Protein AF-A0A9R1SUS5-F1 (afdb_monomer)

Mean predicted aligned error: 23.85 Å

InterPro domains:
  IPR043596 CFAP53/TCHP [PTHR31183] (119-555)

pLDDT: mean 74.51, std 21.85, range [27.86, 98.12]

Secondary structure (DSSP, 8-state):
--PPP-----PPPPP---------------------------------------------------------------------------------------------SHHHHHHHHHHHHHHHHHHHHHHHHHHHHHHHHHHHHHHHHHHHHHHHHHHHHHHHHHHHHHHHHHHHHHHHHHHHHHHHHHHHHHHHHHHHHHHHHHHHHHHHHHHHHHHHH-HHHHHHHHHHHHHHHHHHHHHHHHHHHHHHHHHHHHHHHHHHHHHHHHHHHHHHHHHHHHHHHHHHHHHHHHHHHHHHHHHHHHHHHHHHHHHHHHHHHHHHHHHHHHHHHHHHHGGGTHHHHHHHHHHHHHHHHHHHHHHHHHHHHHHHHHHHHHHHHHHHHHHHHHHHHHHHHHHHHHHHHHHHHHHHHHHHHHHHHHHHHHHHHHHHHHHHHHHHHHHHHHHHHHHHHHHHHHHHHHHHHHHHHHHHHHHHHHHHHHHHHHHHHHHHHHHHHHHHHHHHHHHHHHHHHHHHHHHHHHHHHHHHHHHHHHHHHHHHHHHHHHHHHHHHTSPP------TTTHHHHHHTTGGG---------------------

Radius of gyration: 90.92 Å; Cα contacts (8 Å, |Δi|>4): 5; chains: 1; bounding box: 176×145×270 Å

Sequence (597 aa):
MSVLPISSPISRPANNRIGAQDVVGTANAAIGYRLHERTRHKLHRSNKCRGEYVQVQQQPGKIEERLIQHQYSEGDDSGRALETGRSFLPRINNSSIIPMNDKRAGDEVLRIEERELQNFINMREFEERTDKIIALNRVREFIEQGMMAHEEDINIRREKLRHMLEKEDSELMREVVNQVHSCENARREEIRIRAEGKKREEEENRRMLITSKRRQQYLENCPETRERISRDIARGVKYSNLIQMLEKETLRQEERELDELWYQIMLRESENLKRHDEEVMRKRIMVGKTTGLILEQQIAVRSSSSGQVQRLREQEKLELEGLWDEVRAEEVRNLAHERGKRERLKGELEEQLMVARRRMAEQSRQQAEVERLLKVANEEELRKEKEEIAKNTEYLRKEMMAYMRSLEDLRAVEMRREAEVNAIIEESARDAGARRDLASKRYKEGRKRILENFMVERDEQMRLKREYAEGERRRLEEERHLCKREAEVGAAYGHAEAMRRREMALHYGQELQAQRQYDEEKKRREVDRDRVVYRDALRENEEYMKLTEEMVNAPEIIAPSAFKIMLKEYMARRDAQQKILCGHRPVSLSSAPPLQH

Structure (mmCIF, N/CA/C/O backbone):
data_AF-A0A9R1SUS5-F1
#
_entry.id   AF-A0A9R1SUS5-F1
#
loop_
_atom_site.group_PDB
_atom_site.id
_atom_site.type_symbol
_atom_site.label_atom_id
_atom_site.label_alt_id
_atom_site.label_comp_id
_atom_site.label_asym_id
_atom_site.label_entity_id
_atom_site.label_seq_id
_atom_site.pdbx_PDB_ins_code
_atom_site.Cartn_x
_atom_site.Cartn_y
_atom_site.Cartn_z
_atom_site.occupancy
_atom_site.B_iso_or_equiv
_atom_site.auth_seq_id
_atom_site.auth_comp_id
_atom_site.auth_asym_id
_atom_site.auth_atom_id
_atom_site.pdbx_PDB_model_num
ATOM 1 N N . MET A 1 1 ? 11.035 -10.082 11.065 1.00 44.25 1 MET A N 1
ATOM 2 C CA . MET A 1 1 ? 10.615 -11.041 10.018 1.00 44.25 1 MET A CA 1
ATOM 3 C C . MET A 1 1 ? 9.106 -11.185 10.077 1.00 44.25 1 MET A C 1
ATOM 5 O O . MET A 1 1 ? 8.596 -11.631 11.096 1.00 44.25 1 MET A O 1
ATOM 9 N N . SER A 1 2 ? 8.402 -10.767 9.031 1.00 36.31 2 SER A N 1
ATOM 10 C CA . SER A 1 2 ? 6.940 -10.803 8.924 1.00 36.31 2 SER A CA 1
ATOM 11 C C . SER A 1 2 ? 6.540 -11.796 7.833 1.00 36.31 2 SER A C 1
ATOM 13 O O . SER A 1 2 ? 6.937 -11.650 6.681 1.00 36.31 2 SER A O 1
ATOM 15 N N . VAL A 1 3 ? 5.774 -12.826 8.198 1.00 51.59 3 VAL A N 1
ATOM 16 C CA . VAL A 1 3 ? 5.249 -13.816 7.246 1.00 51.59 3 VAL A CA 1
ATOM 17 C C . VAL A 1 3 ? 3.850 -13.381 6.822 1.00 51.59 3 VAL A C 1
ATOM 19 O O . VAL A 1 3 ? 2.955 -13.288 7.660 1.00 51.59 3 VAL A O 1
ATOM 22 N N . LEU A 1 4 ? 3.664 -13.116 5.529 1.00 47.03 4 LEU A N 1
ATOM 23 C CA . LEU A 1 4 ? 2.345 -12.920 4.928 1.00 47.03 4 LEU A CA 1
ATOM 24 C C . LEU A 1 4 ? 1.827 -14.262 4.380 1.00 47.03 4 LEU A C 1
ATOM 26 O O . LEU A 1 4 ? 2.587 -14.960 3.706 1.00 47.03 4 LEU A O 1
ATOM 30 N N . PRO A 1 5 ? 0.558 -14.636 4.626 1.00 64.06 5 PRO A N 1
ATOM 31 C CA . PRO A 1 5 ? -0.047 -15.803 3.996 1.00 64.06 5 PRO A CA 1
ATOM 32 C C . PRO A 1 5 ? -0.440 -15.494 2.543 1.00 64.06 5 PRO A C 1
ATOM 34 O O . PRO A 1 5 ? -1.038 -14.457 2.258 1.00 64.06 5 PRO A O 1
ATOM 37 N N . ILE A 1 6 ? -0.147 -16.418 1.626 1.00 45.81 6 ILE A N 1
ATOM 38 C CA . ILE A 1 6 ? -0.605 -16.355 0.232 1.00 45.81 6 ILE A CA 1
ATOM 39 C C . ILE A 1 6 ? -1.979 -17.030 0.141 1.00 45.81 6 ILE A C 1
ATOM 41 O O . ILE A 1 6 ? -2.093 -18.238 0.345 1.00 45.81 6 ILE A O 1
ATOM 45 N N . SER A 1 7 ? -3.023 -16.269 -0.192 1.00 42.78 7 SER A N 1
ATOM 46 C CA . SER A 1 7 ? -4.379 -16.790 -0.404 1.00 42.78 7 SER A CA 1
ATOM 47 C C . SER A 1 7 ? -4.625 -17.152 -1.872 1.00 42.78 7 SER A C 1
ATOM 49 O O . SER A 1 7 ? -4.985 -16.295 -2.677 1.00 42.78 7 SER A O 1
ATOM 51 N N . SER A 1 8 ? -4.469 -18.435 -2.211 1.00 43.47 8 SER A N 1
ATOM 52 C CA . SER A 1 8 ? -4.919 -18.979 -3.504 1.00 43.47 8 SER A CA 1
ATOM 53 C C . SER A 1 8 ? -6.442 -19.206 -3.499 1.00 43.47 8 SER A C 1
ATOM 55 O O . SER A 1 8 ? -6.972 -19.665 -2.483 1.00 43.47 8 SER A O 1
ATOM 57 N N . PRO A 1 9 ? -7.172 -18.903 -4.589 1.00 52.41 9 PRO A N 1
ATOM 58 C CA . PRO A 1 9 ? -8.625 -19.048 -4.626 1.00 52.41 9 PRO A CA 1
ATOM 59 C C . PRO A 1 9 ? -9.051 -20.516 -4.769 1.00 52.41 9 PRO A C 1
ATOM 61 O O . PRO A 1 9 ? -8.658 -21.198 -5.712 1.00 52.41 9 PRO A O 1
ATOM 64 N N . ILE A 1 10 ? -9.913 -20.992 -3.865 1.00 41.97 10 ILE A N 1
ATOM 65 C CA . ILE A 1 10 ? -10.567 -22.300 -4.000 1.00 41.97 10 ILE A CA 1
ATOM 66 C C . ILE A 1 10 ? -11.728 -22.169 -4.993 1.00 41.97 10 ILE A C 1
ATOM 68 O O . ILE A 1 10 ? -12.750 -21.545 -4.695 1.00 41.97 10 ILE A O 1
ATOM 72 N N . SER A 1 11 ? -11.581 -22.774 -6.170 1.00 44.88 11 SER A N 1
ATOM 73 C CA . SER A 1 11 ? -12.647 -22.880 -7.167 1.00 44.88 11 SER A CA 1
ATOM 74 C C . SER A 1 11 ? -13.782 -23.772 -6.657 1.00 44.88 11 SER A C 1
ATOM 76 O O . SER A 1 11 ? -13.560 -24.928 -6.301 1.00 44.88 11 SER A O 1
ATOM 78 N N . ARG A 1 12 ? -15.017 -23.257 -6.647 1.00 43.56 12 ARG A N 1
ATOM 79 C CA . ARG A 1 12 ? -16.213 -24.071 -6.382 1.00 43.56 12 ARG A CA 1
ATOM 80 C C . ARG A 1 12 ? -16.602 -24.857 -7.644 1.00 43.56 12 ARG A C 1
ATOM 82 O O . ARG A 1 12 ? -16.699 -24.230 -8.699 1.00 43.56 12 ARG A O 1
ATOM 89 N N . PRO A 1 13 ? -16.897 -26.168 -7.562 1.00 51.50 13 PRO A N 1
ATOM 90 C CA . PRO A 1 13 ? -17.588 -26.867 -8.640 1.00 51.50 13 PRO A CA 1
ATOM 91 C C . PRO A 1 13 ? -19.035 -26.361 -8.761 1.00 51.50 13 PRO A C 1
ATOM 93 O O . PRO A 1 13 ? -19.641 -25.924 -7.779 1.00 51.50 13 PRO A O 1
ATOM 96 N N . ALA A 1 14 ? -19.593 -26.411 -9.972 1.00 41.88 14 ALA A N 1
ATOM 97 C CA . ALA A 1 14 ? -20.974 -26.013 -10.226 1.00 41.88 14 ALA A CA 1
ATOM 98 C C . ALA A 1 14 ? -21.952 -27.113 -9.784 1.00 41.88 14 ALA A C 1
ATOM 100 O O . ALA A 1 14 ? -21.778 -28.280 -10.128 1.00 41.88 14 ALA A O 1
ATOM 101 N N . ASN A 1 15 ? -23.005 -26.730 -9.060 1.00 40.34 15 ASN A N 1
ATOM 102 C CA . ASN A 1 15 ? -24.072 -27.645 -8.661 1.00 40.34 15 ASN A CA 1
ATOM 103 C C . ASN A 1 15 ? -25.085 -27.771 -9.807 1.00 40.34 15 ASN A C 1
ATOM 105 O O . ASN A 1 15 ? -25.639 -26.757 -10.235 1.00 40.34 15 ASN A O 1
ATOM 109 N N . ASN A 1 16 ? -25.348 -28.990 -10.286 1.00 41.41 16 ASN A N 1
ATOM 110 C CA . ASN A 1 16 ? -26.350 -29.244 -11.322 1.00 41.41 16 ASN A CA 1
ATOM 111 C C . ASN A 1 16 ? -27.337 -30.345 -10.899 1.00 41.41 16 ASN A C 1
ATOM 113 O O . ASN A 1 16 ? -26.979 -31.322 -10.253 1.00 41.41 16 ASN A O 1
ATOM 117 N N . ARG A 1 17 ? -28.596 -30.100 -11.258 1.00 43.97 17 ARG A N 1
ATOM 118 C CA . ARG A 1 17 ? -29.858 -30.766 -10.885 1.00 43.97 17 ARG A CA 1
ATOM 119 C C . ARG A 1 17 ? -29.894 -32.298 -11.087 1.00 43.97 17 ARG A C 1
ATOM 121 O O . ARG A 1 17 ? -29.341 -32.768 -12.074 1.00 43.97 17 ARG A O 1
ATOM 128 N N . ILE A 1 18 ? -30.733 -33.003 -10.306 1.00 40.03 18 ILE A N 1
ATOM 129 C CA . ILE A 1 18 ? -31.976 -33.736 -10.716 1.00 40.03 18 ILE A CA 1
ATOM 130 C C . ILE A 1 18 ? -32.456 -34.672 -9.570 1.00 40.03 18 ILE A C 1
ATOM 132 O O . ILE A 1 18 ? -31.631 -35.159 -8.806 1.00 40.03 18 ILE A O 1
ATOM 136 N N . GLY A 1 19 ? -33.774 -34.931 -9.467 1.00 36.53 19 GLY A N 1
ATOM 137 C CA . GLY A 1 19 ? -34.402 -35.847 -8.484 1.00 36.53 19 GLY A CA 1
ATOM 138 C C . GLY A 1 19 ? -34.883 -35.117 -7.219 1.00 36.53 19 GLY A C 1
ATOM 139 O O . GLY A 1 19 ? -34.050 -34.712 -6.420 1.00 36.53 19 GLY A O 1
ATOM 140 N N . ALA A 1 20 ? -36.158 -34.789 -6.974 1.00 45.31 20 ALA A N 1
ATOM 141 C CA . ALA A 1 20 ? -37.466 -35.334 -7.382 1.00 45.31 20 ALA A CA 1
ATOM 142 C C . ALA A 1 20 ? -37.911 -36.600 -6.619 1.00 45.31 20 ALA A C 1
ATOM 144 O O . ALA A 1 20 ? -37.590 -37.715 -7.019 1.00 45.31 20 ALA A O 1
ATOM 145 N N . GLN A 1 21 ? -38.702 -36.394 -5.558 1.00 44.50 21 GLN A N 1
ATOM 146 C CA . GLN A 1 21 ? -39.716 -37.330 -5.057 1.00 44.50 21 GLN A CA 1
ATOM 147 C C . GLN A 1 21 ? -40.742 -36.574 -4.196 1.00 44.50 21 GLN A C 1
ATOM 149 O O . GLN A 1 21 ? -40.371 -35.688 -3.425 1.00 44.50 21 GLN A O 1
ATOM 154 N N . ASP A 1 22 ? -42.023 -36.904 -4.353 1.00 45.38 22 ASP A N 1
ATOM 155 C CA . ASP A 1 22 ? -43.139 -36.262 -3.656 1.00 45.38 22 ASP A CA 1
ATOM 156 C C . ASP A 1 22 ? -43.397 -36.874 -2.273 1.00 45.38 22 ASP A C 1
ATOM 158 O O . ASP A 1 22 ? -43.391 -38.095 -2.119 1.00 45.38 22 ASP A O 1
ATOM 162 N N . VAL A 1 23 ? -43.759 -36.039 -1.293 1.00 45.00 23 VAL A N 1
ATOM 163 C CA . VAL A 1 23 ? -44.577 -36.461 -0.143 1.00 45.00 23 VAL A CA 1
ATOM 164 C C . VAL A 1 23 ? -45.626 -35.385 0.134 1.00 45.00 23 VAL A C 1
ATOM 166 O O . VAL A 1 23 ? -45.303 -34.214 0.330 1.00 45.00 23 VAL A O 1
ATOM 169 N N . VAL A 1 24 ? -46.897 -35.788 0.148 1.00 45.03 24 VAL A N 1
ATOM 170 C CA . VAL A 1 24 ? -48.042 -34.920 0.459 1.00 45.03 24 VAL A CA 1
ATOM 171 C C . VAL A 1 24 ? -48.101 -34.654 1.968 1.00 45.03 24 VAL A C 1
ATOM 173 O O . VAL A 1 24 ? -48.021 -35.588 2.762 1.00 45.03 24 VAL A O 1
ATOM 176 N N . GLY A 1 25 ? -48.281 -33.392 2.372 1.00 40.84 25 GLY A N 1
ATOM 177 C CA . GLY A 1 25 ? -48.297 -32.990 3.785 1.00 40.84 25 GLY A CA 1
ATOM 178 C C . GLY A 1 25 ? -49.086 -31.707 4.045 1.00 40.84 25 GLY A C 1
ATOM 179 O O . GLY A 1 25 ? -48.509 -30.651 4.285 1.00 40.84 25 GLY A O 1
ATOM 180 N N . THR A 1 26 ? -50.416 -31.782 3.987 1.00 48.81 26 THR A N 1
ATOM 181 C CA . THR A 1 26 ? -51.315 -30.655 4.292 1.00 48.81 26 THR A CA 1
ATOM 182 C C . THR A 1 26 ? -51.447 -30.411 5.798 1.00 48.81 26 THR A C 1
ATOM 184 O O . THR A 1 26 ? -51.933 -31.289 6.509 1.00 48.81 26 THR A O 1
ATOM 187 N N . ALA A 1 27 ? -51.145 -29.199 6.275 1.00 39.16 27 ALA A N 1
ATOM 188 C CA . ALA A 1 27 ? -51.616 -28.714 7.576 1.00 39.16 27 ALA A CA 1
ATOM 189 C C . ALA A 1 27 ? -51.752 -27.181 7.598 1.00 39.16 27 ALA A C 1
ATOM 191 O O . ALA A 1 27 ? -50.864 -26.455 7.157 1.00 39.16 27 ALA A O 1
ATOM 192 N N . ASN A 1 28 ? -52.873 -26.694 8.135 1.00 42.53 28 ASN A N 1
ATOM 193 C CA . ASN A 1 28 ? -53.148 -25.269 8.318 1.00 42.53 28 ASN A CA 1
ATOM 194 C C . ASN A 1 28 ? -52.402 -24.704 9.535 1.00 42.53 28 ASN A C 1
ATOM 196 O O . ASN A 1 28 ? -52.423 -25.334 10.590 1.00 42.53 28 ASN A O 1
ATOM 200 N N . ALA A 1 29 ? -51.929 -23.458 9.449 1.00 41.44 29 ALA A N 1
ATOM 201 C CA . ALA A 1 29 ? -52.020 -22.495 10.554 1.00 41.44 29 ALA A CA 1
ATOM 202 C C . ALA A 1 29 ? -51.789 -21.062 10.046 1.00 41.44 29 ALA A C 1
ATOM 204 O O . ALA A 1 29 ? -50.720 -20.746 9.530 1.00 41.44 29 ALA A O 1
ATOM 205 N N . ALA A 1 30 ? -52.767 -20.177 10.247 1.00 49.06 30 ALA A N 1
ATOM 206 C CA . ALA A 1 30 ? -52.585 -18.734 10.113 1.00 49.06 30 ALA A CA 1
ATOM 207 C C . ALA A 1 30 ? -52.727 -18.094 11.499 1.00 49.06 30 ALA A C 1
ATOM 209 O O . ALA A 1 30 ? -53.821 -18.057 12.055 1.00 49.06 30 ALA A O 1
ATOM 210 N N . ILE A 1 31 ? -51.621 -17.599 12.059 1.00 42.44 31 ILE A N 1
ATOM 211 C CA . ILE A 1 31 ? -51.606 -16.781 13.278 1.00 42.44 31 ILE A CA 1
ATOM 212 C C . ILE A 1 31 ? -50.644 -15.621 13.031 1.00 42.44 31 ILE A C 1
ATOM 214 O O . ILE A 1 31 ? -49.478 -15.841 12.713 1.00 42.44 31 ILE A O 1
ATOM 218 N N . GLY A 1 32 ? -51.128 -14.388 13.175 1.00 42.41 32 GLY A N 1
ATOM 219 C CA . GLY A 1 32 ? -50.314 -13.184 13.043 1.00 42.41 32 GLY A CA 1
ATOM 220 C C . GLY A 1 32 ? -50.444 -12.278 14.262 1.00 42.41 32 GLY A C 1
ATOM 221 O O . GLY A 1 32 ? -51.555 -11.937 14.652 1.00 42.41 32 GLY A O 1
ATOM 222 N N . TYR A 1 33 ? -49.307 -11.844 14.806 1.00 34.41 33 TYR A N 1
ATOM 223 C CA . TYR A 1 33 ? -49.150 -10.701 15.716 1.00 34.41 33 TYR A CA 1
ATOM 224 C C . TYR A 1 33 ? -47.753 -10.101 15.450 1.00 34.41 33 TYR A C 1
ATOM 226 O O . TYR A 1 33 ? -46.784 -10.838 15.321 1.00 34.41 33 TYR A O 1
ATOM 234 N N . ARG A 1 34 ? -47.668 -8.832 15.025 1.00 42.12 34 ARG A N 1
ATOM 235 C CA . ARG A 1 34 ? -47.441 -7.611 15.836 1.00 42.12 34 ARG A CA 1
ATOM 236 C C . ARG A 1 34 ? -46.065 -7.524 16.523 1.00 42.12 34 ARG A C 1
ATOM 238 O O . ARG A 1 34 ? -45.782 -8.320 17.405 1.00 42.12 34 ARG A O 1
ATOM 245 N N . LEU A 1 35 ? -45.375 -6.404 16.242 1.00 39.59 35 LEU A N 1
ATOM 246 C CA . LEU A 1 35 ? -44.248 -5.803 16.990 1.00 39.59 35 LEU A CA 1
ATOM 247 C C . LEU A 1 35 ? -42.937 -6.633 16.974 1.00 39.59 35 LEU A C 1
ATOM 249 O O . LEU A 1 35 ? -42.958 -7.851 16.930 1.00 39.59 35 LEU A O 1
ATOM 253 N N . HIS A 1 36 ? -41.735 -6.051 16.940 1.00 36.47 36 HIS A N 1
ATOM 254 C CA . HIS A 1 36 ? -41.303 -4.698 17.311 1.00 36.47 36 HIS A CA 1
ATOM 255 C C . HIS A 1 36 ? -40.322 -4.073 16.302 1.00 36.47 36 HIS A C 1
ATOM 257 O O . HIS A 1 36 ? -39.550 -4.769 15.644 1.00 36.47 36 HIS A O 1
ATOM 263 N N . GLU A 1 37 ? -40.251 -2.742 16.304 1.00 48.84 37 GLU A N 1
ATOM 264 C CA . GLU A 1 37 ? -39.070 -2.009 15.842 1.00 48.84 37 GLU A CA 1
ATOM 265 C C . GLU A 1 37 ? -37.864 -2.316 16.749 1.00 48.84 37 GLU A C 1
ATOM 267 O O . GLU A 1 37 ? -37.995 -2.373 17.973 1.00 48.84 37 GLU A O 1
ATOM 272 N N . ARG A 1 38 ? -36.666 -2.482 16.173 1.00 42.88 38 ARG A N 1
ATOM 273 C CA . ARG A 1 38 ? -35.412 -2.531 16.943 1.00 42.88 38 ARG A CA 1
ATOM 274 C C . ARG A 1 38 ? -34.362 -1.605 16.345 1.00 42.88 38 ARG A C 1
ATOM 276 O O . ARG A 1 38 ? -34.007 -1.705 15.170 1.00 42.88 38 ARG A O 1
ATOM 283 N N . THR A 1 39 ? -33.853 -0.723 17.196 1.00 42.09 39 THR A N 1
ATOM 284 C CA . THR A 1 39 ? -32.772 0.221 16.918 1.00 42.09 39 THR A CA 1
ATOM 285 C C . THR A 1 39 ? -31.496 -0.504 16.481 1.00 42.09 39 THR A C 1
ATOM 287 O O . THR A 1 39 ? -31.041 -1.459 17.113 1.00 42.09 39 THR A O 1
ATOM 290 N N . ARG A 1 40 ? -30.874 -0.040 15.391 1.00 39.94 40 ARG A N 1
ATOM 291 C CA . ARG A 1 40 ? -29.570 -0.548 14.937 1.00 39.94 40 ARG A CA 1
ATOM 292 C C . ARG A 1 40 ? -28.437 0.205 15.632 1.00 39.94 40 ARG A C 1
ATOM 294 O O . ARG A 1 40 ? -28.038 1.276 15.180 1.00 39.94 40 ARG A O 1
ATOM 301 N N . HIS A 1 41 ? -27.899 -0.366 16.708 1.00 37.28 41 HIS A N 1
ATOM 302 C CA . HIS A 1 41 ? -26.670 0.143 17.320 1.00 37.28 41 HIS A CA 1
ATOM 303 C C . HIS A 1 41 ? -25.417 -0.150 16.472 1.00 37.28 41 HIS A C 1
ATOM 305 O O . HIS A 1 41 ? -25.394 -1.018 15.598 1.00 37.28 41 HIS A O 1
ATOM 311 N N . LYS A 1 42 ? -24.382 0.658 16.719 1.00 38.66 42 LYS A N 1
ATOM 312 C CA . LYS A 1 42 ? -23.161 0.807 15.916 1.00 38.66 42 LYS A CA 1
ATOM 313 C C . LYS A 1 42 ? -22.305 -0.471 15.907 1.00 38.66 42 LYS A C 1
ATOM 315 O O . LYS A 1 42 ? -21.969 -0.992 16.964 1.00 38.66 42 LYS A O 1
ATOM 320 N N . LEU A 1 43 ? -21.833 -0.889 14.728 1.00 39.81 43 LEU A N 1
ATOM 321 C CA . LEU A 1 43 ? -20.703 -1.819 14.600 1.00 39.81 43 LEU A CA 1
ATOM 322 C C . LEU A 1 43 ? -19.382 -1.035 14.580 1.00 39.81 43 LEU A C 1
ATOM 324 O O . LEU A 1 43 ? -19.037 -0.423 13.568 1.00 39.81 43 LEU A O 1
ATOM 328 N N . HIS A 1 44 ? -18.608 -1.087 15.666 1.00 38.22 44 HIS A N 1
ATOM 329 C CA . HIS A 1 44 ? -17.219 -0.624 15.646 1.00 38.22 44 HIS A CA 1
ATOM 330 C C . HIS A 1 44 ? -16.325 -1.644 14.923 1.00 38.22 44 HIS A C 1
ATOM 332 O O . HIS A 1 44 ? -16.063 -2.730 15.434 1.00 38.22 44 HIS A O 1
ATOM 338 N N . ARG A 1 45 ? -15.800 -1.280 13.745 1.00 38.97 45 ARG A N 1
ATOM 339 C CA . ARG A 1 45 ? -14.657 -1.978 13.133 1.00 38.97 45 ARG A CA 1
ATOM 340 C C . ARG A 1 45 ? -13.350 -1.441 13.716 1.00 38.97 45 ARG A C 1
ATOM 342 O O . ARG A 1 45 ? -12.992 -0.292 13.475 1.00 38.97 45 ARG A O 1
ATOM 349 N N . SER A 1 46 ? -12.614 -2.286 14.430 1.00 38.16 46 SER A N 1
ATOM 350 C CA . SER A 1 46 ? -11.266 -1.984 14.919 1.00 38.16 46 SER A CA 1
ATOM 351 C C . SER A 1 46 ? -10.219 -2.156 13.807 1.00 38.16 46 SER A C 1
ATOM 353 O O . SER A 1 46 ? -9.772 -3.273 13.534 1.00 38.16 46 SER A O 1
ATOM 355 N N . ASN A 1 47 ? -9.798 -1.060 13.171 1.00 39.09 47 ASN A N 1
ATOM 356 C CA . ASN A 1 47 ? -8.704 -1.077 12.192 1.00 39.09 47 ASN A CA 1
ATOM 357 C C . ASN A 1 47 ? -7.339 -1.092 12.903 1.00 39.09 47 ASN A C 1
ATOM 359 O O . ASN A 1 47 ? -6.850 -0.065 13.368 1.00 39.09 47 ASN A O 1
ATOM 363 N N . LYS A 1 48 ? -6.714 -2.272 12.979 1.00 41.16 48 LYS A N 1
ATOM 364 C CA . LYS A 1 48 ? -5.443 -2.504 13.684 1.00 41.16 48 LYS A CA 1
ATOM 365 C C . LYS A 1 48 ? -4.230 -2.251 12.775 1.00 41.16 48 LYS A C 1
ATOM 367 O O . LYS A 1 48 ? -3.544 -3.185 12.365 1.00 41.16 48 LYS A O 1
ATOM 372 N N . CYS A 1 49 ? -3.974 -0.988 12.441 1.00 37.44 49 CYS A N 1
ATOM 373 C CA . CYS A 1 49 ? -2.830 -0.598 11.611 1.00 37.44 49 CYS A CA 1
ATOM 374 C C . CYS A 1 49 ? -1.513 -0.635 12.409 1.00 37.44 49 CYS A C 1
ATOM 376 O O . CYS A 1 49 ? -1.325 0.162 13.325 1.00 37.44 49 CYS A O 1
ATOM 378 N N . ARG A 1 50 ? -0.576 -1.517 12.033 1.00 40.09 50 ARG A N 1
ATOM 379 C CA . ARG A 1 50 ? 0.844 -1.368 12.402 1.00 40.09 50 ARG A CA 1
ATOM 380 C C . ARG A 1 50 ? 1.505 -0.361 11.461 1.00 40.09 50 ARG A C 1
ATOM 382 O O . ARG A 1 50 ? 1.325 -0.468 10.251 1.00 40.09 50 ARG A O 1
ATOM 389 N N . GLY A 1 51 ? 2.291 0.563 12.007 1.00 37.53 51 GLY A N 1
ATOM 390 C CA . GLY A 1 51 ? 3.175 1.440 11.239 1.00 37.53 51 GLY A CA 1
ATOM 391 C C . GLY A 1 51 ? 4.635 1.150 11.572 1.00 37.53 51 GLY A C 1
ATOM 392 O O . GLY A 1 51 ? 5.066 1.423 12.685 1.00 37.53 51 GLY A O 1
ATOM 393 N N . GLU A 1 52 ? 5.385 0.618 10.607 1.00 44.53 52 GLU A N 1
ATOM 394 C CA . GLU A 1 52 ? 6.841 0.439 10.672 1.00 44.53 52 GLU A CA 1
ATOM 395 C C . GLU A 1 52 ? 7.458 1.006 9.381 1.00 44.53 52 GLU A C 1
ATOM 397 O O . GLU A 1 52 ? 7.456 0.345 8.348 1.00 44.53 52 GLU A O 1
ATOM 402 N N . TYR A 1 53 ? 7.975 2.236 9.444 1.00 39.09 53 TYR A N 1
ATOM 403 C CA . TYR A 1 53 ? 8.893 2.823 8.458 1.00 39.09 53 TYR A CA 1
ATOM 404 C C . TYR A 1 53 ? 9.923 3.639 9.256 1.00 39.09 53 TYR A C 1
ATOM 406 O O . TYR A 1 53 ? 9.567 4.617 9.904 1.00 39.09 53 TYR A O 1
ATOM 414 N N . VAL A 1 54 ? 11.134 3.119 9.476 1.00 39.50 54 VAL A N 1
ATOM 415 C CA . VAL A 1 54 ? 12.269 3.150 8.530 1.00 39.50 54 VAL A CA 1
ATOM 416 C C . VAL A 1 54 ? 12.703 4.593 8.257 1.00 39.50 54 VAL A C 1
ATOM 418 O O . VAL A 1 54 ? 12.160 5.272 7.389 1.00 39.50 54 VAL A O 1
ATOM 421 N N . GLN A 1 55 ? 13.709 5.045 9.008 1.00 39.88 55 GLN A N 1
ATOM 422 C CA . GLN A 1 55 ? 14.468 6.251 8.682 1.00 39.88 55 GLN A CA 1
ATOM 423 C C . GLN A 1 55 ? 15.344 5.974 7.457 1.00 39.88 55 GLN A C 1
ATOM 425 O O . GLN A 1 55 ? 16.060 4.975 7.421 1.00 39.88 55 GLN A O 1
ATOM 430 N N . VAL A 1 56 ? 15.325 6.882 6.482 1.00 36.78 56 VAL A N 1
ATOM 431 C CA . VAL A 1 56 ? 16.275 6.892 5.364 1.00 36.78 56 VAL A CA 1
ATOM 432 C C . VAL A 1 56 ? 17.135 8.140 5.505 1.00 36.78 56 VAL A C 1
ATOM 434 O O . VAL A 1 56 ? 16.630 9.255 5.398 1.00 36.78 56 VAL A O 1
ATOM 437 N N . GLN A 1 57 ? 18.430 7.958 5.762 1.00 42.09 57 GLN A N 1
ATOM 438 C CA . GLN A 1 57 ? 19.398 9.048 5.656 1.00 42.09 57 GLN A CA 1
ATOM 439 C C . GLN A 1 57 ? 19.619 9.374 4.174 1.00 42.09 57 GLN A C 1
ATOM 441 O O . GLN A 1 57 ? 19.812 8.471 3.362 1.00 42.09 57 GLN A O 1
ATOM 446 N N . GLN A 1 58 ? 19.639 10.661 3.829 1.00 39.94 58 GLN A N 1
ATOM 447 C CA . GLN A 1 58 ? 20.159 11.141 2.551 1.00 39.94 58 GLN A CA 1
ATOM 448 C C . GLN A 1 58 ? 21.127 12.293 2.814 1.00 39.94 58 GLN A C 1
ATOM 450 O O . GLN A 1 58 ? 20.767 13.285 3.445 1.00 39.94 58 GLN A O 1
ATOM 455 N N . GLN A 1 59 ? 22.360 12.144 2.334 1.00 48.94 59 GLN A N 1
ATOM 456 C CA . GLN A 1 59 ? 23.339 13.225 2.257 1.00 48.94 59 GLN A CA 1
ATOM 457 C C . GLN A 1 59 ? 23.185 13.939 0.902 1.00 48.94 59 GLN A C 1
ATOM 459 O O . GLN A 1 59 ? 23.064 13.255 -0.117 1.00 48.94 59 GLN A O 1
ATOM 464 N N . PRO A 1 60 ? 23.223 15.280 0.844 1.00 48.75 60 PRO A N 1
ATOM 465 C CA . PRO A 1 60 ? 23.382 16.006 -0.410 1.00 48.75 60 PRO A CA 1
ATOM 466 C C . PRO A 1 60 ? 24.873 16.114 -0.774 1.00 48.75 60 PRO A C 1
ATOM 468 O O . PRO A 1 60 ? 25.677 16.589 0.024 1.00 48.75 60 PRO A O 1
ATOM 471 N N . GLY A 1 61 ? 25.242 15.701 -1.990 1.00 44.69 61 GLY A N 1
ATOM 472 C CA . GLY A 1 61 ? 26.630 15.737 -2.465 1.00 44.69 61 GLY A CA 1
ATOM 473 C C . GLY A 1 61 ? 26.749 15.863 -3.984 1.00 44.69 61 GLY A C 1
ATOM 474 O O . GLY A 1 61 ? 26.858 14.857 -4.678 1.00 44.69 61 GLY A O 1
ATOM 475 N N . LYS A 1 62 ? 26.724 17.107 -4.478 1.00 40.84 62 LYS A N 1
ATOM 476 C CA . LYS A 1 62 ? 27.168 17.581 -5.807 1.00 40.84 62 LYS A CA 1
ATOM 477 C C . LYS A 1 62 ? 27.623 19.035 -5.582 1.00 40.84 62 LYS A C 1
ATOM 479 O O . LYS A 1 62 ? 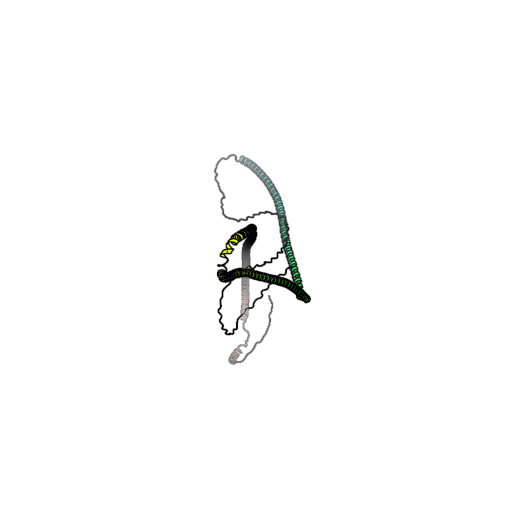26.868 19.771 -4.956 1.00 40.84 62 LYS A O 1
ATOM 484 N N . ILE A 1 63 ? 28.857 19.475 -5.839 1.00 39.34 63 ILE A N 1
ATOM 485 C CA . ILE A 1 63 ? 29.732 19.337 -7.022 1.00 39.34 63 ILE A CA 1
ATOM 486 C C . ILE A 1 63 ? 29.118 20.027 -8.244 1.00 39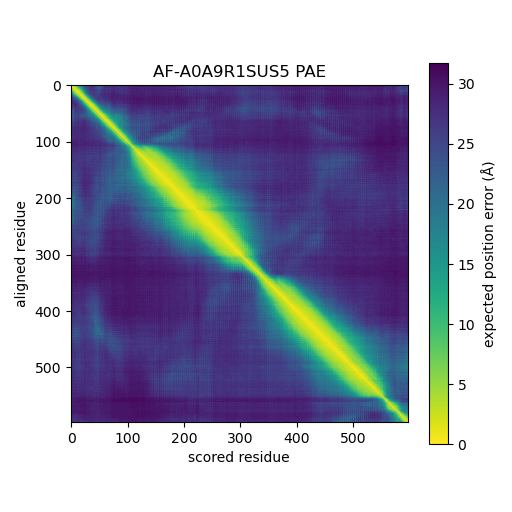.34 63 ILE A C 1
ATOM 488 O O . ILE A 1 63 ? 28.036 19.669 -8.704 1.00 39.34 63 ILE A O 1
ATOM 492 N N . GLU A 1 64 ? 29.825 21.058 -8.701 1.00 50.50 64 GLU A N 1
ATOM 493 C CA . GLU A 1 64 ? 29.504 21.913 -9.842 1.00 50.50 64 GLU A CA 1
ATOM 494 C C . GLU A 1 64 ? 29.831 21.213 -11.165 1.00 50.50 64 GLU A C 1
ATOM 496 O O . GLU A 1 64 ? 30.754 20.405 -11.222 1.00 50.50 64 GLU A O 1
ATOM 501 N N . GLU A 1 65 ? 29.189 21.629 -12.257 1.00 42.09 65 GLU A N 1
ATOM 502 C CA . GLU A 1 65 ? 29.824 21.558 -13.575 1.00 42.09 65 GLU A CA 1
ATOM 503 C C . GLU A 1 65 ? 29.358 22.732 -14.449 1.00 42.09 65 GLU A C 1
ATOM 505 O O . GLU A 1 65 ? 28.283 23.298 -14.233 1.00 42.09 65 GLU A O 1
ATOM 510 N N . ARG A 1 66 ? 30.224 23.194 -15.358 1.00 37.66 66 ARG A N 1
ATOM 511 C CA . ARG A 1 66 ? 30.125 24.535 -15.958 1.00 37.66 66 ARG A CA 1
ATOM 512 C C . ARG A 1 66 ? 29.384 24.523 -17.292 1.00 37.66 66 ARG A C 1
ATOM 514 O O . ARG A 1 66 ? 29.665 23.702 -18.159 1.00 37.66 66 ARG A O 1
ATOM 521 N N . LEU A 1 67 ? 28.501 25.501 -17.485 1.00 36.47 67 LEU A N 1
ATOM 522 C CA . LEU A 1 67 ? 27.830 25.724 -18.762 1.00 36.47 67 LEU A CA 1
ATOM 523 C C . LEU A 1 67 ? 28.785 26.434 -19.738 1.00 36.47 67 LEU A C 1
ATOM 525 O O . LEU A 1 67 ? 29.130 27.595 -19.526 1.00 36.47 67 LEU A O 1
ATOM 529 N N . ILE A 1 68 ? 29.195 25.751 -20.808 1.00 39.81 68 ILE A N 1
ATOM 530 C CA . ILE A 1 68 ? 29.929 26.359 -21.926 1.00 39.81 68 ILE A CA 1
ATOM 531 C C . ILE A 1 68 ? 28.923 26.693 -23.029 1.00 39.81 68 ILE A C 1
ATOM 533 O O . ILE A 1 68 ? 28.258 25.804 -23.558 1.00 39.81 68 ILE A O 1
ATOM 537 N N . GLN A 1 69 ? 28.817 27.973 -23.386 1.00 36.97 69 GLN A N 1
ATOM 538 C CA . GLN A 1 69 ? 28.075 28.411 -24.567 1.00 36.97 69 GLN A CA 1
ATOM 539 C C . GLN A 1 69 ? 29.025 28.507 -25.764 1.00 36.97 69 GLN A C 1
ATOM 541 O O . GLN A 1 69 ? 29.832 29.427 -25.838 1.00 36.97 69 GLN A O 1
ATOM 546 N N . HIS A 1 70 ? 28.872 27.600 -26.728 1.00 37.00 70 HIS A N 1
ATOM 547 C CA . HIS A 1 70 ? 29.283 27.843 -28.109 1.00 37.00 70 HIS A CA 1
ATOM 548 C C . HIS A 1 70 ? 28.034 27.895 -28.985 1.00 37.00 70 HIS A C 1
ATOM 550 O O . HIS A 1 70 ? 27.278 26.929 -29.060 1.00 37.00 70 HIS A O 1
ATOM 556 N N . GLN A 1 71 ? 27.828 29.032 -29.644 1.00 35.81 71 GLN A N 1
ATOM 557 C CA . GLN A 1 71 ? 26.903 29.159 -30.761 1.00 35.81 71 GLN A CA 1
ATOM 558 C C . GLN A 1 71 ? 27.734 29.278 -32.036 1.00 35.81 71 GLN A C 1
ATOM 560 O O . GLN A 1 71 ? 28.398 30.289 -32.246 1.00 35.81 71 GLN A O 1
ATOM 565 N N . TYR A 1 72 ? 27.671 28.253 -32.880 1.00 36.44 72 TYR A N 1
ATOM 566 C CA . TYR A 1 72 ? 27.958 28.383 -34.302 1.00 36.44 72 TYR A CA 1
ATOM 567 C C . TYR A 1 72 ? 26.636 28.216 -35.045 1.00 36.44 72 TYR A C 1
ATOM 569 O O . TYR A 1 72 ? 25.858 27.312 -34.743 1.00 36.44 72 TYR A O 1
ATOM 577 N N . SER A 1 73 ? 26.368 29.133 -35.969 1.00 37.06 73 SER A N 1
ATOM 578 C CA . SER A 1 73 ? 25.179 29.139 -36.816 1.00 37.06 73 SER A CA 1
ATOM 579 C C . SER A 1 73 ? 25.646 29.126 -38.262 1.00 37.06 73 SER A C 1
ATOM 581 O O . SER A 1 73 ? 25.733 30.175 -38.898 1.00 37.06 73 SER A O 1
ATOM 583 N N . GLU A 1 74 ? 25.983 27.942 -38.764 1.00 39.31 74 GLU A N 1
ATOM 584 C CA . GLU A 1 74 ? 26.188 27.747 -40.196 1.00 39.31 74 GLU A CA 1
ATOM 585 C C . GLU A 1 74 ? 24.835 27.884 -40.900 1.00 39.31 74 GLU A C 1
ATOM 587 O O . GLU A 1 74 ? 23.863 27.209 -40.559 1.00 39.31 74 GLU A O 1
ATOM 592 N N . GLY A 1 75 ? 24.770 28.825 -41.838 1.00 37.66 75 GLY A N 1
ATOM 593 C CA . GLY A 1 75 ? 23.598 29.098 -42.656 1.00 37.66 75 GLY A CA 1
ATOM 594 C C . GLY A 1 75 ? 23.963 28.968 -44.124 1.00 37.66 75 GLY A C 1
ATOM 595 O O . GLY A 1 75 ? 24.237 29.975 -44.773 1.00 37.66 75 GLY A O 1
ATOM 596 N N . ASP A 1 76 ? 23.966 27.736 -44.631 1.00 36.84 76 ASP A N 1
ATOM 597 C CA . ASP A 1 76 ? 23.849 27.503 -46.069 1.00 36.84 76 ASP A CA 1
ATOM 598 C C . ASP A 1 76 ? 22.481 28.016 -46.534 1.00 36.84 76 ASP A C 1
ATOM 600 O O . ASP A 1 76 ? 21.447 27.578 -46.025 1.00 36.84 76 ASP A O 1
ATOM 604 N N . ASP A 1 77 ? 22.460 28.902 -47.530 1.00 39.78 77 ASP A N 1
ATOM 605 C CA . ASP A 1 77 ? 21.245 29.184 -48.293 1.00 39.78 77 ASP A CA 1
ATOM 606 C C . ASP A 1 77 ? 21.568 29.355 -49.783 1.00 39.78 77 ASP A C 1
ATOM 608 O O . ASP A 1 77 ? 22.620 29.867 -50.179 1.00 39.78 77 ASP A O 1
ATOM 612 N N . SER A 1 78 ? 20.695 28.823 -50.634 1.00 38.88 78 SER A N 1
ATOM 613 C CA . SER A 1 78 ? 21.085 28.360 -51.963 1.00 38.88 78 SER A CA 1
ATOM 614 C C . SER A 1 78 ? 20.690 29.311 -53.093 1.00 38.88 78 SER A C 1
ATOM 616 O O . SER A 1 78 ? 19.507 29.516 -53.346 1.00 38.88 78 SER A O 1
ATOM 618 N N . GLY A 1 79 ? 21.700 29.767 -53.841 1.00 36.75 79 GLY A N 1
ATOM 619 C CA . GLY A 1 79 ? 21.728 29.863 -55.308 1.00 36.75 79 GLY A CA 1
ATOM 620 C C . GLY A 1 79 ? 20.622 30.612 -56.076 1.00 36.75 79 GLY A C 1
ATOM 621 O O . GLY A 1 79 ? 19.442 30.280 -56.029 1.00 36.75 79 GLY A O 1
ATOM 622 N N . ARG A 1 80 ? 21.044 31.488 -56.999 1.00 35.50 80 ARG A N 1
ATOM 623 C CA . ARG A 1 80 ? 20.304 31.766 -58.245 1.00 35.50 80 ARG A CA 1
ATOM 624 C C . ARG A 1 80 ? 21.247 32.129 -59.389 1.00 35.50 80 ARG A C 1
ATOM 626 O O . ARG A 1 80 ? 22.179 32.903 -59.205 1.00 35.50 80 ARG A O 1
ATOM 633 N N . ALA A 1 81 ? 20.957 31.595 -60.572 1.00 40.19 81 ALA A N 1
ATOM 634 C CA . ALA A 1 81 ? 21.556 31.998 -61.841 1.00 40.19 81 ALA A CA 1
ATOM 635 C C . ALA A 1 81 ? 20.507 32.716 -62.708 1.00 40.19 81 ALA A C 1
ATOM 637 O O . ALA A 1 81 ? 19.325 32.411 -62.576 1.00 40.19 81 ALA A O 1
ATOM 638 N N . LEU A 1 82 ? 20.963 33.648 -63.555 1.00 39.38 82 LEU A N 1
ATOM 639 C CA . LEU A 1 82 ? 20.324 34.295 -64.723 1.00 39.38 82 LEU A CA 1
ATOM 640 C C . LEU A 1 82 ? 21.429 35.224 -65.294 1.00 39.38 82 LEU A C 1
ATOM 642 O O . LEU A 1 82 ? 21.919 36.080 -64.568 1.00 39.38 82 LEU A O 1
ATOM 646 N N . GLU A 1 83 ? 22.099 34.934 -66.411 1.00 40.38 83 GLU A N 1
ATOM 647 C CA . GLU A 1 83 ? 21.683 34.983 -67.831 1.00 40.38 83 GLU A CA 1
ATOM 648 C C . GLU A 1 83 ? 21.990 36.312 -68.570 1.00 40.38 83 GLU A C 1
ATOM 650 O O . GLU A 1 83 ? 21.609 37.402 -68.161 1.00 40.38 83 GLU A O 1
ATOM 655 N N . THR A 1 84 ? 22.595 36.167 -69.759 1.00 38.03 84 THR A N 1
ATOM 656 C CA . THR A 1 84 ? 22.584 37.088 -70.925 1.00 38.03 84 THR A CA 1
ATOM 657 C C . THR A 1 84 ? 23.217 38.501 -70.862 1.00 38.03 84 THR A C 1
ATOM 659 O O . THR A 1 84 ? 22.552 39.491 -70.589 1.00 38.03 84 THR A O 1
ATOM 662 N N . GLY A 1 85 ? 24.417 38.626 -71.452 1.00 34.41 85 GLY A N 1
ATOM 663 C CA . GLY A 1 85 ? 24.525 39.120 -72.843 1.00 34.41 85 GLY A CA 1
ATOM 664 C C . GLY A 1 85 ? 24.964 40.575 -73.140 1.00 34.41 85 GLY A C 1
ATOM 665 O O . GLY A 1 85 ? 24.846 41.473 -72.317 1.00 34.41 85 GLY A O 1
ATOM 666 N N . ARG A 1 86 ? 25.357 40.776 -74.419 1.00 35.56 86 ARG A N 1
ATOM 667 C CA . ARG A 1 86 ? 25.799 42.012 -75.133 1.00 35.56 86 ARG A CA 1
ATOM 668 C C . ARG A 1 86 ? 27.270 42.458 -74.955 1.00 35.56 86 ARG A C 1
ATOM 670 O O . ARG A 1 86 ? 27.822 42.286 -73.882 1.00 35.56 86 ARG A O 1
ATOM 677 N N . SER A 1 87 ? 27.920 43.177 -75.893 1.00 35.16 87 SER A N 1
ATOM 678 C CA . SER A 1 87 ? 28.104 43.052 -77.374 1.00 35.16 87 SER A CA 1
ATOM 679 C C . SER A 1 87 ? 28.611 44.384 -77.977 1.00 35.16 87 SER A C 1
ATOM 681 O O . SER A 1 87 ? 28.106 45.424 -77.563 1.00 35.16 87 SER A O 1
ATOM 683 N N . PHE A 1 88 ? 29.433 44.343 -79.046 1.00 32.31 88 PHE A N 1
ATOM 684 C CA . PHE A 1 88 ? 29.990 45.502 -79.799 1.00 32.31 88 PHE A CA 1
ATOM 685 C C . PHE A 1 88 ? 30.982 46.385 -78.991 1.00 32.31 88 PHE A C 1
ATOM 687 O O . PHE A 1 88 ? 30.954 46.372 -77.768 1.00 32.31 88 PHE A O 1
ATOM 694 N N . LEU A 1 89 ? 31.938 47.132 -79.572 1.00 34.81 89 LEU A N 1
ATOM 695 C CA . LEU A 1 89 ? 32.194 47.566 -80.963 1.00 34.81 89 LEU A CA 1
ATOM 696 C C . LEU A 1 89 ? 33.681 47.383 -81.370 1.00 34.81 89 LEU A C 1
ATOM 698 O O . LEU A 1 89 ? 34.555 47.627 -80.540 1.00 34.81 89 LEU A O 1
ATOM 702 N N . PRO A 1 90 ? 34.000 47.132 -82.655 1.00 48.88 90 PRO A N 1
ATOM 703 C CA . PRO A 1 90 ? 35.252 47.570 -83.278 1.00 48.88 90 PRO A CA 1
ATOM 704 C C . PRO A 1 90 ? 35.109 48.992 -83.868 1.00 48.88 90 PRO A C 1
ATOM 706 O O . PRO A 1 90 ? 34.001 49.425 -84.193 1.00 48.88 90 PRO A O 1
ATOM 709 N N . ARG A 1 91 ? 36.221 49.712 -84.087 1.00 34.78 91 ARG A N 1
ATOM 710 C CA . ARG A 1 91 ? 36.224 50.986 -84.835 1.00 34.78 91 ARG A CA 1
ATOM 711 C C . ARG A 1 91 ? 37.360 51.010 -85.861 1.00 34.78 91 ARG A C 1
ATOM 713 O O . ARG A 1 91 ? 38.495 50.687 -85.536 1.00 34.78 91 ARG A O 1
ATOM 720 N N . ILE A 1 92 ? 37.020 51.376 -87.092 1.00 35.56 92 ILE A N 1
ATOM 721 C CA . ILE A 1 92 ? 37.889 51.415 -88.281 1.00 35.56 92 ILE A CA 1
ATOM 722 C C . ILE A 1 92 ? 37.837 52.848 -88.855 1.00 35.56 92 ILE A C 1
ATOM 724 O O . ILE A 1 92 ? 36.956 53.613 -88.456 1.00 35.56 92 ILE A O 1
ATOM 728 N N . ASN A 1 93 ? 38.672 53.144 -89.863 1.00 35.84 93 ASN A N 1
ATOM 729 C CA . ASN A 1 93 ? 38.524 54.243 -90.839 1.00 35.84 93 ASN A CA 1
ATOM 730 C C . ASN A 1 93 ? 38.881 55.673 -90.318 1.00 35.84 93 ASN A C 1
ATOM 732 O O . ASN A 1 93 ? 38.668 55.979 -89.151 1.00 35.84 93 ASN A O 1
ATOM 736 N N . ASN A 1 94 ? 39.414 56.612 -91.127 1.00 32.94 94 ASN A N 1
ATOM 737 C CA . ASN A 1 94 ? 39.779 56.533 -92.556 1.00 32.94 94 ASN A CA 1
ATOM 738 C C . ASN A 1 94 ? 40.684 57.684 -93.071 1.00 32.94 94 ASN A C 1
ATOM 740 O O . ASN A 1 94 ? 40.441 58.832 -92.713 1.00 32.94 94 ASN A O 1
ATOM 744 N N . SER A 1 95 ? 41.483 57.394 -94.118 1.00 31.33 95 SER A N 1
ATOM 745 C CA . SER A 1 95 ? 41.687 58.260 -95.318 1.00 31.33 95 SER A CA 1
ATOM 746 C C . SER A 1 95 ? 42.432 59.624 -95.151 1.00 31.33 95 SER A C 1
ATOM 748 O O . SER A 1 95 ? 42.790 59.967 -94.034 1.00 31.33 95 SER A O 1
ATOM 750 N N . SER A 1 96 ? 42.764 60.448 -96.171 1.00 31.58 96 SER A N 1
ATOM 751 C CA . SER A 1 96 ? 42.600 60.420 -97.653 1.00 31.58 96 SER A CA 1
ATOM 752 C C . SER A 1 96 ? 43.536 61.442 -98.369 1.00 31.58 96 SER A C 1
ATOM 754 O O . SER A 1 96 ? 43.780 62.465 -97.746 1.00 31.58 96 SER A O 1
ATOM 756 N N . ILE A 1 97 ? 43.852 61.262 -99.679 1.00 34.00 97 ILE A N 1
ATOM 757 C CA . ILE A 1 97 ? 43.846 62.301 -100.780 1.00 34.00 97 ILE A CA 1
ATOM 758 C C . ILE A 1 97 ? 44.793 63.544 -100.646 1.00 34.00 97 ILE A C 1
ATOM 760 O O . ILE A 1 97 ? 44.902 64.115 -99.576 1.00 34.00 97 ILE A O 1
ATOM 764 N N . ILE A 1 98 ? 45.473 64.127 -101.658 1.00 35.41 98 ILE A N 1
ATOM 765 C CA . ILE A 1 98 ? 45.770 63.874 -103.098 1.00 35.41 98 ILE A CA 1
ATOM 766 C C . ILE A 1 98 ? 47.059 64.677 -103.476 1.00 35.41 98 ILE A C 1
ATOM 768 O O . ILE A 1 98 ? 47.381 65.629 -102.764 1.00 35.41 98 ILE A O 1
ATOM 772 N N . PRO A 1 99 ? 47.797 64.365 -104.568 1.00 55.56 99 PRO A N 1
ATOM 773 C CA . PRO A 1 99 ? 48.975 65.133 -105.021 1.00 55.56 99 PRO A CA 1
ATOM 774 C C . PRO A 1 99 ? 48.654 66.228 -106.067 1.00 55.56 99 PRO A C 1
ATOM 776 O O . PRO A 1 99 ? 47.634 66.125 -106.738 1.00 55.56 99 PRO A O 1
ATOM 779 N N . MET A 1 100 ? 49.559 67.203 -106.279 1.00 30.91 100 MET A N 1
ATOM 780 C CA . MET A 1 100 ? 49.810 67.924 -107.559 1.00 30.91 100 MET A CA 1
ATOM 781 C C . MET A 1 100 ? 51.002 68.91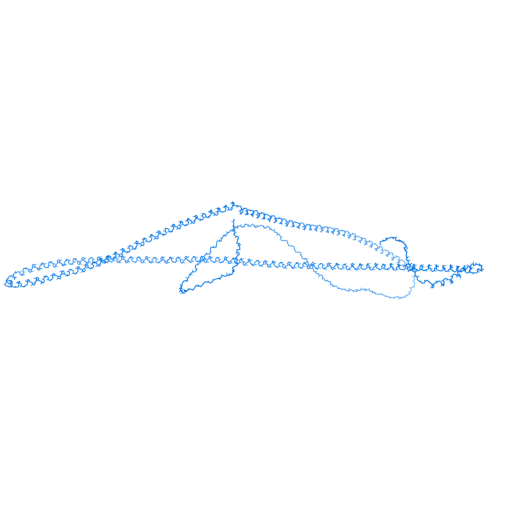4 -107.443 1.00 30.91 100 MET A C 1
ATOM 783 O O . MET A 1 100 ? 51.122 69.582 -106.425 1.00 30.91 100 MET A O 1
ATOM 787 N N . ASN A 1 101 ? 51.832 68.981 -108.499 1.00 31.28 101 ASN A N 1
ATOM 788 C CA . ASN A 1 101 ? 52.610 70.089 -109.126 1.00 31.28 101 ASN A CA 1
ATOM 789 C C . ASN A 1 101 ? 52.928 71.400 -108.322 1.00 31.28 101 ASN A C 1
ATOM 791 O O . ASN A 1 101 ? 52.096 71.895 -107.577 1.00 31.28 101 ASN A O 1
ATOM 795 N N . ASP A 1 102 ? 54.041 72.139 -108.514 1.00 31.27 102 ASP A N 1
ATOM 796 C CA . ASP A 1 102 ? 54.868 72.309 -109.728 1.00 31.27 102 ASP A CA 1
ATOM 797 C C . ASP A 1 102 ? 56.176 73.142 -109.519 1.00 31.27 102 ASP A C 1
ATOM 799 O O . ASP A 1 102 ? 56.218 74.002 -108.643 1.00 31.27 102 ASP A O 1
ATOM 803 N N . LYS A 1 103 ? 57.127 73.031 -110.473 1.00 37.66 103 LYS A N 1
ATOM 804 C CA . LYS A 1 103 ? 58.174 74.017 -110.897 1.00 37.66 103 LYS A CA 1
ATOM 805 C C . LYS A 1 103 ? 59.368 74.431 -109.988 1.00 37.66 103 LYS A C 1
ATOM 807 O O . LYS A 1 103 ? 59.229 74.730 -108.811 1.00 37.66 103 LYS A O 1
ATOM 812 N N . ARG A 1 104 ? 60.506 74.679 -110.683 1.00 39.84 104 ARG A N 1
ATOM 813 C CA . ARG A 1 104 ? 61.817 75.265 -110.258 1.00 39.84 104 ARG A CA 1
ATOM 814 C C . ARG A 1 104 ? 62.700 74.287 -109.459 1.00 39.84 104 ARG A C 1
ATOM 816 O O . ARG A 1 104 ? 62.489 74.115 -108.269 1.00 39.84 104 ARG A O 1
ATOM 823 N N . ALA A 1 105 ? 63.636 73.537 -110.052 1.00 39.84 105 ALA A N 1
ATOM 824 C CA . ALA A 1 105 ? 64.681 73.869 -111.041 1.00 39.84 105 ALA A CA 1
ATOM 825 C C . ALA A 1 105 ? 65.703 74.898 -110.511 1.00 39.84 105 ALA A C 1
ATOM 827 O O . ALA A 1 105 ? 65.360 76.064 -110.323 1.00 39.84 105 ALA A O 1
ATOM 828 N N . GLY A 1 106 ? 66.936 74.430 -110.279 1.00 46.94 106 GLY A N 1
ATOM 829 C CA . GLY A 1 106 ? 68.033 75.153 -109.622 1.00 46.94 106 GLY A CA 1
ATOM 830 C C . GLY A 1 106 ? 68.647 74.339 -108.470 1.00 46.94 106 GLY A C 1
ATOM 831 O O . GLY A 1 106 ? 67.917 73.832 -107.617 1.00 46.94 106 GLY A O 1
ATOM 832 N N . ASP A 1 107 ? 69.979 74.240 -108.468 1.00 47.91 107 ASP A N 1
ATOM 833 C CA . ASP A 1 107 ? 70.847 73.725 -107.395 1.00 47.91 107 ASP A CA 1
ATOM 834 C C . ASP A 1 107 ? 70.546 72.298 -106.896 1.00 47.91 107 ASP A C 1
ATOM 836 O O . ASP A 1 107 ? 70.104 72.063 -105.770 1.00 47.91 107 ASP A O 1
ATOM 840 N N . GLU A 1 108 ? 70.829 71.320 -107.761 1.00 49.66 108 GLU A N 1
ATOM 841 C CA . GLU A 1 108 ? 70.551 69.891 -107.541 1.00 49.66 108 GLU A CA 1
ATOM 842 C C . GLU A 1 108 ? 71.770 69.073 -107.055 1.00 49.66 108 GLU A C 1
ATOM 844 O O . GLU A 1 108 ? 71.654 67.871 -106.854 1.00 49.66 108 GLU A O 1
ATOM 849 N N . VAL A 1 109 ? 72.927 69.712 -106.818 1.00 52.97 109 VAL A N 1
ATOM 850 C CA . VAL A 1 109 ? 74.156 69.046 -106.321 1.00 52.97 109 VAL A CA 1
ATOM 851 C C . VAL A 1 109 ? 74.332 69.229 -104.807 1.00 52.97 109 VAL A C 1
ATOM 853 O O . VAL A 1 109 ? 74.328 68.247 -104.073 1.00 52.97 109 VAL A O 1
ATOM 856 N N . LEU A 1 110 ? 74.376 70.472 -104.308 1.00 52.62 110 LEU A N 1
ATOM 857 C CA . LEU A 1 110 ? 74.536 70.760 -102.867 1.00 52.62 110 LEU A CA 1
ATOM 858 C C . LEU A 1 110 ? 73.394 70.175 -102.011 1.00 52.62 110 LEU A C 1
ATOM 860 O O . LEU A 1 110 ? 73.602 69.749 -100.879 1.00 52.62 110 LEU A O 1
ATOM 864 N N . ARG A 1 111 ? 72.186 70.072 -102.580 1.00 53.88 111 ARG A N 1
ATOM 865 C CA . ARG A 1 111 ? 71.024 69.443 -101.930 1.00 53.88 111 ARG A CA 1
ATOM 866 C C . ARG A 1 111 ? 71.118 67.922 -101.798 1.00 53.88 111 ARG A C 1
ATOM 868 O O . ARG A 1 111 ? 70.284 67.347 -101.102 1.00 53.88 111 ARG A O 1
ATOM 875 N N . ILE A 1 112 ? 72.059 67.263 -102.472 1.00 58.12 112 ILE A N 1
ATOM 876 C CA . ILE A 1 112 ? 72.337 65.839 -102.255 1.00 58.12 112 ILE A CA 1
ATOM 877 C C . ILE A 1 112 ? 73.216 65.708 -101.010 1.00 58.12 112 ILE A C 1
ATOM 879 O O . ILE A 1 112 ? 72.811 65.031 -100.071 1.00 58.12 112 ILE A O 1
ATOM 883 N N . GLU A 1 113 ? 74.314 66.463 -100.931 1.00 57.09 113 GLU A N 1
ATOM 884 C CA . GLU A 1 113 ? 75.222 66.469 -99.774 1.00 57.09 113 GLU A CA 1
ATOM 885 C C . GLU A 1 113 ? 74.514 66.886 -98.469 1.00 57.09 113 GLU A C 1
ATOM 887 O O . GLU A 1 113 ? 74.668 66.215 -97.450 1.00 57.09 113 GLU A O 1
ATOM 892 N N . GLU A 1 114 ? 73.659 67.919 -98.485 1.00 60.28 114 GLU A N 1
ATOM 893 C CA . GLU A 1 114 ? 72.853 68.295 -97.306 1.00 60.28 114 GLU A CA 1
ATOM 894 C C . GLU A 1 114 ? 71.873 67.189 -96.878 1.00 60.28 114 GLU A C 1
ATOM 896 O O . GLU A 1 114 ? 71.678 66.959 -95.682 1.00 60.28 114 GLU A O 1
ATOM 901 N N . ARG A 1 115 ? 71.259 66.476 -97.833 1.00 62.00 115 ARG A N 1
ATOM 902 C CA . ARG A 1 115 ? 70.352 65.354 -97.534 1.00 62.00 115 ARG A CA 1
ATOM 903 C C . ARG A 1 115 ? 71.108 64.142 -97.017 1.00 62.00 115 ARG A C 1
ATOM 905 O O . ARG A 1 115 ? 70.614 63.482 -96.112 1.00 62.00 115 ARG A O 1
ATOM 912 N N . GLU A 1 116 ? 72.282 63.848 -97.559 1.00 62.09 116 GLU A N 1
ATOM 913 C CA . GLU A 1 116 ? 73.136 62.756 -97.094 1.00 62.09 116 GLU A CA 1
ATOM 914 C C . GLU A 1 116 ? 73.670 63.046 -95.690 1.00 62.09 116 GLU A C 1
ATOM 916 O O . GLU A 1 116 ? 73.546 62.191 -94.815 1.00 62.09 116 GLU A O 1
ATOM 921 N N . LEU A 1 117 ? 74.132 64.270 -95.416 1.00 70.62 117 LEU A N 1
ATOM 922 C CA . LEU A 1 117 ? 74.555 64.684 -94.077 1.00 70.62 117 LEU A CA 1
ATOM 923 C C . LEU A 1 117 ? 73.392 64.641 -93.071 1.00 70.62 117 LEU A C 1
ATOM 925 O O . LEU A 1 117 ? 73.546 64.090 -91.981 1.00 70.62 117 LEU A O 1
ATOM 929 N N . GLN A 1 118 ? 72.209 65.146 -93.439 1.00 70.88 118 GLN A N 1
ATOM 930 C CA . GLN A 1 118 ? 71.021 65.061 -92.586 1.00 70.88 118 GLN A CA 1
ATOM 931 C C . GLN A 1 118 ? 70.555 63.610 -92.395 1.00 70.88 118 GLN A C 1
ATOM 933 O O . GLN A 1 118 ? 70.120 63.257 -91.303 1.00 70.88 118 GLN A O 1
ATOM 938 N N . ASN A 1 119 ? 70.686 62.744 -93.403 1.00 72.88 119 ASN A N 1
ATOM 939 C CA . ASN A 1 119 ? 70.415 61.313 -93.270 1.00 72.88 119 ASN A CA 1
ATOM 940 C C . ASN A 1 119 ? 71.423 60.630 -92.335 1.00 72.88 119 ASN A C 1
ATOM 942 O O . ASN A 1 119 ? 71.000 59.831 -91.508 1.00 72.88 119 ASN A O 1
ATOM 946 N N . PHE A 1 120 ? 72.714 60.976 -92.383 1.00 71.62 120 PHE A N 1
ATOM 947 C CA . PHE A 1 120 ? 73.712 60.494 -91.419 1.00 71.62 120 PHE A CA 1
ATOM 948 C C . PHE A 1 120 ? 73.419 60.966 -89.988 1.00 71.62 120 PHE A C 1
ATOM 950 O O . PHE A 1 120 ? 73.517 60.169 -89.057 1.00 71.62 120 PHE A O 1
ATOM 957 N N . ILE A 1 121 ? 73.002 62.223 -89.798 1.00 76.69 121 ILE A N 1
ATOM 958 C CA . ILE A 1 121 ? 72.580 62.743 -88.486 1.00 76.69 121 ILE A CA 1
ATOM 959 C C . ILE A 1 121 ? 71.326 62.004 -87.996 1.00 76.69 121 ILE A C 1
ATOM 961 O O . ILE A 1 121 ? 71.320 61.491 -86.881 1.00 76.69 121 ILE A O 1
ATOM 965 N N . ASN A 1 122 ? 70.300 61.867 -88.842 1.00 77.75 122 ASN A N 1
ATOM 966 C CA . ASN A 1 122 ? 69.065 61.148 -88.519 1.00 77.75 122 ASN A CA 1
ATOM 967 C C . ASN A 1 122 ? 69.320 59.661 -88.213 1.00 77.75 122 ASN A C 1
ATOM 969 O O . ASN A 1 122 ? 68.685 59.107 -87.320 1.00 77.75 122 ASN A O 1
ATOM 973 N N . MET A 1 123 ? 70.240 59.018 -88.939 1.00 77.50 123 MET A N 1
ATOM 974 C CA . MET A 1 123 ? 70.641 57.624 -88.738 1.00 77.50 123 MET A CA 1
ATOM 975 C C . MET A 1 123 ? 71.375 57.454 -87.408 1.00 77.50 123 MET A C 1
ATOM 977 O O . MET A 1 123 ? 71.012 56.577 -86.634 1.00 77.50 123 MET A O 1
ATOM 981 N N . ARG A 1 124 ? 72.307 58.354 -87.076 1.00 78.88 124 ARG A N 1
ATOM 982 C CA . ARG A 1 124 ? 73.010 58.355 -85.786 1.00 78.88 124 ARG A CA 1
ATOM 983 C C . ARG A 1 124 ? 72.082 58.663 -84.607 1.00 78.88 124 ARG A C 1
ATOM 985 O O . ARG A 1 124 ? 72.187 58.046 -83.552 1.00 78.88 124 ARG A O 1
ATOM 992 N N . GLU A 1 125 ? 71.134 59.585 -84.779 1.00 79.19 125 GLU A N 1
ATOM 993 C CA . GLU A 1 125 ? 70.080 59.821 -83.789 1.00 79.19 125 GLU A CA 1
ATOM 994 C C . GLU A 1 125 ? 69.145 58.616 -83.644 1.00 79.19 125 GLU A C 1
ATOM 996 O O . GLU A 1 125 ? 68.684 58.336 -82.538 1.00 79.19 125 GLU A O 1
ATOM 1001 N N . PHE A 1 126 ? 68.853 57.899 -84.731 1.00 81.31 126 PHE A N 1
ATOM 1002 C CA . PHE A 1 126 ? 68.078 56.663 -84.685 1.00 81.31 126 PHE A CA 1
ATOM 1003 C C . PHE A 1 126 ? 68.842 55.563 -83.941 1.00 81.31 126 PHE A C 1
ATOM 1005 O O . PHE A 1 126 ? 68.271 54.990 -83.019 1.00 81.31 126 PHE A O 1
ATOM 1012 N N . GLU A 1 127 ? 70.124 55.349 -84.256 1.00 79.62 127 GLU A N 1
ATOM 1013 C CA . GLU A 1 127 ? 71.037 54.438 -83.548 1.00 79.62 127 GLU A CA 1
ATOM 1014 C C . GLU A 1 127 ? 71.062 54.745 -82.044 1.00 79.62 127 GLU A C 1
ATOM 1016 O O . GLU A 1 127 ? 70.723 53.882 -81.234 1.00 79.62 127 GLU A O 1
ATOM 1021 N N . GLU A 1 128 ? 71.325 56.000 -81.659 1.00 82.00 128 GLU A N 1
ATOM 1022 C CA . GLU A 1 128 ? 71.304 56.433 -80.257 1.00 82.00 128 GLU A CA 1
ATOM 1023 C C . GLU A 1 128 ? 69.946 56.208 -79.574 1.00 82.00 128 GLU A C 1
ATOM 1025 O O . GLU A 1 128 ? 69.897 55.896 -78.381 1.00 82.00 128 GLU A O 1
ATOM 1030 N N . ARG A 1 129 ? 68.827 56.394 -80.287 1.00 79.31 129 ARG A N 1
ATOM 1031 C CA . ARG A 1 129 ? 67.482 56.126 -79.752 1.00 79.31 129 ARG A CA 1
ATOM 1032 C C . ARG A 1 129 ? 67.249 54.624 -79.602 1.00 79.31 129 ARG A C 1
ATOM 1034 O O . ARG A 1 129 ? 66.724 54.218 -78.567 1.00 79.31 129 ARG A O 1
ATOM 1041 N N . THR A 1 130 ? 67.661 53.797 -80.565 1.00 79.12 130 THR A N 1
ATOM 1042 C CA . THR A 1 130 ? 67.571 52.336 -80.453 1.00 79.12 130 THR A CA 1
ATOM 1043 C C . THR A 1 130 ? 68.458 51.794 -79.341 1.00 79.12 130 THR A C 1
ATOM 1045 O O . THR A 1 130 ? 67.974 50.978 -78.568 1.00 79.12 130 THR A O 1
ATOM 1048 N N . ASP A 1 131 ? 69.676 52.304 -79.155 1.00 83.81 131 ASP A N 1
ATOM 1049 C CA . ASP A 1 131 ? 70.558 51.901 -78.054 1.00 83.81 131 ASP A CA 1
ATOM 1050 C C . ASP A 1 131 ? 69.985 52.296 -76.689 1.00 83.81 131 ASP A C 1
ATOM 1052 O O . ASP A 1 131 ? 69.996 51.492 -75.755 1.00 83.81 131 ASP A O 1
ATOM 1056 N N . LYS A 1 132 ? 69.396 53.495 -76.569 1.00 86.06 132 LYS A N 1
ATOM 1057 C CA . LYS A 1 132 ? 68.678 53.919 -75.352 1.00 86.06 132 LYS A CA 1
ATOM 1058 C C . LYS A 1 132 ? 67.450 53.039 -75.085 1.00 86.06 132 LYS A C 1
ATOM 1060 O O . LYS A 1 132 ? 67.205 52.688 -73.933 1.00 86.06 132 LYS A O 1
ATOM 1065 N N . ILE A 1 133 ? 66.715 52.624 -76.120 1.00 84.44 133 ILE A N 1
ATOM 1066 C CA . ILE A 1 133 ? 65.585 51.684 -76.000 1.00 84.44 133 ILE A CA 1
ATOM 1067 C C . ILE A 1 133 ? 66.070 50.276 -75.620 1.00 84.44 133 ILE A C 1
ATOM 1069 O O . ILE A 1 133 ? 65.489 49.663 -74.732 1.00 84.44 133 ILE A O 1
ATOM 1073 N N . ILE A 1 134 ? 67.156 49.776 -76.214 1.00 84.19 134 ILE A N 1
ATOM 1074 C CA . ILE A 1 134 ? 67.764 48.477 -75.883 1.00 84.19 134 ILE A CA 1
ATOM 1075 C C . ILE A 1 134 ? 68.277 48.478 -74.437 1.00 84.19 134 ILE A C 1
ATOM 1077 O O . ILE A 1 134 ? 68.060 47.510 -73.711 1.00 84.19 134 ILE A O 1
ATOM 1081 N N . ALA A 1 135 ? 68.903 49.565 -73.981 1.00 86.00 135 ALA A N 1
ATOM 1082 C CA . ALA A 1 135 ? 69.333 49.721 -72.595 1.00 86.00 135 ALA A CA 1
ATOM 1083 C C . ALA A 1 135 ? 68.141 49.756 -71.621 1.00 86.00 135 ALA A C 1
ATOM 1085 O O . ALA A 1 135 ? 68.158 49.050 -70.614 1.00 86.00 135 ALA A O 1
ATOM 1086 N N . LEU A 1 136 ? 67.084 50.516 -71.933 1.00 88.56 136 LEU A N 1
ATOM 1087 C CA . LEU A 1 136 ? 65.860 50.560 -71.123 1.00 88.56 136 LEU A CA 1
ATOM 1088 C C . LEU A 1 136 ? 65.123 49.214 -71.097 1.00 88.56 136 LEU A C 1
ATOM 1090 O O . LEU A 1 136 ? 64.631 48.822 -70.041 1.00 88.56 136 LEU A O 1
ATOM 1094 N N . ASN A 1 137 ? 65.094 48.482 -72.213 1.00 87.19 137 ASN A N 1
ATOM 1095 C CA . ASN A 1 137 ? 64.520 47.140 -72.280 1.00 87.19 137 ASN A CA 1
ATOM 1096 C C . ASN A 1 137 ? 65.331 46.151 -71.436 1.00 87.19 137 ASN A C 1
ATOM 1098 O O . ASN A 1 137 ? 64.736 45.464 -70.620 1.00 87.19 137 ASN A O 1
ATOM 1102 N N . ARG A 1 138 ? 66.670 46.155 -71.507 1.00 88.44 138 ARG A N 1
ATOM 1103 C CA . ARG A 1 138 ? 67.525 45.334 -70.622 1.00 88.44 138 ARG A CA 1
ATOM 1104 C C . ARG A 1 138 ? 67.325 45.657 -69.138 1.00 88.44 138 ARG A C 1
ATOM 1106 O O . ARG A 1 138 ? 67.322 44.755 -68.307 1.00 88.44 138 ARG A O 1
ATOM 1113 N N . VAL A 1 139 ? 67.141 46.934 -68.788 1.00 88.88 139 VAL A N 1
ATOM 1114 C CA . VAL A 1 139 ? 66.822 47.346 -67.408 1.00 88.88 139 VAL A CA 1
ATOM 1115 C C . VAL A 1 139 ? 65.427 46.864 -66.995 1.00 88.88 139 VAL A C 1
ATOM 1117 O O . VAL A 1 139 ? 65.268 46.381 -65.877 1.00 88.88 139 VAL A O 1
ATOM 1120 N N . ARG A 1 140 ? 64.430 46.930 -67.888 1.00 89.31 140 ARG A N 1
ATOM 1121 C CA . ARG A 1 140 ? 63.097 46.353 -67.655 1.00 89.31 140 ARG A CA 1
ATOM 1122 C C . ARG A 1 140 ? 63.166 44.836 -67.477 1.00 89.31 140 ARG A C 1
ATOM 1124 O O . ARG A 1 140 ? 62.657 44.354 -66.477 1.00 89.31 140 ARG A O 1
ATOM 1131 N N . GLU A 1 141 ? 63.825 44.113 -68.378 1.00 88.94 141 GLU A N 1
ATOM 1132 C CA . GLU A 1 141 ? 64.025 42.659 -68.312 1.00 88.94 141 GLU A CA 1
ATOM 1133 C C . GLU A 1 141 ? 64.686 42.250 -66.988 1.00 88.94 141 GLU A C 1
ATOM 1135 O O . GLU A 1 141 ? 64.247 41.298 -66.351 1.00 88.94 141 GLU A O 1
ATOM 1140 N N . PHE A 1 142 ? 65.693 42.999 -66.524 1.00 91.12 142 PHE A N 1
ATOM 1141 C CA . PHE A 1 142 ? 66.349 42.750 -65.238 1.00 91.12 142 PHE A CA 1
ATOM 1142 C C . PHE A 1 142 ? 65.430 43.026 -64.033 1.00 91.12 142 PHE A C 1
ATOM 1144 O O . PHE A 1 142 ? 65.444 42.274 -63.059 1.00 91.12 142 PHE A O 1
ATOM 1151 N N . ILE A 1 143 ? 64.594 44.069 -64.094 1.00 91.44 143 ILE A N 1
ATOM 1152 C CA . ILE A 1 143 ? 63.577 44.351 -63.065 1.00 91.44 143 ILE A CA 1
ATOM 1153 C C . ILE A 1 143 ? 62.491 43.266 -63.066 1.00 91.44 143 ILE A C 1
ATOM 1155 O O . ILE A 1 143 ? 62.105 42.799 -62.000 1.00 91.44 143 ILE A O 1
ATOM 1159 N N . GLU A 1 144 ? 62.024 42.827 -64.234 1.00 91.62 144 GLU A N 1
ATOM 1160 C CA . GLU A 1 144 ? 61.020 41.768 -64.385 1.00 91.62 144 GLU A CA 1
ATOM 1161 C C . GLU A 1 144 ? 61.559 40.417 -63.890 1.00 91.62 144 GLU A C 1
ATOM 1163 O O . GLU A 1 144 ? 60.880 39.746 -63.116 1.00 91.62 144 GLU A O 1
ATOM 1168 N N . GLN A 1 145 ? 62.809 40.063 -64.209 1.00 91.19 145 GLN A N 1
ATOM 1169 C CA . GLN A 1 145 ? 63.503 38.902 -63.630 1.00 91.19 145 GLN A CA 1
ATOM 1170 C C . GLN A 1 145 ? 63.638 39.015 -62.103 1.00 91.19 145 GLN A C 1
ATOM 1172 O O . GLN A 1 145 ? 63.375 38.046 -61.393 1.00 91.19 145 GLN A O 1
ATOM 1177 N N . GLY A 1 146 ? 63.990 40.196 -61.582 1.00 91.88 146 GLY A N 1
ATOM 1178 C CA . GLY A 1 146 ? 64.063 40.450 -60.141 1.00 91.88 146 GLY A CA 1
ATOM 1179 C C . GLY A 1 146 ? 62.708 40.340 -59.431 1.00 91.88 146 GLY A C 1
ATOM 1180 O O . GLY A 1 146 ? 62.639 39.818 -58.319 1.00 91.88 146 GLY A O 1
ATOM 1181 N N . MET A 1 147 ? 61.621 40.777 -60.077 1.00 92.06 147 MET A N 1
ATOM 1182 C CA . MET A 1 147 ? 60.261 40.594 -59.564 1.00 92.06 147 MET A CA 1
ATOM 1183 C C . MET A 1 147 ? 59.837 39.125 -59.606 1.00 92.06 147 MET A C 1
ATOM 1185 O O . MET A 1 147 ? 59.353 38.637 -58.590 1.00 92.06 147 MET A O 1
ATOM 1189 N N . MET A 1 148 ? 60.074 38.400 -60.707 1.00 92.00 148 MET A N 1
ATOM 1190 C CA . MET A 1 148 ? 59.749 36.968 -60.787 1.00 92.00 148 MET A CA 1
ATOM 1191 C C . MET A 1 148 ? 60.515 36.152 -59.742 1.00 92.00 148 MET A C 1
ATOM 1193 O O . MET A 1 148 ? 59.893 35.381 -59.021 1.00 92.00 148 MET A O 1
ATOM 1197 N N . ALA A 1 149 ? 61.820 36.383 -59.561 1.00 91.88 149 ALA A N 1
ATOM 1198 C CA . ALA A 1 149 ? 62.601 35.711 -58.519 1.00 91.88 149 ALA A CA 1
ATOM 1199 C C . ALA A 1 149 ? 62.060 36.000 -57.103 1.00 91.88 149 ALA A C 1
ATOM 1201 O O . ALA A 1 149 ? 61.998 35.109 -56.258 1.00 91.88 149 ALA A O 1
ATOM 1202 N N . HIS A 1 150 ? 61.608 37.231 -56.836 1.00 94.44 150 HIS A N 1
ATOM 1203 C CA . HIS A 1 150 ? 60.973 37.584 -55.564 1.00 94.44 150 HIS A CA 1
ATOM 1204 C C . HIS A 1 150 ? 59.568 36.967 -55.402 1.00 94.44 150 HIS A C 1
ATOM 1206 O O . HIS A 1 150 ? 59.184 36.591 -54.290 1.00 94.44 150 HIS A O 1
ATOM 1212 N N . GLU A 1 151 ? 58.800 36.827 -56.486 1.00 93.19 151 GLU A N 1
ATOM 1213 C CA . GLU A 1 151 ? 57.512 36.125 -56.495 1.00 93.19 151 GLU A CA 1
ATOM 1214 C C . GLU A 1 151 ? 57.679 34.613 -56.298 1.00 93.19 151 GLU A C 1
ATOM 1216 O O . GLU A 1 151 ? 56.920 34.025 -55.527 1.00 93.19 151 GLU A O 1
ATOM 1221 N N . GLU A 1 152 ? 58.699 33.995 -56.894 1.00 93.69 152 GLU A N 1
ATOM 1222 C CA . GLU A 1 152 ? 59.117 32.613 -56.628 1.00 93.69 152 GLU A CA 1
ATOM 1223 C C . GLU A 1 152 ? 59.474 32.432 -55.146 1.00 93.69 152 GLU A C 1
ATOM 1225 O O . GLU A 1 152 ? 58.912 31.560 -54.483 1.00 93.69 152 GLU A O 1
ATOM 1230 N N . ASP A 1 153 ? 60.290 33.319 -54.571 1.00 95.75 153 ASP A N 1
ATOM 1231 C CA . ASP A 1 153 ? 60.629 33.308 -53.142 1.00 95.75 153 ASP A CA 1
ATOM 1232 C C . ASP A 1 153 ? 59.397 33.498 -52.233 1.00 95.75 153 ASP A C 1
ATOM 1234 O O . ASP A 1 153 ? 59.325 32.954 -51.125 1.00 95.75 153 ASP A O 1
ATOM 1238 N N . ILE A 1 154 ? 58.404 34.286 -52.660 1.00 95.94 154 ILE A N 1
ATOM 1239 C CA . ILE A 1 154 ? 57.107 34.410 -51.976 1.00 95.94 154 ILE A CA 1
ATOM 1240 C C . ILE A 1 154 ? 56.291 33.117 -52.110 1.00 95.94 154 ILE A C 1
ATOM 1242 O O . ILE A 1 154 ? 55.684 32.680 -51.131 1.00 95.94 154 ILE A O 1
ATOM 1246 N N . ASN A 1 155 ? 56.270 32.488 -53.283 1.00 94.94 155 ASN A N 1
ATOM 1247 C CA . ASN A 1 155 ? 55.503 31.272 -53.539 1.00 94.94 155 ASN A CA 1
ATOM 1248 C C . ASN A 1 155 ? 56.095 30.067 -52.796 1.00 94.94 155 ASN A C 1
ATOM 1250 O O . ASN A 1 155 ? 55.351 29.384 -52.101 1.00 94.94 155 ASN A O 1
ATOM 1254 N N . ILE A 1 156 ? 57.421 29.915 -52.759 1.00 95.56 156 ILE A N 1
ATOM 1255 C CA . ILE A 1 156 ? 58.126 28.934 -51.916 1.00 95.56 156 ILE A CA 1
ATOM 1256 C C . ILE A 1 156 ? 57.778 29.129 -50.428 1.00 95.56 156 ILE A C 1
ATOM 1258 O O . ILE A 1 156 ? 57.592 28.157 -49.692 1.00 95.56 156 ILE A O 1
ATOM 1262 N N . ARG A 1 157 ? 57.659 30.379 -49.952 1.00 96.06 157 ARG A N 1
ATOM 1263 C CA . ARG A 1 157 ? 57.208 30.673 -48.575 1.00 96.06 157 ARG A CA 1
ATOM 1264 C C . ARG A 1 157 ? 55.728 30.329 -48.357 1.00 96.06 157 ARG A C 1
ATOM 1266 O O . ARG A 1 157 ? 55.392 29.785 -47.307 1.00 96.06 157 ARG A O 1
ATOM 1273 N N . ARG A 1 158 ? 54.855 30.587 -49.338 1.00 96.31 158 ARG A N 1
ATOM 1274 C CA . ARG A 1 158 ? 53.429 30.206 -49.307 1.00 96.31 158 ARG A CA 1
ATOM 1275 C C . ARG A 1 158 ? 53.238 28.689 -49.309 1.00 96.31 158 ARG A C 1
ATOM 1277 O O . ARG A 1 158 ? 52.402 28.200 -48.562 1.00 96.31 158 ARG A O 1
ATOM 1284 N N . GLU A 1 159 ? 54.003 27.949 -50.104 1.00 94.62 159 GLU A N 1
ATOM 1285 C CA . GLU A 1 159 ? 53.961 26.482 -50.169 1.00 94.62 159 GLU A CA 1
ATOM 1286 C C . GLU A 1 159 ? 54.448 25.847 -48.867 1.00 94.62 159 GLU A C 1
ATOM 1288 O O . GLU A 1 159 ? 53.767 24.985 -48.319 1.00 94.62 159 GLU A O 1
ATOM 1293 N N . LYS A 1 160 ? 55.556 26.343 -48.297 1.00 96.56 160 LYS A N 1
ATOM 1294 C CA . LYS A 1 160 ? 56.013 25.933 -46.958 1.00 96.56 160 LYS A CA 1
ATOM 1295 C C . LYS A 1 160 ? 54.950 26.190 -45.887 1.00 96.56 160 LYS A C 1
ATOM 1297 O O . LYS A 1 160 ? 54.744 25.334 -45.034 1.00 96.56 160 LYS A O 1
ATOM 1302 N N . LEU A 1 161 ? 54.250 27.328 -45.942 1.00 96.56 161 LEU A N 1
ATOM 1303 C CA . LEU A 1 161 ? 53.151 27.625 -45.018 1.00 96.56 161 LEU A CA 1
ATOM 1304 C C . LEU A 1 161 ? 51.958 26.675 -45.207 1.00 96.56 161 LEU A C 1
ATOM 1306 O O . LEU A 1 161 ? 51.464 26.148 -44.216 1.00 96.56 161 LEU A O 1
ATOM 1310 N N . ARG A 1 162 ? 51.532 26.406 -46.451 1.00 96.56 162 ARG A N 1
ATOM 1311 C CA . ARG A 1 162 ? 50.479 25.412 -46.739 1.00 96.56 162 ARG A CA 1
ATOM 1312 C C . ARG A 1 162 ? 50.850 24.040 -46.193 1.00 96.56 162 ARG A C 1
ATOM 1314 O O . ARG A 1 162 ? 50.055 23.459 -45.475 1.00 96.56 162 ARG A O 1
ATOM 1321 N N . HIS A 1 163 ? 52.070 23.573 -46.446 1.00 95.44 163 HIS A N 1
ATOM 1322 C CA . HIS A 1 163 ? 52.510 22.259 -45.990 1.00 95.44 163 HIS A CA 1
ATOM 1323 C C . HIS A 1 163 ? 52.583 22.141 -44.455 1.00 95.44 163 HIS A C 1
ATOM 1325 O O . HIS A 1 163 ? 52.291 21.080 -43.906 1.00 95.44 163 HIS A O 1
ATOM 1331 N N . MET A 1 164 ? 52.932 23.222 -43.743 1.00 95.81 164 MET A N 1
ATOM 1332 C CA . MET A 1 164 ? 52.852 23.246 -42.275 1.00 95.81 164 MET A CA 1
ATOM 1333 C C . MET A 1 164 ? 51.399 23.180 -41.786 1.00 95.81 164 MET A C 1
ATOM 1335 O O . MET A 1 164 ? 51.107 22.356 -40.926 1.00 95.81 164 MET A O 1
ATOM 1339 N N . LEU A 1 165 ? 50.488 23.959 -42.379 1.00 96.12 165 LEU A N 1
ATOM 1340 C CA . LEU A 1 165 ? 49.060 23.936 -42.033 1.00 96.12 165 LEU A CA 1
ATOM 1341 C C . LEU A 1 165 ? 48.419 22.571 -42.339 1.00 96.12 165 LEU A C 1
ATOM 1343 O O . LEU A 1 165 ? 47.799 21.980 -41.466 1.00 96.12 165 LEU A O 1
ATOM 1347 N N . GLU A 1 166 ? 48.661 22.006 -43.526 1.00 95.81 166 GLU A N 1
ATOM 1348 C CA . GLU A 1 166 ? 48.234 20.650 -43.908 1.00 95.81 166 GLU A CA 1
ATOM 1349 C C . GLU A 1 166 ? 48.740 19.586 -42.919 1.00 95.81 166 GLU A C 1
ATOM 1351 O O . GLU A 1 166 ? 48.023 18.635 -42.594 1.00 95.81 166 GLU A O 1
ATOM 1356 N N . LYS A 1 167 ? 49.975 19.736 -42.415 1.00 96.81 167 LYS A N 1
ATOM 1357 C CA . LYS A 1 167 ? 50.533 18.845 -41.394 1.00 96.81 167 LYS A CA 1
ATOM 1358 C C . LYS A 1 167 ? 49.814 19.013 -40.057 1.00 96.81 167 LYS A C 1
ATOM 1360 O O . LYS A 1 167 ? 49.414 17.995 -39.491 1.00 96.81 167 LYS A O 1
ATOM 1365 N N . GLU A 1 168 ? 49.643 20.243 -39.577 1.00 96.88 168 GLU A N 1
ATOM 1366 C CA . GLU A 1 168 ? 48.955 20.564 -38.319 1.00 96.88 168 GLU A CA 1
ATOM 1367 C C . GLU A 1 168 ? 47.497 20.075 -38.344 1.00 96.88 168 GLU A C 1
ATOM 1369 O O . GLU A 1 168 ? 47.093 19.332 -37.450 1.00 96.88 168 GLU A O 1
ATOM 1374 N N . ASP A 1 169 ? 46.754 20.343 -39.421 1.00 94.12 169 ASP A N 1
ATOM 1375 C CA . ASP A 1 169 ? 45.406 19.812 -39.654 1.00 94.12 169 ASP A CA 1
ATOM 1376 C C . ASP A 1 169 ? 45.395 18.274 -39.646 1.00 94.12 169 ASP A C 1
ATOM 1378 O O . ASP A 1 169 ? 44.529 17.652 -39.026 1.00 94.12 169 ASP A O 1
ATOM 1382 N N . SER A 1 170 ? 46.384 17.621 -40.275 1.00 93.88 170 SER A N 1
ATOM 1383 C CA . SER A 1 170 ? 46.498 16.153 -40.251 1.00 93.88 170 SER A CA 1
ATOM 1384 C C . SER A 1 170 ? 46.786 15.586 -38.857 1.00 93.88 170 SER A C 1
ATOM 1386 O O . SER A 1 170 ? 46.447 14.431 -38.587 1.00 93.88 170 SER A O 1
ATOM 1388 N N . GLU A 1 171 ? 47.452 16.351 -37.988 1.00 95.44 171 GLU A N 1
ATOM 1389 C CA . GLU A 1 171 ? 47.794 15.962 -36.617 1.00 95.44 171 GLU A CA 1
ATOM 1390 C C . GLU A 1 171 ? 46.583 16.158 -35.705 1.00 95.44 171 GLU A C 1
ATOM 1392 O O . GLU A 1 171 ? 46.164 15.200 -35.056 1.00 95.44 171 GLU A O 1
ATOM 1397 N N . LEU A 1 172 ? 45.919 17.313 -35.785 1.00 95.56 172 LEU A N 1
ATOM 1398 C CA . LEU A 1 172 ? 44.666 17.597 -35.085 1.00 95.56 172 LEU A CA 1
ATOM 1399 C C . LEU A 1 172 ? 43.547 16.620 -35.475 1.00 95.56 172 LEU A C 1
ATOM 1401 O O . LEU A 1 172 ? 42.877 16.079 -34.595 1.00 95.56 172 LEU A O 1
ATOM 1405 N N . MET A 1 173 ? 43.376 16.304 -36.765 1.00 93.81 173 MET A N 1
ATOM 1406 C CA . MET A 1 173 ? 42.407 15.288 -37.201 1.00 93.81 173 MET A CA 1
ATOM 1407 C C . MET A 1 173 ? 42.718 13.908 -36.609 1.00 93.81 173 MET A C 1
ATOM 1409 O O . MET A 1 173 ? 41.805 13.220 -36.149 1.00 93.81 173 MET A O 1
ATOM 1413 N N . ARG A 1 174 ? 43.995 13.499 -36.562 1.00 95.25 174 ARG A N 1
ATOM 1414 C CA . ARG A 1 174 ? 44.401 12.237 -35.920 1.00 95.25 174 ARG A CA 1
ATOM 1415 C C . ARG A 1 174 ? 44.145 12.255 -34.415 1.00 95.25 174 ARG A C 1
ATOM 1417 O O . ARG A 1 174 ? 43.670 11.255 -33.884 1.00 95.25 174 ARG A O 1
ATOM 1424 N N . GLU A 1 175 ? 44.414 13.361 -33.728 1.00 95.56 175 GLU A N 1
ATOM 1425 C CA . GLU A 1 175 ? 44.130 13.497 -32.297 1.00 95.56 175 GLU A CA 1
ATOM 1426 C C . GLU A 1 175 ? 42.632 13.435 -31.997 1.00 95.56 175 GLU A C 1
ATOM 1428 O O . GLU A 1 175 ? 42.231 12.647 -31.142 1.00 95.56 175 GLU A O 1
ATOM 1433 N N . VAL A 1 176 ? 41.792 14.170 -32.733 1.00 94.50 176 VAL A N 1
ATOM 1434 C CA . VAL A 1 176 ? 40.327 14.129 -32.581 1.00 94.50 176 VAL A CA 1
ATOM 1435 C C . VAL A 1 176 ? 39.790 12.719 -32.841 1.00 94.50 176 VAL A C 1
ATOM 1437 O O . VAL A 1 176 ? 39.029 12.190 -32.029 1.00 94.50 176 VAL A O 1
ATOM 1440 N N . VAL A 1 177 ? 40.229 12.058 -33.918 1.00 95.19 177 VAL A N 1
ATOM 1441 C CA . VAL A 1 177 ? 39.838 10.672 -34.226 1.00 95.19 177 VAL A CA 1
ATOM 1442 C C . VAL A 1 177 ? 40.273 9.710 -33.114 1.00 95.19 177 VAL A C 1
ATOM 1444 O O . VAL A 1 177 ? 39.470 8.875 -32.689 1.00 95.19 177 VAL A O 1
ATOM 1447 N N . ASN A 1 178 ? 41.496 9.838 -32.593 1.00 94.38 178 ASN A N 1
ATOM 1448 C CA . ASN A 1 178 ? 41.996 9.006 -31.494 1.00 94.38 178 ASN A CA 1
ATOM 1449 C C . ASN A 1 178 ? 41.242 9.259 -30.178 1.00 94.38 178 ASN A C 1
ATOM 1451 O O . ASN A 1 178 ? 40.925 8.304 -29.466 1.00 94.38 178 ASN A O 1
ATOM 1455 N N . GLN A 1 179 ? 40.909 10.514 -29.861 1.00 93.38 179 GLN A N 1
ATOM 1456 C CA . GLN A 1 179 ? 40.102 10.870 -28.691 1.00 93.38 179 GLN A CA 1
ATOM 1457 C C . GLN A 1 179 ? 38.694 10.272 -28.793 1.00 93.38 179 GLN A C 1
ATOM 1459 O O . GLN A 1 179 ? 38.246 9.629 -27.846 1.00 93.38 179 GLN A O 1
ATOM 1464 N N . VAL A 1 180 ? 38.030 10.384 -29.951 1.00 92.88 180 VAL A N 1
ATOM 1465 C CA . VAL A 1 180 ? 36.712 9.769 -30.187 1.00 92.88 180 VAL A CA 1
ATOM 1466 C C . VAL A 1 180 ? 36.775 8.250 -30.003 1.00 92.88 180 VAL A C 1
ATOM 1468 O O . VAL A 1 180 ? 36.009 7.713 -29.204 1.00 92.88 180 VAL A O 1
ATOM 1471 N N . HIS A 1 181 ? 37.724 7.557 -30.643 1.00 92.50 181 HIS A N 1
ATOM 1472 C CA . HIS A 1 181 ? 37.883 6.103 -30.487 1.00 92.50 181 HIS A CA 1
ATOM 1473 C C . HIS A 1 181 ? 38.194 5.695 -29.037 1.00 92.50 181 HIS A C 1
ATOM 1475 O O . HIS A 1 181 ? 37.653 4.703 -28.546 1.00 92.50 181 HIS A O 1
ATOM 1481 N N . SER A 1 182 ? 39.022 6.467 -28.327 1.00 94.25 182 SER A N 1
ATOM 1482 C CA . SER A 1 182 ? 39.332 6.243 -26.910 1.00 94.25 182 SER A CA 1
ATOM 1483 C C . SER A 1 182 ? 38.085 6.392 -26.030 1.00 94.25 182 SER A C 1
ATOM 1485 O O . SER A 1 182 ? 37.753 5.487 -25.262 1.00 94.25 182 SER A O 1
ATOM 1487 N N . CYS A 1 183 ? 37.320 7.475 -26.203 1.00 92.69 183 CYS A N 1
ATOM 1488 C CA . CYS A 1 183 ? 36.070 7.712 -25.483 1.00 92.69 183 CYS A CA 1
ATOM 1489 C C . CYS A 1 183 ? 34.991 6.667 -25.803 1.00 92.69 183 CYS A C 1
ATOM 1491 O O . CYS A 1 183 ? 34.261 6.251 -24.901 1.00 92.69 183 CYS A O 1
ATOM 1493 N N . GLU A 1 184 ? 34.878 6.206 -27.051 1.00 92.81 184 GLU A N 1
ATOM 1494 C CA . GLU A 1 184 ? 33.982 5.101 -27.391 1.00 92.81 184 GLU A CA 1
ATOM 1495 C C . GLU A 1 184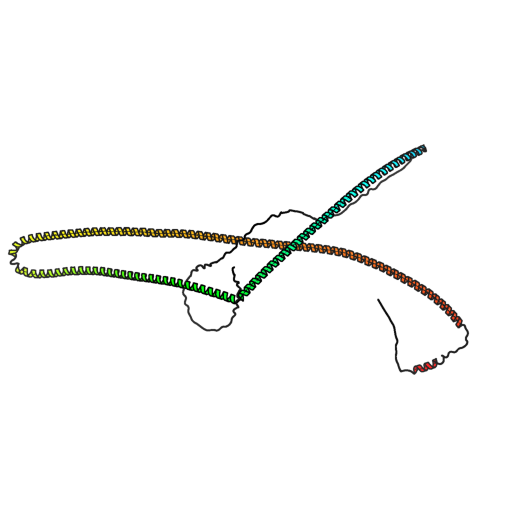 ? 34.402 3.792 -26.718 1.00 92.81 184 GLU A C 1
ATOM 1497 O O . GLU A 1 184 ? 33.553 3.086 -26.177 1.00 92.81 184 GLU A O 1
ATOM 1502 N N . ASN A 1 185 ? 35.695 3.463 -26.721 1.00 93.06 185 ASN A N 1
ATOM 1503 C CA . ASN A 1 185 ? 36.197 2.231 -26.117 1.00 93.06 185 ASN A CA 1
ATOM 1504 C C . ASN A 1 185 ? 36.061 2.247 -24.588 1.00 93.06 185 ASN A C 1
ATOM 1506 O O . ASN A 1 185 ? 35.628 1.247 -24.014 1.00 93.06 185 ASN A O 1
ATOM 1510 N N . ALA A 1 186 ? 36.298 3.392 -23.940 1.00 93.88 186 ALA A N 1
ATOM 1511 C CA . ALA A 1 186 ? 35.995 3.591 -22.524 1.00 93.88 186 ALA A CA 1
ATOM 1512 C C . ALA A 1 186 ? 34.496 3.380 -22.234 1.00 93.88 186 ALA A C 1
ATOM 1514 O O . ALA A 1 186 ? 34.144 2.585 -21.365 1.00 93.88 186 ALA A O 1
ATOM 1515 N N . ARG A 1 187 ? 33.598 3.991 -23.025 1.00 93.69 187 ARG A N 1
ATOM 1516 C CA . ARG A 1 187 ? 32.140 3.798 -22.894 1.00 93.69 187 ARG A CA 1
ATOM 1517 C C . ARG A 1 187 ? 31.715 2.340 -23.113 1.00 93.69 187 ARG A C 1
ATOM 1519 O O . ARG A 1 187 ? 30.853 1.848 -22.385 1.00 93.69 187 ARG A O 1
ATOM 1526 N N . ARG A 1 188 ? 32.307 1.636 -24.087 1.00 92.75 188 ARG A N 1
ATOM 1527 C CA . ARG A 1 188 ? 32.062 0.204 -24.354 1.00 92.75 188 ARG A CA 1
ATOM 1528 C C . ARG A 1 188 ? 32.461 -0.659 -23.154 1.00 92.75 188 ARG A C 1
ATOM 1530 O O . ARG A 1 188 ? 31.661 -1.486 -22.717 1.00 92.75 188 ARG A O 1
ATOM 1537 N N . GLU A 1 189 ? 33.649 -0.439 -22.593 1.00 94.44 189 GLU A N 1
ATOM 1538 C CA . GLU A 1 189 ? 34.136 -1.204 -21.441 1.00 94.44 189 GLU A CA 1
ATOM 1539 C C . GLU A 1 189 ? 33.375 -0.844 -20.150 1.00 94.44 189 GLU A C 1
ATOM 1541 O O . GLU A 1 189 ? 33.023 -1.737 -19.386 1.00 94.44 189 GLU A O 1
ATOM 1546 N N . GLU A 1 190 ? 32.973 0.414 -19.940 1.00 94.25 190 GLU A N 1
ATOM 1547 C CA . GLU A 1 190 ? 32.051 0.783 -18.855 1.00 94.25 190 GLU A CA 1
ATOM 1548 C C . GLU A 1 190 ? 30.705 0.049 -18.956 1.00 94.25 190 GLU A C 1
ATOM 1550 O O . GLU A 1 190 ? 30.210 -0.490 -17.963 1.00 94.25 190 GLU A O 1
ATOM 1555 N N . ILE A 1 191 ? 30.096 0.007 -20.147 1.00 93.44 191 ILE A N 1
ATOM 1556 C CA . ILE A 1 191 ? 28.837 -0.717 -20.383 1.00 93.44 191 ILE A CA 1
ATOM 1557 C C . ILE A 1 191 ? 29.020 -2.211 -20.092 1.00 93.44 191 ILE A C 1
ATOM 1559 O O . ILE A 1 191 ? 28.165 -2.818 -19.440 1.00 93.44 191 ILE A O 1
ATOM 1563 N N . ARG A 1 192 ? 30.149 -2.794 -20.509 1.00 96.44 192 ARG A N 1
ATOM 1564 C CA . ARG A 1 192 ? 30.508 -4.184 -20.217 1.00 96.44 192 ARG A CA 1
ATOM 1565 C C . ARG A 1 192 ? 30.677 -4.431 -18.718 1.00 96.44 192 ARG A C 1
ATOM 1567 O O . ARG A 1 192 ? 30.033 -5.340 -18.203 1.00 96.44 192 ARG A O 1
ATOM 1574 N N . ILE A 1 193 ? 31.462 -3.623 -18.003 1.00 96.62 193 ILE A N 1
ATOM 1575 C CA . ILE A 1 193 ? 31.684 -3.755 -16.553 1.00 96.62 193 ILE A CA 1
ATOM 1576 C C . ILE A 1 193 ? 30.351 -3.679 -15.796 1.00 96.62 193 ILE A C 1
ATOM 1578 O O . ILE A 1 193 ? 30.087 -4.512 -14.927 1.00 96.62 193 ILE A O 1
ATOM 1582 N N . ARG A 1 194 ? 29.461 -2.746 -16.168 1.00 94.69 194 ARG A N 1
ATOM 1583 C CA . ARG A 1 194 ? 28.103 -2.639 -15.599 1.00 94.69 194 ARG A CA 1
ATOM 1584 C C . ARG A 1 194 ? 27.247 -3.878 -15.905 1.00 94.69 194 ARG A C 1
ATOM 1586 O O . ARG A 1 194 ? 26.498 -4.328 -15.039 1.00 94.69 194 ARG A O 1
ATOM 1593 N N . ALA A 1 195 ? 27.346 -4.443 -17.110 1.00 94.56 195 ALA A N 1
ATOM 1594 C CA . ALA A 1 195 ? 26.622 -5.657 -17.496 1.00 94.56 195 ALA A CA 1
ATOM 1595 C C . ALA A 1 195 ? 27.158 -6.919 -16.792 1.00 94.56 195 ALA A C 1
ATOM 1597 O O . ALA A 1 195 ? 26.376 -7.778 -16.388 1.00 94.56 195 ALA A O 1
ATOM 1598 N N . GLU A 1 196 ? 28.474 -7.028 -16.600 1.00 96.06 196 GLU A N 1
ATOM 1599 C CA . GLU A 1 196 ? 29.092 -8.090 -15.802 1.00 96.06 196 GLU A CA 1
ATOM 1600 C C . GLU A 1 196 ? 28.741 -7.959 -14.311 1.00 96.06 196 GLU A C 1
ATOM 1602 O O . GLU A 1 196 ? 28.455 -8.967 -13.669 1.00 96.06 196 GLU A O 1
ATOM 1607 N N . GLY A 1 197 ? 28.693 -6.735 -13.771 1.00 94.94 197 GLY A N 1
ATOM 1608 C CA . GLY A 1 197 ? 28.217 -6.454 -12.412 1.00 94.94 197 GLY A CA 1
ATOM 1609 C C . GLY A 1 197 ? 26.796 -6.970 -12.182 1.00 94.94 197 GLY A C 1
ATOM 1610 O O . GLY A 1 197 ? 26.585 -7.802 -11.303 1.00 94.94 197 GLY A O 1
ATOM 1611 N N . LYS A 1 198 ? 25.848 -6.591 -13.049 1.00 93.69 198 LYS A N 1
ATOM 1612 C CA . LYS A 1 198 ? 24.461 -7.088 -12.984 1.00 93.69 198 LYS A CA 1
ATOM 1613 C C . LYS A 1 198 ? 24.362 -8.611 -13.074 1.00 93.69 198 LYS A C 1
ATOM 1615 O O . LYS A 1 198 ? 23.614 -9.212 -12.313 1.00 93.69 198 LYS A O 1
ATOM 1620 N N . LYS A 1 199 ? 25.151 -9.261 -13.938 1.00 96.50 199 LYS A N 1
ATOM 1621 C CA . LYS A 1 199 ? 25.194 -10.735 -14.009 1.00 96.50 199 LYS A CA 1
ATOM 1622 C C . LYS A 1 199 ? 25.680 -11.371 -12.702 1.00 96.50 199 LYS A C 1
ATOM 1624 O O . LYS A 1 199 ? 25.122 -12.384 -12.289 1.00 96.50 199 LYS A O 1
ATOM 1629 N N . ARG A 1 200 ? 26.678 -10.779 -12.031 1.00 97.19 200 ARG A N 1
ATOM 1630 C CA . ARG A 1 200 ? 27.148 -11.234 -10.707 1.00 97.19 200 ARG A CA 1
ATOM 1631 C C . ARG A 1 200 ? 26.043 -11.084 -9.655 1.00 97.19 200 ARG A C 1
ATOM 1633 O O . ARG A 1 200 ? 25.749 -12.052 -8.961 1.00 97.19 200 ARG A O 1
ATOM 1640 N N . GLU A 1 201 ? 25.367 -9.935 -9.609 1.00 95.75 201 GLU A N 1
ATOM 1641 C CA . GLU A 1 201 ? 24.219 -9.693 -8.717 1.00 95.75 201 GLU A CA 1
ATOM 1642 C C . GLU A 1 201 ? 23.064 -10.683 -8.968 1.00 95.75 201 GLU A C 1
ATOM 1644 O O . GLU A 1 201 ? 22.508 -11.251 -8.026 1.00 95.75 201 GLU A O 1
ATOM 1649 N N . GLU A 1 202 ? 22.699 -10.932 -10.228 1.00 96.00 202 GLU A N 1
ATOM 1650 C CA . GLU A 1 202 ? 21.666 -11.904 -10.613 1.00 96.00 202 GLU A CA 1
ATOM 1651 C C . GLU A 1 202 ? 22.050 -13.338 -10.213 1.00 96.00 202 GLU A C 1
ATOM 1653 O O . GLU A 1 202 ? 21.218 -14.085 -9.687 1.00 96.00 202 GLU A O 1
ATOM 1658 N N . GLU A 1 203 ? 23.316 -13.726 -10.394 1.00 96.19 203 GLU A N 1
ATOM 1659 C CA . GLU A 1 203 ? 23.828 -15.019 -9.942 1.00 96.19 203 GLU A CA 1
ATOM 1660 C C . GLU A 1 203 ? 23.848 -15.157 -8.417 1.00 96.19 203 GLU A C 1
ATOM 1662 O O . GLU A 1 203 ? 23.463 -16.207 -7.904 1.00 96.19 203 GLU A O 1
ATOM 1667 N N . GLU A 1 204 ? 24.255 -14.131 -7.672 1.00 97.06 204 GLU A N 1
ATOM 1668 C CA . GLU A 1 204 ? 24.249 -14.145 -6.206 1.00 97.06 204 GLU A CA 1
ATOM 1669 C C . GLU A 1 204 ? 22.827 -14.233 -5.649 1.00 97.06 204 GLU A C 1
ATOM 1671 O O . GLU A 1 204 ? 22.544 -15.094 -4.811 1.00 97.06 204 GLU A O 1
ATOM 1676 N N . ASN A 1 205 ? 21.893 -13.447 -6.191 1.00 95.50 205 ASN A N 1
ATOM 1677 C CA . ASN A 1 205 ? 20.473 -13.546 -5.856 1.00 95.50 205 ASN A CA 1
ATOM 1678 C C . ASN A 1 205 ? 19.90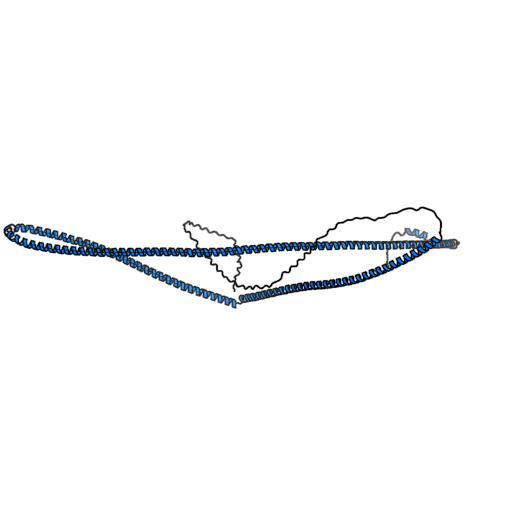2 -14.938 -6.180 1.00 95.50 205 ASN A C 1
ATOM 1680 O O . ASN A 1 205 ? 19.196 -15.529 -5.357 1.00 95.50 205 ASN A O 1
ATOM 1684 N N . ARG A 1 206 ? 20.264 -15.525 -7.330 1.00 97.12 206 ARG A N 1
ATOM 1685 C CA . ARG A 1 206 ? 19.898 -16.904 -7.692 1.00 97.12 206 ARG A CA 1
ATOM 1686 C C . ARG A 1 206 ? 20.488 -17.932 -6.720 1.00 97.12 206 ARG A C 1
ATOM 1688 O O . ARG A 1 206 ? 19.780 -18.858 -6.319 1.00 97.12 206 ARG A O 1
ATOM 1695 N N . ARG A 1 207 ? 21.751 -17.781 -6.309 1.00 97.06 207 ARG A N 1
ATOM 1696 C CA . ARG A 1 207 ? 22.421 -18.657 -5.329 1.00 97.06 207 ARG A CA 1
ATOM 1697 C C . ARG A 1 207 ? 21.734 -18.566 -3.959 1.00 97.06 207 ARG A C 1
ATOM 1699 O O . ARG A 1 207 ? 21.414 -19.609 -3.390 1.00 97.06 207 ARG A O 1
ATOM 1706 N N . MET A 1 208 ? 21.418 -17.360 -3.476 1.00 97.31 208 MET A N 1
ATOM 1707 C CA . MET A 1 208 ? 20.666 -17.135 -2.229 1.00 97.31 208 MET A CA 1
ATOM 1708 C C . MET A 1 208 ? 19.248 -17.723 -2.275 1.00 97.31 208 MET A C 1
ATOM 1710 O O . MET A 1 208 ? 18.799 -18.350 -1.314 1.00 97.31 208 MET A O 1
ATOM 1714 N N . LEU A 1 209 ? 18.542 -17.578 -3.400 1.00 97.62 209 LEU A N 1
ATOM 1715 C CA . LEU A 1 209 ? 17.218 -18.175 -3.582 1.00 97.62 209 LEU A CA 1
ATOM 1716 C C . LEU A 1 209 ? 17.284 -19.711 -3.543 1.00 97.62 209 LEU A C 1
ATOM 1718 O O . LEU A 1 209 ? 16.448 -20.344 -2.896 1.00 97.62 209 LEU A O 1
ATOM 1722 N N . ILE A 1 210 ? 18.298 -20.315 -4.174 1.00 98.06 210 ILE A N 1
ATOM 1723 C CA . ILE A 1 210 ? 18.513 -21.770 -4.177 1.00 98.06 210 ILE A CA 1
ATOM 1724 C C . ILE A 1 210 ? 18.876 -22.295 -2.781 1.00 98.06 210 ILE A C 1
ATOM 1726 O O . ILE A 1 210 ? 18.320 -23.312 -2.367 1.00 98.06 210 ILE A O 1
ATOM 1730 N N . THR A 1 211 ? 19.757 -21.631 -2.024 1.00 97.50 211 THR A N 1
ATOM 1731 C CA . THR A 1 211 ? 20.089 -22.068 -0.652 1.00 97.50 211 THR A CA 1
ATOM 1732 C C . THR A 1 211 ? 18.899 -21.909 0.295 1.00 97.50 211 THR A C 1
ATOM 1734 O O . THR A 1 211 ? 18.617 -22.823 1.072 1.00 97.50 211 THR A O 1
ATOM 1737 N N . SER A 1 212 ? 18.134 -20.820 0.173 1.00 95.69 212 SER A N 1
ATOM 1738 C CA . SER A 1 212 ? 16.877 -20.617 0.903 1.00 95.69 212 SER A CA 1
ATOM 1739 C C . SER A 1 212 ? 15.845 -21.707 0.583 1.00 95.69 212 SER A C 1
ATOM 1741 O O . SER A 1 212 ? 15.294 -22.327 1.495 1.00 95.69 212 SER A O 1
ATOM 1743 N N . LYS A 1 213 ? 15.642 -22.035 -0.702 1.00 97.50 213 LYS A N 1
ATOM 1744 C CA . LYS A 1 213 ? 14.715 -23.098 -1.127 1.00 97.50 213 LYS A CA 1
ATOM 1745 C C . LYS A 1 213 ? 15.157 -24.495 -0.692 1.00 97.50 213 LYS A C 1
ATOM 1747 O O . LYS A 1 213 ? 14.324 -25.246 -0.196 1.00 97.50 213 LYS A O 1
ATOM 1752 N N . ARG A 1 214 ? 16.452 -24.819 -0.774 1.00 96.50 214 ARG A N 1
ATOM 1753 C CA . ARG A 1 214 ? 17.003 -26.074 -0.228 1.00 96.50 214 ARG A CA 1
ATOM 1754 C C . ARG A 1 214 ? 16.808 -26.170 1.288 1.00 96.50 214 ARG A C 1
ATOM 1756 O O . ARG A 1 214 ? 16.476 -27.239 1.786 1.00 96.50 214 ARG A O 1
ATOM 1763 N N . ARG A 1 215 ? 16.948 -25.059 2.024 1.00 94.94 215 ARG A N 1
ATOM 1764 C CA . ARG A 1 215 ? 16.674 -25.010 3.470 1.00 94.94 215 ARG A CA 1
ATOM 1765 C C . ARG A 1 215 ? 15.189 -25.209 3.789 1.00 94.94 215 ARG A C 1
ATOM 1767 O O . ARG A 1 215 ? 14.889 -25.912 4.747 1.00 94.94 215 ARG A O 1
ATOM 1774 N N . GLN A 1 216 ? 14.277 -24.637 2.997 1.00 93.50 216 GLN A N 1
ATOM 1775 C CA . GLN A 1 216 ? 12.833 -24.892 3.121 1.00 93.50 216 GLN A CA 1
ATOM 1776 C C . GLN A 1 216 ? 12.524 -26.379 2.905 1.00 93.50 216 GLN A C 1
ATOM 1778 O O . GLN A 1 216 ? 12.017 -27.024 3.816 1.00 93.50 216 GLN A O 1
ATOM 1783 N N . GLN A 1 217 ? 12.973 -26.952 1.784 1.00 94.69 217 GLN A N 1
ATOM 1784 C CA . GLN A 1 217 ? 12.807 -28.377 1.473 1.00 94.69 217 GLN A CA 1
ATOM 1785 C C . GLN A 1 217 ? 13.403 -29.297 2.551 1.00 94.69 217 GLN A C 1
ATOM 1787 O O . GLN A 1 217 ? 12.811 -30.322 2.878 1.00 94.69 217 GLN A O 1
ATOM 1792 N N . TYR A 1 218 ? 14.553 -28.943 3.135 1.00 95.12 218 TYR A N 1
ATOM 1793 C CA . TYR A 1 218 ? 15.131 -29.699 4.248 1.00 95.12 218 TYR A CA 1
ATOM 1794 C C . TYR A 1 218 ? 14.219 -29.678 5.483 1.00 95.12 218 TYR A C 1
ATOM 1796 O O . TYR A 1 218 ? 13.931 -30.733 6.039 1.00 95.12 218 TYR A O 1
ATOM 1804 N N . LEU A 1 219 ? 13.730 -28.503 5.895 1.00 93.69 219 LEU A N 1
ATOM 1805 C CA . LEU A 1 219 ? 12.847 -28.351 7.061 1.00 93.69 219 LEU A CA 1
ATOM 1806 C C . LEU A 1 219 ? 11.469 -29.005 6.855 1.00 93.69 219 LEU A C 1
ATOM 1808 O O . LEU A 1 219 ? 10.893 -29.523 7.808 1.00 93.69 219 LEU A O 1
ATOM 1812 N N . GLU A 1 220 ? 10.955 -28.994 5.625 1.00 93.12 220 GLU A N 1
ATOM 1813 C CA . GLU A 1 220 ? 9.690 -29.628 5.235 1.00 93.12 220 GLU A CA 1
ATOM 1814 C C . GLU A 1 220 ? 9.806 -31.163 5.227 1.00 93.12 220 GLU A C 1
ATOM 1816 O O . GLU A 1 220 ? 8.945 -31.856 5.771 1.00 93.12 220 GLU A O 1
ATOM 1821 N N . ASN A 1 221 ? 10.892 -31.707 4.667 1.00 94.06 221 ASN A N 1
ATOM 1822 C CA . ASN A 1 221 ? 11.089 -33.154 4.555 1.00 94.06 221 ASN A CA 1
ATOM 1823 C C . ASN A 1 221 ? 11.564 -33.802 5.868 1.00 94.06 221 ASN A C 1
ATOM 1825 O O . ASN A 1 221 ? 11.117 -34.904 6.190 1.00 94.06 221 ASN A O 1
ATOM 1829 N N . CYS A 1 222 ? 12.415 -33.128 6.649 1.00 93.56 222 CYS A N 1
ATOM 1830 C CA . CYS A 1 222 ? 12.968 -33.607 7.924 1.00 93.56 222 CYS A CA 1
ATOM 1831 C C . CYS A 1 222 ? 11.852 -33.995 8.925 1.00 93.56 222 CYS A C 1
ATOM 1833 O O . CYS A 1 222 ? 11.121 -33.112 9.398 1.00 93.56 222 CYS A O 1
ATOM 1835 N N . PRO A 1 223 ? 11.674 -35.292 9.260 1.00 94.81 223 PRO A N 1
ATOM 1836 C CA . PRO A 1 223 ? 10.630 -35.722 10.189 1.00 94.81 223 PRO A CA 1
ATOM 1837 C C . PRO A 1 223 ? 10.851 -35.158 11.597 1.00 94.81 223 PRO A C 1
ATOM 1839 O O . PRO A 1 223 ? 9.896 -34.704 12.218 1.00 94.81 223 PRO A O 1
ATOM 1842 N N . GLU A 1 224 ? 12.097 -35.049 12.061 1.00 95.88 224 GLU A N 1
ATOM 1843 C CA . GLU A 1 224 ? 12.454 -34.515 13.381 1.00 95.88 224 GLU A CA 1
ATOM 1844 C C . GLU A 1 224 ? 12.055 -33.034 13.525 1.00 95.88 224 GLU A C 1
ATOM 1846 O O . GLU A 1 224 ? 11.642 -32.585 14.599 1.00 95.88 224 GLU A O 1
ATOM 1851 N N . THR A 1 225 ? 12.131 -32.270 12.426 1.00 93.94 225 THR A N 1
ATOM 1852 C CA . THR A 1 225 ? 11.654 -30.878 12.361 1.00 93.94 225 THR A CA 1
ATOM 1853 C C . THR A 1 225 ? 10.129 -30.828 12.427 1.00 93.94 225 THR A C 1
ATOM 1855 O O . THR A 1 225 ? 9.584 -30.047 13.210 1.00 93.94 225 THR A O 1
ATOM 1858 N N . ARG A 1 226 ? 9.427 -31.691 11.680 1.00 93.50 226 ARG A N 1
ATOM 1859 C CA . ARG A 1 226 ? 7.958 -31.793 11.729 1.00 93.50 226 ARG A CA 1
ATOM 1860 C C . ARG A 1 226 ? 7.458 -32.219 13.113 1.00 93.50 226 ARG A C 1
ATOM 1862 O O . ARG A 1 226 ? 6.545 -31.594 13.646 1.00 93.50 226 ARG A O 1
ATOM 1869 N N . GLU A 1 227 ? 8.104 -33.191 13.751 1.00 96.31 227 GLU A N 1
ATOM 1870 C CA . GLU A 1 227 ? 7.824 -33.599 15.133 1.00 96.31 227 GLU A CA 1
ATOM 1871 C C . GLU A 1 227 ? 8.115 -32.497 16.151 1.00 96.31 227 GLU A C 1
ATOM 1873 O O . GLU A 1 227 ? 7.388 -32.356 17.135 1.00 96.31 227 GLU A O 1
ATOM 1878 N N . ARG A 1 228 ? 9.186 -31.716 15.964 1.00 96.56 228 ARG A N 1
ATOM 1879 C CA . ARG A 1 228 ? 9.477 -30.562 16.823 1.00 96.56 228 ARG A CA 1
ATOM 1880 C C . ARG A 1 228 ? 8.381 -29.507 16.700 1.00 96.56 228 ARG A C 1
ATOM 1882 O O . ARG A 1 228 ? 7.843 -29.095 17.720 1.00 96.56 228 ARG A O 1
ATOM 1889 N N . ILE A 1 229 ? 7.995 -29.141 15.478 1.00 94.81 229 ILE A N 1
ATOM 1890 C CA . ILE A 1 229 ? 6.895 -28.199 15.221 1.00 94.81 229 ILE A CA 1
ATOM 1891 C C . ILE A 1 229 ? 5.584 -28.731 15.822 1.00 94.81 229 ILE A C 1
ATOM 1893 O O . ILE A 1 229 ? 4.885 -27.992 16.509 1.00 94.81 229 ILE A O 1
ATOM 1897 N N . SER A 1 230 ? 5.282 -30.023 15.660 1.00 96.38 230 SER A N 1
ATOM 1898 C CA . SER A 1 230 ? 4.098 -30.653 16.258 1.00 96.38 230 SER A CA 1
ATOM 1899 C C . SER A 1 230 ? 4.124 -30.628 17.792 1.00 96.38 230 SER A C 1
ATOM 1901 O O . SER A 1 230 ? 3.095 -30.373 18.416 1.00 96.38 230 SER A O 1
ATOM 1903 N N . ARG A 1 231 ? 5.287 -30.850 18.422 1.00 97.81 231 ARG A N 1
ATOM 1904 C CA . ARG A 1 231 ? 5.462 -30.714 19.879 1.00 97.81 231 ARG A CA 1
ATOM 1905 C C . ARG A 1 231 ? 5.328 -29.266 20.340 1.00 97.81 231 ARG A C 1
ATOM 1907 O O . ARG A 1 231 ? 4.743 -29.028 21.391 1.00 97.81 231 ARG A O 1
ATOM 1914 N N . ASP A 1 232 ? 5.828 -28.307 19.571 1.00 97.31 232 ASP A N 1
ATOM 1915 C CA . ASP A 1 232 ? 5.744 -26.881 19.894 1.00 97.31 232 ASP A CA 1
ATOM 1916 C C . ASP A 1 232 ? 4.295 -26.370 19.778 1.00 97.31 232 ASP A C 1
ATOM 1918 O O . ASP A 1 232 ? 3.817 -25.684 20.683 1.00 97.31 232 ASP A O 1
ATOM 1922 N N . ILE A 1 233 ? 3.543 -26.819 18.765 1.00 97.00 233 ILE A N 1
ATOM 1923 C CA . ILE A 1 233 ? 2.090 -26.604 18.647 1.00 97.00 233 ILE A CA 1
ATOM 1924 C C . ILE A 1 233 ? 1.345 -27.260 19.820 1.00 97.00 233 ILE A C 1
ATOM 1926 O O . ILE A 1 233 ? 0.534 -26.605 20.471 1.00 97.00 233 ILE A O 1
ATOM 1930 N N . ALA A 1 234 ? 1.642 -28.523 20.147 1.00 97.88 234 ALA A N 1
ATOM 1931 C CA . ALA A 1 234 ? 0.998 -29.227 21.259 1.00 97.88 234 ALA A CA 1
ATOM 1932 C C . ALA A 1 234 ? 1.295 -28.583 22.628 1.00 97.88 234 ALA A C 1
ATOM 1934 O O . ALA A 1 234 ? 0.422 -28.558 23.498 1.00 97.88 234 ALA A O 1
ATOM 1935 N N . ARG A 1 235 ? 2.496 -28.017 22.825 1.00 98.00 235 ARG A N 1
ATOM 1936 C CA . ARG A 1 235 ? 2.811 -27.181 23.995 1.00 98.00 235 ARG A CA 1
ATOM 1937 C C . ARG A 1 235 ? 1.990 -25.893 23.989 1.00 98.00 235 ARG A C 1
ATOM 1939 O O . ARG A 1 235 ? 1.383 -25.583 25.008 1.00 98.00 235 ARG A O 1
ATOM 1946 N N . GLY A 1 236 ? 1.906 -25.197 22.853 1.00 97.19 236 GLY A N 1
ATOM 1947 C CA . GLY A 1 236 ? 1.066 -24.005 22.687 1.00 97.19 236 GLY A CA 1
ATOM 1948 C C . GLY A 1 236 ? -0.395 -24.251 23.073 1.00 97.19 236 GLY A C 1
ATOM 1949 O O . GLY A 1 236 ? -0.926 -23.540 23.919 1.00 97.19 236 GLY A O 1
ATOM 1950 N N . VAL A 1 237 ? -1.007 -25.320 22.551 1.00 98.12 237 VAL A N 1
ATOM 1951 C CA . VAL A 1 237 ? -2.384 -25.724 22.896 1.00 98.12 237 VAL A CA 1
ATOM 1952 C C . VAL A 1 237 ? -2.530 -26.020 24.392 1.00 98.12 237 VAL A C 1
ATOM 1954 O O . VAL A 1 237 ? -3.498 -25.580 25.004 1.00 98.12 237 VAL A O 1
ATOM 1957 N N . LYS A 1 238 ? -1.561 -26.699 25.025 1.00 98.00 238 LYS A N 1
ATOM 1958 C CA . LYS A 1 238 ? -1.590 -26.928 26.482 1.00 98.00 238 LYS A CA 1
ATOM 1959 C C . LYS A 1 238 ? -1.531 -25.623 27.286 1.00 98.00 238 LYS A C 1
ATOM 1961 O O . LYS A 1 238 ? -2.266 -25.506 28.262 1.00 98.00 238 LYS A O 1
ATOM 1966 N N . TYR A 1 239 ? -0.726 -24.641 26.874 1.00 97.44 239 TYR A N 1
ATOM 1967 C CA . TYR A 1 239 ? -0.704 -23.320 27.515 1.00 97.44 239 TYR A CA 1
ATOM 1968 C C . TYR A 1 239 ? -2.018 -22.553 27.310 1.00 97.44 239 TYR A C 1
ATOM 1970 O O . TYR A 1 239 ? -2.544 -22.000 28.272 1.00 97.44 239 TYR A O 1
ATOM 1978 N N . SER A 1 240 ? -2.597 -22.566 26.104 1.00 95.12 240 SER A N 1
ATOM 1979 C CA . SER A 1 240 ? -3.914 -21.960 25.852 1.00 95.12 240 SER A CA 1
ATOM 1980 C C . SER A 1 240 ? -5.022 -22.607 26.688 1.00 95.12 240 SER A C 1
ATOM 1982 O O . SER A 1 240 ? -5.846 -21.896 27.253 1.00 95.12 240 SER A O 1
ATOM 1984 N N . ASN A 1 241 ? -5.014 -23.935 26.830 1.00 97.69 241 ASN A N 1
ATOM 1985 C CA . ASN A 1 241 ? -5.978 -24.646 27.669 1.00 97.69 241 ASN A CA 1
ATOM 1986 C C . ASN A 1 241 ? -5.792 -24.323 29.161 1.00 97.69 241 ASN A C 1
ATOM 1988 O O . ASN A 1 241 ? -6.782 -24.203 29.873 1.00 97.69 241 ASN A O 1
ATOM 1992 N N . LEU A 1 242 ? -4.551 -24.154 29.639 1.00 98.00 242 LEU A N 1
ATOM 1993 C CA . LEU A 1 242 ? -4.279 -23.731 31.018 1.00 98.00 242 LEU A CA 1
ATOM 1994 C C . LEU A 1 242 ? -4.830 -22.326 31.298 1.00 98.00 242 LEU A C 1
ATOM 1996 O O . LEU A 1 242 ? -5.489 -22.131 32.314 1.00 98.00 242 LEU A O 1
ATOM 2000 N N . ILE A 1 243 ? -4.630 -21.382 30.374 1.00 96.62 243 ILE A N 1
ATOM 2001 C CA . ILE A 1 243 ? -5.201 -20.030 30.466 1.00 96.62 243 ILE A CA 1
ATOM 2002 C C . ILE A 1 243 ? -6.737 -20.104 30.511 1.00 96.62 243 ILE A C 1
ATOM 2004 O O . ILE A 1 243 ? -7.335 -19.558 31.429 1.00 96.62 243 ILE A O 1
ATOM 2008 N N . GLN A 1 244 ? -7.369 -20.880 29.624 1.00 96.69 244 GLN A N 1
ATOM 2009 C CA . GLN A 1 244 ? -8.828 -21.074 29.623 1.00 96.69 244 GLN A CA 1
ATOM 2010 C C . GLN A 1 244 ? -9.381 -21.772 30.877 1.00 96.69 244 GLN A C 1
ATOM 2012 O O . GLN A 1 244 ? -10.574 -21.653 31.156 1.00 96.69 244 GLN A O 1
ATOM 2017 N N . MET A 1 245 ? -8.572 -22.546 31.608 1.00 97.25 245 MET A N 1
ATOM 2018 C CA . MET A 1 245 ? -8.979 -23.101 32.903 1.00 97.25 245 MET A CA 1
ATOM 2019 C C . MET A 1 245 ? -8.915 -22.033 33.994 1.00 97.25 245 MET A C 1
ATOM 2021 O O . MET A 1 245 ? -9.890 -21.886 34.720 1.00 97.25 245 MET A O 1
ATOM 2025 N N . LEU A 1 246 ? -7.844 -21.233 34.039 1.00 97.44 246 LEU A N 1
ATOM 2026 C CA . LEU A 1 246 ? -7.711 -20.111 34.975 1.00 97.44 246 LEU A CA 1
ATOM 2027 C C . LEU A 1 246 ? -8.818 -19.062 34.765 1.00 97.44 246 LEU A C 1
ATOM 2029 O O . LEU A 1 246 ? -9.473 -18.680 35.726 1.00 97.44 246 LEU A O 1
ATOM 2033 N N . GLU A 1 247 ? -9.105 -18.681 33.516 1.00 95.88 247 GLU A N 1
ATOM 2034 C CA . GLU A 1 247 ? -10.219 -17.783 33.155 1.00 95.88 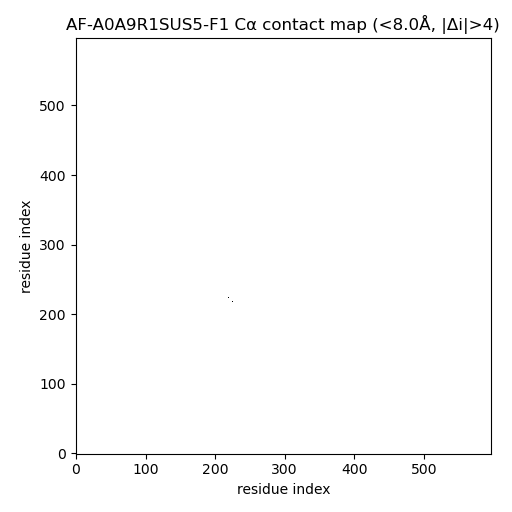247 GLU A CA 1
ATOM 2035 C C . GLU A 1 247 ? -11.583 -18.332 33.616 1.00 95.88 247 GLU A C 1
ATOM 2037 O O . GLU A 1 247 ? -12.454 -17.582 34.046 1.00 95.88 247 GLU A O 1
ATOM 2042 N N . LYS A 1 248 ? -11.784 -19.656 33.567 1.00 98.00 248 LYS A N 1
ATOM 2043 C CA . LYS A 1 248 ? -13.007 -20.298 34.080 1.00 98.00 248 LYS A CA 1
ATOM 2044 C C . LYS A 1 248 ? -13.029 -20.413 35.599 1.00 98.00 248 LYS A C 1
ATOM 2046 O O . LYS A 1 248 ? -14.109 -20.498 36.173 1.00 98.00 248 LYS A O 1
ATOM 2051 N N . GLU A 1 249 ? -11.878 -20.457 36.257 1.00 97.31 249 GLU A N 1
ATOM 2052 C CA . GLU A 1 249 ? -11.789 -20.479 37.716 1.00 97.31 249 GLU A CA 1
ATOM 2053 C C . GLU A 1 249 ? -12.025 -19.092 38.317 1.00 97.31 249 GLU A C 1
ATOM 2055 O O . GLU A 1 249 ? -12.738 -19.018 39.317 1.00 97.31 249 GLU A O 1
ATOM 2060 N N . THR A 1 250 ? -11.557 -18.013 37.673 1.00 95.69 250 THR A N 1
ATOM 2061 C CA . THR A 1 250 ? -11.899 -16.637 38.074 1.00 95.69 250 THR A CA 1
ATOM 2062 C C . THR A 1 250 ? -13.369 -16.323 37.813 1.00 95.69 250 THR A C 1
ATOM 2064 O O . THR A 1 250 ? -14.049 -15.876 38.729 1.00 95.69 250 THR A O 1
ATOM 2067 N N . LEU A 1 251 ? -13.920 -16.679 36.643 1.00 96.62 251 LEU A N 1
ATOM 2068 C CA . LEU A 1 251 ? -15.362 -16.531 36.381 1.00 96.62 251 LEU A CA 1
ATOM 2069 C C . LEU A 1 251 ? -16.211 -17.280 37.423 1.00 96.62 251 LEU A C 1
ATOM 2071 O O . LEU A 1 251 ? -17.163 -16.725 37.955 1.00 96.62 251 LEU A O 1
ATOM 2075 N N . ARG A 1 252 ? -15.819 -18.500 37.815 1.00 97.75 252 ARG A N 1
ATOM 2076 C CA . ARG A 1 252 ? -16.480 -19.237 38.909 1.00 97.75 252 ARG A CA 1
ATOM 2077 C C . ARG A 1 252 ? -16.282 -18.617 40.292 1.00 97.75 252 ARG A C 1
ATOM 2079 O O . ARG A 1 252 ? -16.951 -19.051 41.227 1.00 97.75 252 ARG A O 1
ATOM 2086 N N . GLN A 1 253 ? -15.294 -17.753 40.509 1.00 96.06 253 GLN A N 1
ATOM 2087 C CA . GLN A 1 253 ? -15.142 -16.997 41.760 1.00 96.06 253 GLN A CA 1
ATOM 2088 C C . GLN A 1 253 ? -16.098 -15.802 41.734 1.00 96.06 253 GLN A C 1
ATOM 2090 O O . GLN A 1 253 ? -16.934 -15.699 42.625 1.00 96.06 253 GLN A O 1
ATOM 2095 N N . GLU A 1 254 ? -16.083 -15.027 40.649 1.00 96.00 254 GLU A N 1
ATOM 2096 C CA . GLU A 1 254 ? -17.001 -13.910 40.384 1.00 96.00 254 GLU A CA 1
ATOM 2097 C C . GLU A 1 254 ? -18.484 -14.341 40.460 1.00 96.00 254 GLU A C 1
ATOM 2099 O O . GLU A 1 254 ? -19.290 -13.673 41.104 1.00 96.00 254 GLU A O 1
ATOM 2104 N N . GLU A 1 255 ? -18.846 -15.499 39.889 1.00 96.00 255 GLU A N 1
ATOM 2105 C CA . GLU A 1 255 ? -20.190 -16.098 39.994 1.00 96.00 255 GLU A CA 1
ATOM 2106 C C . GLU A 1 255 ? -20.584 -16.409 41.452 1.00 96.00 255 GLU A C 1
ATOM 2108 O O . GLU A 1 255 ? -21.713 -16.141 41.853 1.00 96.00 255 GLU A O 1
ATOM 2113 N N . ARG A 1 256 ? -19.657 -16.925 42.274 1.00 97.56 256 ARG A N 1
ATOM 2114 C CA . ARG A 1 256 ? -19.924 -17.236 43.693 1.00 97.56 256 ARG A CA 1
ATOM 2115 C C . ARG A 1 256 ? -20.025 -15.985 44.560 1.00 97.56 256 ARG A C 1
ATOM 2117 O O . ARG A 1 256 ? -20.862 -15.947 45.455 1.00 97.56 256 ARG A O 1
ATOM 2124 N N . GLU A 1 257 ? -19.202 -14.975 44.297 1.00 96.50 257 GLU A N 1
ATOM 2125 C CA . GLU A 1 257 ? -19.280 -13.673 44.971 1.00 96.50 257 GLU A CA 1
ATOM 2126 C C . GLU A 1 257 ? -20.600 -12.958 44.633 1.00 96.50 257 GLU A C 1
ATOM 2128 O O . GLU A 1 257 ? -21.227 -12.358 45.508 1.00 96.50 257 GLU A O 1
ATOM 2133 N N . LEU A 1 258 ? -21.073 -13.089 43.387 1.00 97.19 258 LEU A N 1
ATOM 2134 C CA . LEU A 1 258 ? -22.375 -12.590 42.949 1.00 97.19 258 LEU A CA 1
ATOM 2135 C C . LEU A 1 258 ? -23.542 -13.339 43.619 1.00 97.19 258 LEU A C 1
ATOM 2137 O O . LEU A 1 258 ? -24.463 -12.690 44.116 1.00 97.19 258 LEU A O 1
ATOM 2141 N N . ASP A 1 259 ? -23.501 -14.673 43.672 1.00 97.50 259 ASP A N 1
ATOM 2142 C CA . ASP A 1 259 ? -24.514 -15.490 44.359 1.00 97.50 259 ASP A CA 1
ATOM 2143 C C . ASP A 1 259 ? -24.557 -15.206 45.872 1.00 97.50 259 ASP A C 1
ATOM 2145 O O . ASP A 1 259 ? -25.642 -15.111 46.455 1.00 97.50 259 ASP A O 1
ATOM 2149 N N . GLU A 1 260 ? -23.403 -15.011 46.523 1.00 97.75 260 GLU A N 1
ATOM 2150 C CA . GLU A 1 260 ? -23.356 -14.623 47.936 1.00 97.75 260 GLU A CA 1
ATOM 2151 C C . GLU A 1 260 ? -23.956 -13.225 48.152 1.00 97.75 260 GLU A C 1
ATOM 2153 O O . GLU A 1 260 ? -24.757 -13.032 49.069 1.00 97.75 260 GLU A O 1
ATOM 2158 N N . LEU A 1 261 ? -23.642 -12.257 47.285 1.00 96.56 261 LEU A N 1
ATOM 2159 C CA . LEU A 1 261 ? -24.227 -10.918 47.342 1.00 96.56 261 LEU A CA 1
ATOM 2160 C C . LEU A 1 261 ? -25.756 -10.958 47.160 1.00 96.56 261 LEU A C 1
ATOM 2162 O O . LEU A 1 261 ? -26.476 -10.302 47.917 1.00 96.56 261 LEU A O 1
ATOM 2166 N N . TRP A 1 262 ? -26.270 -11.770 46.230 1.00 97.38 262 TRP A N 1
ATOM 2167 C CA . TRP A 1 262 ? -27.711 -12.009 46.086 1.00 97.38 262 TRP A CA 1
ATOM 2168 C C . TRP A 1 262 ? -28.327 -12.640 47.335 1.00 97.38 262 TRP A C 1
ATOM 2170 O O . TRP A 1 262 ? -29.375 -12.182 47.791 1.00 97.38 262 TRP A O 1
ATOM 2180 N N . TYR A 1 263 ? -27.675 -13.638 47.936 1.00 97.50 263 TYR A N 1
ATOM 2181 C CA . TYR A 1 263 ? -28.135 -14.234 49.190 1.00 97.50 263 TYR A CA 1
ATOM 2182 C C . TYR A 1 263 ? -28.177 -13.207 50.335 1.00 97.50 263 TYR A C 1
ATOM 2184 O O . TYR A 1 263 ? -29.173 -13.134 51.057 1.00 97.50 263 TYR A O 1
ATOM 2192 N N . GLN A 1 264 ? -27.156 -12.353 50.469 1.00 96.88 264 GLN A N 1
ATOM 2193 C CA . GLN A 1 264 ? -27.135 -11.277 51.466 1.00 96.88 264 GLN A CA 1
ATOM 2194 C C . GLN A 1 264 ? -28.245 -10.233 51.230 1.00 96.88 264 GLN A C 1
ATOM 2196 O O . GLN A 1 264 ? -28.834 -9.743 52.198 1.00 96.88 264 GLN A O 1
ATOM 2201 N N . ILE A 1 265 ? -28.568 -9.906 49.972 1.00 96.44 265 ILE A N 1
ATOM 2202 C CA . ILE A 1 265 ? -29.699 -9.030 49.617 1.00 96.44 265 ILE A CA 1
ATOM 2203 C C . ILE A 1 265 ? -31.026 -9.688 50.018 1.00 96.44 265 ILE A C 1
ATOM 2205 O O . ILE A 1 265 ? -31.780 -9.100 50.793 1.00 96.44 265 ILE A O 1
ATOM 2209 N N . MET A 1 266 ? -31.272 -10.932 49.593 1.00 95.75 266 MET A N 1
ATOM 2210 C CA . MET A 1 266 ? -32.485 -11.690 49.931 1.00 95.75 266 MET A CA 1
ATOM 2211 C C . MET A 1 266 ? -32.676 -11.856 51.447 1.00 95.75 266 MET A C 1
ATOM 2213 O O . MET A 1 266 ? -33.802 -11.787 51.947 1.00 95.75 266 MET A O 1
ATOM 2217 N N . LEU A 1 267 ? -31.588 -12.035 52.206 1.00 97.00 267 LEU A N 1
ATOM 2218 C CA . LEU A 1 267 ? -31.635 -12.100 53.667 1.00 97.00 267 LEU A CA 1
ATOM 2219 C C . LEU A 1 267 ? -32.097 -10.762 54.266 1.00 97.00 267 LEU A C 1
ATOM 2221 O O . LEU A 1 267 ? -33.008 -10.746 55.095 1.00 97.00 267 LEU A O 1
ATOM 2225 N N . ARG A 1 268 ? -31.528 -9.636 53.809 1.00 95.31 268 ARG A N 1
ATOM 2226 C CA . ARG A 1 268 ? -31.918 -8.283 54.248 1.00 95.31 268 ARG A CA 1
ATOM 2227 C C . ARG A 1 268 ? -33.356 -7.942 53.863 1.00 95.31 268 ARG A C 1
ATOM 2229 O O . ARG A 1 268 ? -34.059 -7.331 54.663 1.00 95.31 268 ARG A O 1
ATOM 2236 N N . GLU A 1 269 ? -33.820 -8.356 52.688 1.00 93.56 269 GLU A N 1
ATOM 2237 C CA . GLU A 1 269 ? -35.224 -8.212 52.285 1.00 93.56 269 GLU A CA 1
ATOM 2238 C C . GLU A 1 269 ? -36.154 -9.039 53.184 1.00 93.56 269 GLU A C 1
ATOM 2240 O O . GLU A 1 269 ? -37.154 -8.513 53.672 1.00 93.56 269 GLU A O 1
ATOM 2245 N N . SER A 1 270 ? -35.787 -10.285 53.508 1.00 94.81 270 SER A N 1
ATOM 2246 C CA . SER A 1 270 ? -36.529 -11.125 54.461 1.00 94.81 270 SER A CA 1
ATOM 2247 C C . SER A 1 270 ? -36.576 -10.519 55.870 1.00 94.81 270 SER A C 1
ATOM 2249 O O . SER A 1 270 ? -37.620 -10.549 56.523 1.00 94.81 270 SER A O 1
ATOM 2251 N N . GLU A 1 271 ? -35.474 -9.941 56.356 1.00 94.88 271 GLU A N 1
ATOM 2252 C CA . GLU A 1 271 ? -35.456 -9.209 57.627 1.00 94.88 271 GLU A CA 1
ATOM 2253 C C . GLU A 1 271 ? -36.323 -7.946 57.587 1.00 94.88 271 GLU A C 1
ATOM 2255 O O . GLU A 1 271 ? -37.053 -7.675 58.538 1.00 94.88 271 GLU A O 1
ATOM 2260 N N . ASN A 1 272 ? -36.262 -7.170 56.505 1.00 93.06 272 ASN A N 1
ATOM 2261 C CA . ASN A 1 272 ? -37.048 -5.947 56.356 1.00 93.06 272 ASN A CA 1
ATOM 2262 C C . ASN A 1 272 ? -38.549 -6.244 56.251 1.00 93.06 272 ASN A C 1
ATOM 2264 O O . ASN A 1 272 ? -39.347 -5.519 56.843 1.00 93.06 272 ASN A O 1
ATOM 2268 N N . LEU A 1 273 ? -38.930 -7.343 55.594 1.00 94.62 273 LEU A N 1
ATOM 2269 C CA . LEU A 1 273 ? -40.307 -7.832 55.578 1.00 94.62 273 LEU A CA 1
ATOM 2270 C C . LEU A 1 273 ? -40.772 -8.232 56.988 1.00 94.62 273 LEU A C 1
ATOM 2272 O O . LEU A 1 273 ? -41.819 -7.770 57.428 1.00 94.62 273 LEU A O 1
ATOM 2276 N N . LYS A 1 274 ? -39.958 -8.978 57.752 1.00 93.56 274 LYS A N 1
ATOM 2277 C CA . LYS A 1 274 ? -40.259 -9.313 59.160 1.00 93.56 274 LYS A CA 1
ATOM 2278 C C . LYS A 1 274 ? -40.401 -8.066 60.039 1.00 93.56 274 LYS A C 1
ATOM 2280 O O . LYS A 1 274 ? -41.360 -7.971 60.797 1.00 93.56 274 LYS A O 1
ATOM 2285 N N . ARG A 1 275 ? -39.500 -7.083 59.905 1.00 90.62 275 ARG A N 1
ATOM 2286 C CA . ARG A 1 275 ? -39.590 -5.780 60.598 1.00 90.62 275 ARG A CA 1
ATOM 2287 C C . ARG A 1 275 ? -40.897 -5.058 60.253 1.00 90.62 275 ARG A C 1
ATOM 2289 O O . ARG A 1 275 ? -41.549 -4.524 61.148 1.00 90.62 275 ARG A O 1
ATOM 2296 N N . HIS A 1 276 ? -41.304 -5.082 58.983 1.00 91.81 276 HIS A N 1
ATOM 2297 C CA . HIS A 1 276 ? -42.561 -4.494 58.527 1.00 91.81 276 HIS A CA 1
ATOM 2298 C C . HIS A 1 276 ? -43.790 -5.224 59.093 1.00 91.81 276 HIS A C 1
ATOM 2300 O O . HIS A 1 276 ? -44.693 -4.572 59.616 1.00 91.81 276 HIS A O 1
ATOM 2306 N N . ASP A 1 277 ? -43.810 -6.557 59.068 1.00 91.69 277 ASP A N 1
ATOM 2307 C CA . ASP A 1 277 ? -44.889 -7.365 59.648 1.00 91.69 277 ASP A CA 1
ATOM 2308 C C . ASP A 1 277 ? -44.991 -7.174 61.168 1.00 91.69 277 ASP A C 1
ATOM 2310 O O . ASP A 1 277 ? -46.090 -7.012 61.706 1.00 91.69 277 ASP A O 1
ATOM 2314 N N . GLU A 1 278 ? -43.857 -7.102 61.872 1.00 92.69 278 GLU A N 1
ATOM 2315 C CA . GLU A 1 278 ? -43.808 -6.737 63.288 1.00 92.69 278 GLU A CA 1
ATOM 2316 C C . GLU A 1 278 ? -44.364 -5.331 63.534 1.00 92.69 278 GLU A C 1
ATOM 2318 O O . GLU A 1 278 ? -45.154 -5.142 64.457 1.00 92.69 278 GLU A O 1
ATOM 2323 N N . GLU A 1 279 ? -44.010 -4.336 62.719 1.00 91.00 279 GLU A N 1
ATOM 2324 C CA . GLU A 1 279 ? -44.599 -2.999 62.803 1.00 91.00 279 GLU A CA 1
ATOM 2325 C C . GLU A 1 279 ? -46.111 -3.005 62.559 1.00 91.00 279 GLU A C 1
ATOM 2327 O O . GLU A 1 279 ? -46.845 -2.335 63.286 1.00 91.00 279 GLU A O 1
ATOM 2332 N N . VAL A 1 280 ? -46.594 -3.748 61.561 1.00 91.19 280 VAL A N 1
ATOM 2333 C CA . VAL A 1 280 ? -48.026 -3.890 61.260 1.00 91.19 280 VAL A CA 1
ATOM 2334 C C . VAL A 1 280 ? -48.753 -4.568 62.424 1.00 91.19 280 VAL A C 1
ATOM 2336 O O . VAL A 1 280 ? -49.822 -4.104 62.828 1.00 91.19 280 VAL A O 1
ATOM 2339 N N . MET A 1 281 ? -48.165 -5.600 63.035 1.00 89.38 281 MET A N 1
ATOM 2340 C CA . MET A 1 281 ? -48.710 -6.242 64.233 1.00 89.38 281 MET A CA 1
ATOM 2341 C C . MET A 1 281 ? -48.686 -5.315 65.454 1.00 89.38 281 MET A C 1
ATOM 2343 O O . MET A 1 281 ? -49.695 -5.215 66.149 1.00 89.38 281 MET A O 1
ATOM 2347 N N . ARG A 1 282 ? -47.603 -4.564 65.694 1.00 90.00 282 ARG A N 1
ATOM 2348 C CA . ARG A 1 282 ? -47.533 -3.545 66.760 1.00 90.00 282 ARG A CA 1
ATOM 2349 C C . ARG A 1 282 ? -48.603 -2.466 66.557 1.00 90.00 282 ARG A C 1
ATOM 2351 O O . ARG A 1 282 ? -49.307 -2.134 67.507 1.00 90.00 282 ARG A O 1
ATOM 2358 N N . LYS A 1 283 ? -48.795 -1.978 65.324 1.00 90.62 283 LYS A N 1
ATOM 2359 C CA . LYS A 1 283 ? -49.857 -1.020 64.955 1.00 90.62 283 LYS A CA 1
ATOM 2360 C C . LYS A 1 283 ? -51.251 -1.609 65.222 1.00 90.62 283 LYS A C 1
ATOM 2362 O O . LYS A 1 283 ? -52.060 -0.955 65.876 1.00 90.62 283 LYS A O 1
ATOM 2367 N N . ARG A 1 284 ? -51.513 -2.866 64.831 1.00 88.88 284 ARG A N 1
ATOM 2368 C CA . ARG A 1 284 ? -52.768 -3.585 65.149 1.00 88.88 284 ARG A CA 1
ATOM 2369 C C . ARG A 1 284 ? -52.998 -3.744 66.656 1.00 88.88 284 ARG A C 1
ATOM 2371 O O . ARG A 1 284 ? -54.103 -3.488 67.118 1.00 88.88 284 ARG A O 1
ATOM 2378 N N . ILE A 1 285 ? -51.973 -4.114 67.427 1.00 88.25 285 ILE A N 1
ATOM 2379 C CA . ILE A 1 285 ? -52.057 -4.257 68.891 1.00 88.25 285 ILE A CA 1
ATOM 2380 C C . ILE A 1 285 ? -52.327 -2.903 69.558 1.00 88.25 285 ILE A C 1
ATOM 2382 O O . ILE A 1 285 ? -53.138 -2.837 70.478 1.00 88.25 285 ILE A O 1
ATOM 2386 N N . MET A 1 286 ? -51.699 -1.819 69.095 1.00 86.81 286 MET A N 1
ATOM 2387 C CA . MET A 1 286 ? -51.961 -0.473 69.616 1.00 86.81 286 MET A CA 1
ATOM 2388 C C . MET A 1 286 ? -53.391 -0.012 69.320 1.00 86.81 286 MET A C 1
ATOM 2390 O O . MET A 1 286 ? -54.048 0.483 70.230 1.00 86.81 286 MET A O 1
ATOM 2394 N N . VAL A 1 287 ? -53.907 -0.247 68.106 1.00 90.19 287 VAL A N 1
ATOM 2395 C CA . VAL A 1 287 ? -55.320 0.015 67.773 1.00 90.19 287 VAL A CA 1
ATOM 2396 C C . VAL A 1 287 ? -56.258 -0.848 68.624 1.00 90.19 287 VAL A C 1
ATOM 2398 O O . VAL A 1 287 ? -57.227 -0.332 69.166 1.00 90.19 287 VAL A O 1
ATOM 2401 N N . GLY A 1 288 ? -55.938 -2.130 68.831 1.00 87.25 288 GLY A N 1
ATOM 2402 C CA . GLY A 1 288 ? -56.693 -3.012 69.725 1.00 87.25 288 GLY A CA 1
ATOM 2403 C C . GLY A 1 288 ? -56.743 -2.492 71.166 1.00 87.25 288 GLY A C 1
ATOM 2404 O O . GLY A 1 288 ? -57.815 -2.454 71.769 1.00 87.25 288 GLY A O 1
ATOM 2405 N N . LYS A 1 289 ? -55.610 -2.010 71.696 1.00 87.25 289 LYS A N 1
ATOM 2406 C CA . LYS A 1 289 ? -55.520 -1.403 73.034 1.00 87.25 289 LYS A CA 1
ATOM 2407 C C . LYS A 1 289 ? -56.299 -0.093 73.142 1.00 87.25 289 LYS A C 1
ATOM 2409 O O . LYS A 1 289 ? -57.009 0.082 74.125 1.00 87.25 289 LYS A O 1
ATOM 2414 N N . THR A 1 290 ? -56.221 0.809 72.160 1.00 86.25 290 THR A N 1
ATOM 2415 C CA . THR A 1 290 ? -56.999 2.060 72.209 1.00 86.25 290 THR A CA 1
ATOM 2416 C C . THR A 1 290 ? -58.497 1.795 72.085 1.00 86.25 290 THR A C 1
ATOM 2418 O O . THR A 1 290 ? -59.265 2.371 72.851 1.00 86.25 290 THR A O 1
ATOM 2421 N N . THR A 1 291 ? -58.930 0.865 71.224 1.00 86.81 291 THR A N 1
ATOM 2422 C CA . THR A 1 291 ? -60.344 0.451 71.177 1.00 86.81 291 THR A CA 1
ATOM 2423 C C . THR A 1 291 ? -60.798 -0.244 72.463 1.00 86.81 291 THR A C 1
ATOM 2425 O O . THR A 1 291 ? -61.910 0.010 72.917 1.00 86.81 291 THR A O 1
ATOM 2428 N N . GLY A 1 292 ? -59.938 -1.054 73.092 1.00 86.50 292 GLY A N 1
ATOM 2429 C CA . GLY A 1 292 ? -60.209 -1.677 74.390 1.00 86.50 292 GLY A CA 1
ATOM 2430 C C . GLY A 1 292 ? -60.422 -0.644 75.496 1.00 86.50 292 GLY A C 1
ATOM 2431 O O . GLY A 1 292 ? -61.461 -0.660 76.145 1.00 86.50 292 GLY A O 1
ATOM 2432 N N . LEU A 1 293 ? -59.510 0.324 75.632 1.00 86.94 293 LEU A N 1
ATOM 2433 C CA . LEU A 1 293 ? -59.622 1.416 76.609 1.00 86.94 293 LEU A CA 1
ATOM 2434 C C . LEU A 1 293 ? -60.885 2.270 76.400 1.00 86.94 293 LEU A C 1
ATOM 2436 O O . LEU A 1 293 ? -61.524 2.668 77.371 1.00 86.94 293 LEU A O 1
ATOM 2440 N N . ILE A 1 294 ? -61.285 2.524 75.149 1.00 85.06 294 ILE A N 1
ATOM 2441 C CA . ILE A 1 294 ? -62.538 3.236 74.835 1.00 85.06 294 ILE A CA 1
ATOM 2442 C C . ILE A 1 294 ? -63.761 2.420 75.291 1.00 85.06 294 ILE A C 1
ATOM 2444 O O . ILE A 1 294 ? -64.698 2.984 75.858 1.00 85.06 294 ILE A O 1
ATOM 2448 N N . LEU A 1 295 ? -63.757 1.098 75.091 1.00 86.00 295 LEU A N 1
ATOM 2449 C CA . LEU A 1 295 ? -64.832 0.213 75.552 1.00 86.00 295 LEU A CA 1
ATOM 2450 C C . LEU A 1 295 ? -64.867 0.096 77.085 1.00 86.00 295 LEU A C 1
ATOM 2452 O O . LEU A 1 295 ? -65.945 0.154 77.669 1.00 86.00 295 LEU A O 1
ATOM 2456 N N . GLU A 1 296 ? -63.715 0.005 77.751 1.00 83.94 296 GLU A N 1
ATOM 2457 C CA . GLU A 1 296 ? -63.610 0.016 79.217 1.00 83.94 296 GLU A CA 1
ATOM 2458 C C . GLU A 1 296 ? -64.150 1.324 79.813 1.00 83.94 296 GLU A C 1
ATOM 2460 O O . GLU A 1 296 ? -64.935 1.290 80.762 1.00 83.94 296 GLU A O 1
ATOM 2465 N N . GLN A 1 297 ? -63.826 2.476 79.213 1.00 83.38 297 GLN A N 1
ATOM 2466 C CA . GLN A 1 297 ? -64.394 3.772 79.600 1.00 83.38 297 GLN A CA 1
ATOM 2467 C C . GLN A 1 297 ? -65.920 3.803 79.420 1.00 83.38 297 GLN A C 1
ATOM 2469 O O . GLN A 1 297 ? -66.636 4.226 80.328 1.00 83.38 297 GLN A O 1
ATOM 2474 N N . GLN A 1 298 ? -66.445 3.303 78.296 1.00 80.69 298 GLN A N 1
ATOM 2475 C CA . GLN A 1 298 ? -67.895 3.204 78.073 1.00 80.69 298 GLN A CA 1
ATOM 2476 C C . GLN A 1 298 ? -68.581 2.275 79.089 1.00 80.69 298 GLN A C 1
ATOM 2478 O O . GLN A 1 298 ? -69.670 2.591 79.575 1.00 80.69 298 GLN A O 1
ATOM 2483 N N . ILE A 1 299 ? -67.943 1.163 79.465 1.00 82.50 299 ILE A N 1
ATOM 2484 C CA . ILE A 1 299 ? -68.436 0.248 80.503 1.00 82.50 299 ILE A CA 1
ATOM 2485 C C . ILE A 1 299 ? -68.420 0.928 81.880 1.00 82.50 299 ILE A C 1
ATOM 2487 O O . ILE A 1 299 ? -69.409 0.823 82.602 1.00 82.50 299 ILE A O 1
ATOM 2491 N N . ALA A 1 300 ? -67.370 1.678 82.225 1.00 80.12 300 ALA A N 1
ATOM 2492 C CA . ALA A 1 300 ? -67.267 2.414 83.488 1.00 80.12 300 ALA A CA 1
ATOM 2493 C C . ALA A 1 300 ? -68.305 3.549 83.614 1.00 80.12 300 ALA A C 1
ATOM 2495 O O . ALA A 1 300 ? -68.904 3.732 84.676 1.00 80.12 300 ALA A O 1
ATOM 2496 N N . VAL A 1 301 ? -68.594 4.275 82.528 1.00 79.38 301 VAL A N 1
ATOM 2497 C CA . VAL A 1 301 ? -69.689 5.267 82.479 1.00 79.38 301 VAL A CA 1
ATOM 2498 C C . VAL A 1 301 ? -71.062 4.582 82.618 1.00 79.38 301 VAL A C 1
ATOM 2500 O O . VAL A 1 301 ? -71.965 5.084 83.295 1.00 79.38 301 VAL A O 1
ATOM 2503 N N . ARG A 1 302 ? -71.231 3.388 82.038 1.00 76.88 302 ARG A N 1
ATOM 2504 C CA . ARG A 1 302 ? -72.486 2.624 82.122 1.00 76.88 302 ARG A CA 1
ATOM 2505 C C . ARG A 1 302 ? -72.709 1.969 83.492 1.00 76.88 302 ARG A C 1
ATOM 2507 O O . ARG A 1 302 ? -73.845 1.912 83.957 1.00 76.88 302 ARG A O 1
ATOM 2514 N N . SER A 1 303 ? -71.660 1.493 84.159 1.00 72.12 303 SER A N 1
ATOM 2515 C CA . SER A 1 303 ? -71.765 0.886 85.493 1.00 72.12 303 SER A CA 1
ATOM 2516 C C . SER A 1 303 ? -71.963 1.938 86.588 1.00 72.12 303 SER A C 1
ATOM 2518 O O . SER A 1 303 ? -72.807 1.751 87.466 1.00 72.12 303 SER A O 1
ATOM 2520 N N . SER A 1 304 ? -71.273 3.080 86.502 1.00 72.50 304 SER A N 1
ATOM 2521 C CA . SER A 1 304 ? -71.453 4.199 87.440 1.00 72.50 304 SER A CA 1
ATOM 2522 C C . SER A 1 304 ? -72.861 4.809 87.377 1.00 72.50 304 SER A C 1
ATOM 2524 O O . SER A 1 304 ? -73.453 5.051 88.430 1.00 72.50 304 SER A O 1
ATOM 2526 N N . SER A 1 305 ? -73.449 4.961 86.183 1.00 70.31 305 SER A N 1
ATOM 2527 C CA . SER A 1 305 ? -74.856 5.383 86.040 1.00 70.31 305 SER A CA 1
ATOM 2528 C C . SER A 1 305 ? -75.847 4.331 86.564 1.00 70.31 305 SER A C 1
ATOM 2530 O O . SER A 1 305 ? -76.768 4.682 87.302 1.00 70.31 305 SER A O 1
ATOM 2532 N N . SER A 1 306 ? -75.625 3.034 86.307 1.00 65.50 306 SER A N 1
ATOM 2533 C CA . SER A 1 306 ? -76.433 1.954 86.907 1.00 65.50 306 SER A CA 1
ATOM 2534 C C . SER A 1 306 ? -76.417 2.000 88.443 1.00 65.50 306 SER A C 1
ATOM 2536 O O . SER A 1 306 ? -77.463 1.884 89.083 1.00 65.50 306 SER A O 1
ATOM 2538 N N . GLY A 1 307 ? -75.247 2.249 89.041 1.00 64.00 307 GLY A N 1
ATOM 2539 C CA . GLY A 1 307 ? -75.078 2.371 90.491 1.00 64.00 307 GLY A CA 1
ATOM 2540 C C . GLY A 1 307 ? -75.674 3.641 91.115 1.00 64.00 307 GLY A C 1
ATOM 2541 O O . GLY A 1 307 ? -75.730 3.727 92.343 1.00 64.00 307 GLY A O 1
ATOM 2542 N N . GLN A 1 308 ? -76.111 4.623 90.320 1.00 57.75 308 GLN A N 1
ATOM 2543 C CA . GLN A 1 308 ? -76.939 5.748 90.779 1.00 57.75 308 GLN A CA 1
ATOM 2544 C C . GLN A 1 308 ? -78.435 5.407 90.679 1.00 57.75 308 GLN A C 1
ATOM 2546 O O . GLN A 1 308 ? -79.183 5.654 91.622 1.00 57.75 308 GLN A O 1
ATOM 2551 N N . VAL A 1 309 ? -78.855 4.758 89.585 1.00 64.69 309 VAL A N 1
ATOM 2552 C CA . VAL A 1 309 ? -80.253 4.342 89.356 1.00 64.69 309 VAL A CA 1
ATOM 2553 C C . VAL A 1 309 ? -80.749 3.327 90.395 1.00 64.69 309 VAL A C 1
ATOM 2555 O O . VAL A 1 309 ? -81.924 3.355 90.754 1.00 64.69 309 VAL A O 1
ATOM 2558 N N . GLN A 1 310 ? -79.883 2.444 90.908 1.00 60.16 310 GLN A N 1
ATOM 2559 C CA . GLN A 1 310 ? -80.266 1.507 91.976 1.00 60.16 310 GLN A CA 1
ATOM 2560 C C . GLN A 1 310 ? -80.465 2.203 93.330 1.00 60.16 310 GLN A C 1
ATOM 2562 O O . GLN A 1 310 ? -81.495 1.987 93.961 1.00 60.16 310 GLN A O 1
ATOM 2567 N N . ARG A 1 311 ? -79.553 3.103 93.730 1.00 60.00 311 ARG A N 1
ATOM 2568 C CA . ARG A 1 311 ? -79.644 3.825 95.014 1.00 60.00 311 ARG A CA 1
ATOM 2569 C C . ARG A 1 311 ? -80.934 4.636 95.147 1.00 60.00 311 ARG A C 1
ATOM 2571 O O . ARG A 1 311 ? -81.583 4.558 96.182 1.00 60.00 311 ARG A O 1
ATOM 2578 N N . LEU A 1 312 ? -81.350 5.329 94.083 1.00 59.66 312 LEU A N 1
ATOM 2579 C CA . LEU A 1 312 ? -82.618 6.069 94.071 1.00 59.66 312 LEU A CA 1
ATOM 2580 C C . LEU A 1 312 ? -83.827 5.154 94.342 1.00 59.66 312 LEU A C 1
ATOM 2582 O O . LEU A 1 312 ? -84.658 5.474 95.183 1.00 59.66 312 LEU A O 1
ATOM 2586 N N . ARG A 1 313 ? -83.878 3.972 93.712 1.00 60.69 313 ARG A N 1
ATOM 2587 C CA . ARG A 1 313 ? -84.978 2.998 93.875 1.00 60.69 313 ARG A CA 1
ATOM 2588 C C . ARG A 1 313 ? -85.012 2.304 95.238 1.00 60.69 313 ARG A C 1
ATOM 2590 O O . ARG A 1 313 ? -86.035 1.727 95.604 1.00 60.69 313 ARG A O 1
ATOM 2597 N N . GLU A 1 314 ? -83.897 2.306 95.960 1.00 62.38 314 GLU A N 1
ATOM 2598 C CA . GLU A 1 314 ? -83.801 1.782 97.326 1.00 62.38 314 GLU A CA 1
ATOM 2599 C C . GLU A 1 314 ? -84.200 2.856 98.351 1.00 62.38 314 GLU A C 1
ATOM 2601 O O . GLU A 1 314 ? -84.903 2.546 99.312 1.00 62.38 314 GLU A O 1
ATOM 2606 N N . GLN A 1 315 ? -83.859 4.125 98.096 1.00 57.69 315 GLN A N 1
ATOM 2607 C CA . GLN A 1 315 ? -84.304 5.271 98.899 1.00 57.69 315 GLN A CA 1
ATOM 2608 C C . GLN A 1 315 ? -85.821 5.498 98.781 1.00 57.69 315 GLN A C 1
ATOM 2610 O O . GLN A 1 315 ? -86.502 5.524 99.804 1.00 57.69 315 GLN A O 1
ATOM 2615 N N . GLU A 1 316 ? -86.374 5.525 97.559 1.00 57.22 316 GLU A N 1
ATOM 2616 C CA . GLU A 1 316 ? -87.823 5.674 97.312 1.00 57.22 316 GLU A CA 1
ATOM 2617 C C . GLU A 1 316 ? -88.673 4.629 98.058 1.00 57.22 316 GLU A C 1
ATOM 2619 O O . GLU A 1 316 ? -89.792 4.923 98.473 1.00 57.22 316 GLU A O 1
ATOM 2624 N N . LYS A 1 317 ? -88.156 3.407 98.251 1.00 59.09 317 LYS A N 1
ATOM 2625 C CA . LYS A 1 317 ? -88.862 2.345 98.985 1.00 59.09 317 LYS A CA 1
ATOM 2626 C C . LYS A 1 317 ? -88.828 2.527 100.499 1.00 59.09 317 LYS A C 1
ATOM 2628 O O . LYS A 1 317 ? -89.861 2.373 101.140 1.00 59.09 317 LYS A O 1
ATOM 2633 N N . LEU A 1 318 ? -87.663 2.847 101.061 1.00 58.31 318 LEU A N 1
ATOM 2634 C CA . LEU A 1 318 ? -87.506 3.001 102.510 1.00 58.31 318 LEU A CA 1
ATOM 2635 C C . LEU A 1 318 ? -88.238 4.245 103.035 1.00 58.31 318 LEU A C 1
ATOM 2637 O O . LEU A 1 318 ? -88.821 4.203 104.116 1.00 58.31 318 LEU A O 1
ATOM 2641 N N . GLU A 1 319 ? -88.278 5.323 102.247 1.00 57.44 319 GLU A N 1
ATOM 2642 C CA . GLU A 1 319 ? -89.043 6.532 102.579 1.00 57.44 319 GLU A CA 1
ATOM 2643 C C . GLU A 1 319 ? -90.565 6.283 102.531 1.00 57.44 319 GLU A C 1
ATOM 2645 O O . GLU A 1 319 ? -91.299 6.792 103.378 1.00 57.44 319 GLU A O 1
ATOM 2650 N N . LEU A 1 320 ? -91.051 5.447 101.602 1.00 58.41 320 LEU A N 1
ATOM 2651 C CA . LEU A 1 320 ? -92.477 5.114 101.492 1.00 58.41 320 LEU A CA 1
ATOM 2652 C C . LEU A 1 320 ? -93.004 4.185 102.596 1.00 58.41 320 LEU A C 1
ATOM 2654 O O . LEU A 1 320 ? -94.192 4.259 102.901 1.00 58.41 320 LEU A O 1
ATOM 2658 N N . GLU A 1 321 ? -92.172 3.330 103.194 1.00 57.50 321 GLU A N 1
ATOM 2659 C CA . GLU A 1 321 ? -92.615 2.418 104.262 1.00 57.50 321 GLU A CA 1
ATOM 2660 C C . GLU A 1 321 ? -92.592 3.086 105.653 1.00 57.50 321 GLU A C 1
ATOM 2662 O O . GLU A 1 321 ? -93.516 2.874 106.436 1.00 57.50 321 GLU A O 1
ATOM 2667 N N . GLY A 1 322 ? -91.627 3.970 105.946 1.00 58.78 322 GLY A N 1
ATOM 2668 C CA . GLY A 1 322 ? -91.581 4.699 107.228 1.00 58.78 322 GLY A CA 1
ATOM 2669 C C . GLY A 1 322 ? -92.730 5.703 107.420 1.00 58.78 322 GLY A C 1
ATOM 2670 O O . GLY A 1 322 ? -93.370 5.741 108.475 1.00 58.78 322 GLY A O 1
ATOM 2671 N N . LEU A 1 323 ? -93.058 6.468 106.370 1.00 58.31 323 LEU A N 1
ATOM 2672 C CA . LEU A 1 323 ? -94.053 7.550 106.425 1.00 58.31 323 LEU A CA 1
ATOM 2673 C C . LEU A 1 323 ? -95.489 7.093 106.752 1.00 58.31 323 LEU A C 1
ATOM 2675 O O . LEU A 1 323 ? -96.315 7.926 107.123 1.00 58.31 323 LEU A O 1
ATOM 2679 N N . TRP A 1 324 ? -95.817 5.802 106.633 1.00 54.19 324 TRP A N 1
ATOM 2680 C CA . TRP A 1 324 ? -97.168 5.294 106.915 1.00 54.19 324 TRP A CA 1
ATOM 2681 C C . TRP A 1 324 ? -97.417 4.916 108.380 1.00 54.19 324 TRP A C 1
ATOM 2683 O O . TRP A 1 324 ? -98.577 4.895 108.810 1.00 54.19 324 TRP A O 1
ATOM 2693 N N . ASP A 1 325 ? -96.367 4.667 109.163 1.00 54.28 325 ASP A N 1
ATOM 2694 C CA . ASP A 1 325 ? -96.499 4.241 110.562 1.00 54.28 325 ASP A CA 1
ATOM 2695 C C . ASP A 1 325 ? -96.127 5.346 111.561 1.00 54.28 325 ASP A C 1
ATOM 2697 O O . ASP A 1 325 ? -96.797 5.479 112.589 1.00 54.28 325 ASP A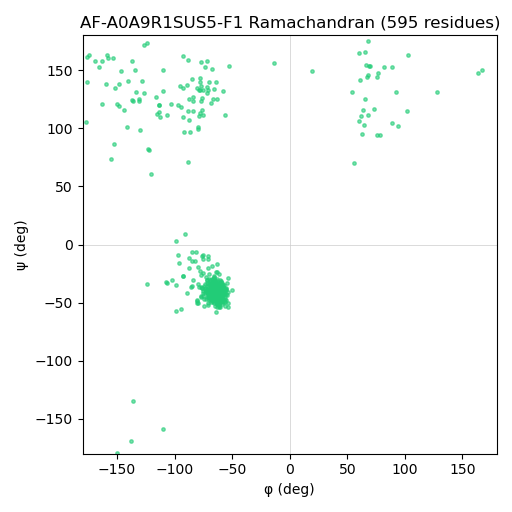 O 1
ATOM 2701 N N . GLU A 1 326 ? -95.178 6.229 111.229 1.00 53.88 326 GLU A N 1
ATOM 2702 C CA . GLU A 1 326 ? -94.849 7.400 112.061 1.00 53.88 326 GLU A CA 1
ATOM 2703 C C . GLU A 1 326 ? -96.048 8.363 112.191 1.00 53.88 326 GLU A C 1
ATOM 2705 O O . GLU A 1 326 ? -96.412 8.774 113.299 1.00 53.88 326 GLU A O 1
ATOM 2710 N N . VAL A 1 327 ? -96.751 8.630 111.080 1.00 58.75 327 VAL A N 1
ATOM 2711 C CA . VAL A 1 327 ? -97.937 9.511 111.029 1.00 58.75 327 VAL A CA 1
ATOM 2712 C C . VAL A 1 327 ? -99.029 9.086 112.018 1.00 58.75 327 VAL A C 1
ATOM 2714 O O . VAL A 1 327 ? -99.658 9.936 112.640 1.00 58.75 327 VAL A O 1
ATOM 2717 N N . ARG A 1 328 ? -99.245 7.780 112.226 1.00 56.44 328 ARG A N 1
ATOM 2718 C CA . ARG A 1 328 ? -100.341 7.275 113.079 1.00 56.44 328 ARG A CA 1
ATOM 2719 C C . ARG A 1 328 ? -99.984 7.151 114.562 1.00 56.44 328 ARG A C 1
ATOM 2721 O O . ARG A 1 328 ? -100.885 6.958 115.377 1.00 56.44 328 ARG A O 1
ATOM 2728 N N . ALA A 1 329 ? -98.706 7.268 114.926 1.00 56.44 329 ALA A N 1
ATOM 2729 C CA . ALA A 1 329 ? -98.242 7.160 116.310 1.00 56.44 329 ALA A CA 1
ATOM 2730 C C . ALA A 1 329 ? -97.843 8.513 116.928 1.00 56.44 329 ALA A C 1
ATOM 2732 O O . ALA A 1 329 ? -98.029 8.715 118.134 1.00 56.44 329 ALA A O 1
ATOM 2733 N N . GLU A 1 330 ? -97.307 9.441 116.130 1.00 51.25 330 GLU A N 1
ATOM 2734 C CA . GLU A 1 330 ? -96.691 10.666 116.652 1.00 51.25 330 GLU A CA 1
ATOM 2735 C C . GLU A 1 330 ? -97.630 11.878 116.756 1.00 51.25 330 GLU A C 1
ATOM 2737 O O . GLU A 1 330 ? -97.424 12.709 117.648 1.00 51.25 330 GLU A O 1
ATOM 2742 N N . GLU A 1 331 ? -98.683 11.976 115.929 1.00 53.22 331 GLU A N 1
ATOM 2743 C CA . GLU A 1 331 ? -99.610 13.131 115.895 1.00 53.22 331 GLU A CA 1
ATOM 2744 C C . GLU A 1 331 ? -100.141 13.528 117.284 1.00 53.22 331 GLU A C 1
ATOM 2746 O O . GLU A 1 331 ? -100.231 14.711 117.616 1.00 53.22 331 GLU A O 1
ATOM 2751 N N . VAL A 1 332 ? -100.437 12.542 118.135 1.00 58.28 332 VAL A N 1
ATOM 2752 C CA . VAL A 1 332 ? -101.056 12.747 119.456 1.00 58.28 332 VAL A CA 1
ATOM 2753 C C . VAL A 1 332 ? -100.038 13.129 120.546 1.00 58.28 332 VAL A C 1
ATOM 2755 O O . VAL A 1 332 ? -100.435 13.580 121.620 1.00 58.28 332 VAL A O 1
ATOM 2758 N N . ARG A 1 333 ? -98.724 12.967 120.317 1.00 56.06 333 ARG A N 1
ATOM 2759 C CA . ARG A 1 333 ? -97.690 13.153 121.364 1.00 56.06 333 ARG A CA 1
ATOM 2760 C C . ARG A 1 333 ? -96.603 14.167 121.005 1.00 56.06 333 ARG A C 1
ATOM 2762 O O . ARG A 1 333 ? -96.177 14.921 121.882 1.00 56.06 333 ARG A O 1
ATOM 2769 N N . ASN A 1 334 ? -96.210 14.277 119.737 1.00 53.41 334 ASN A N 1
ATOM 2770 C CA . ASN A 1 334 ? -95.129 15.185 119.342 1.00 53.41 334 ASN A CA 1
ATOM 2771 C C . ASN A 1 334 ? -95.558 16.658 119.262 1.00 53.41 334 ASN A C 1
ATOM 2773 O O . ASN A 1 334 ? -94.725 17.533 119.505 1.00 53.41 334 ASN A O 1
ATOM 2777 N N . LEU A 1 335 ? -96.854 16.958 119.078 1.00 56.88 335 LEU A N 1
ATOM 2778 C CA . LEU A 1 335 ? -97.388 18.333 119.112 1.00 56.88 335 LEU A CA 1
ATOM 2779 C C . LEU A 1 335 ? -97.030 19.117 120.393 1.00 56.88 335 LEU A C 1
ATOM 2781 O O . LEU A 1 335 ? -96.909 20.343 120.339 1.00 56.88 335 LEU A O 1
ATOM 2785 N N . ALA A 1 336 ? -96.836 18.430 121.525 1.00 57.00 336 ALA A N 1
ATOM 2786 C CA . ALA A 1 336 ? -96.491 19.044 122.809 1.00 57.00 336 ALA A CA 1
ATOM 2787 C C . ALA A 1 336 ? -94.976 19.122 123.085 1.00 57.00 336 ALA A C 1
ATOM 2789 O O . ALA A 1 336 ? -94.538 20.005 123.822 1.00 57.00 336 ALA A O 1
ATOM 2790 N N . HIS A 1 337 ? -94.166 18.222 122.515 1.00 54.69 337 HIS A N 1
ATOM 2791 C CA . HIS A 1 337 ? -92.741 18.096 122.856 1.00 54.69 337 HIS A CA 1
ATOM 2792 C C . HIS A 1 337 ? -91.804 18.736 121.815 1.00 54.69 337 HIS A C 1
ATOM 2794 O O . HIS A 1 337 ? -90.752 19.272 122.172 1.00 54.69 337 HIS A O 1
ATOM 2800 N N . GLU A 1 338 ? -92.205 18.761 120.541 1.00 52.84 338 GLU A N 1
ATOM 2801 C CA . GLU A 1 338 ? -91.354 19.214 119.434 1.00 52.84 338 GLU A CA 1
ATOM 2802 C C . GLU A 1 338 ? -91.030 20.711 119.455 1.00 52.84 338 GLU A C 1
ATOM 2804 O O . GLU A 1 338 ? -89.923 21.118 119.091 1.00 52.84 338 GLU A O 1
ATOM 2809 N N . ARG A 1 339 ? -91.959 21.552 119.929 1.00 57.97 339 ARG A N 1
ATOM 2810 C CA . ARG A 1 339 ? -91.766 23.015 119.954 1.00 57.97 339 ARG A CA 1
ATOM 2811 C C . ARG A 1 339 ? -90.532 23.438 120.761 1.00 57.97 339 ARG A C 1
ATOM 2813 O O . ARG A 1 339 ? -89.874 24.393 120.376 1.00 57.97 339 ARG A O 1
ATOM 2820 N N . GLY A 1 340 ? -90.184 22.710 121.827 1.00 59.59 340 GLY A N 1
ATOM 2821 C CA . GLY A 1 340 ? -89.019 23.015 122.671 1.00 59.59 340 GLY A CA 1
ATOM 2822 C C . GLY A 1 340 ? -87.679 22.455 122.173 1.00 59.59 340 GLY A C 1
ATOM 2823 O O . GLY A 1 340 ? -86.631 22.869 122.669 1.00 59.59 340 GLY A O 1
ATOM 2824 N N . LYS A 1 341 ? -87.689 21.514 121.217 1.00 55.31 341 LYS A N 1
ATOM 2825 C CA . LYS A 1 341 ? -86.473 20.891 120.658 1.00 55.31 341 LYS A CA 1
ATOM 2826 C C . LYS A 1 341 ? -86.048 21.513 119.326 1.00 55.31 341 LYS A C 1
ATOM 2828 O O . LYS A 1 341 ? -84.850 21.675 119.092 1.00 55.31 341 LYS A O 1
ATOM 2833 N N . ARG A 1 342 ? -87.012 21.932 118.496 1.00 56.72 342 ARG A N 1
ATOM 2834 C CA . ARG A 1 342 ? -86.768 22.487 117.149 1.00 56.72 342 ARG A CA 1
ATOM 2835 C C . ARG A 1 342 ? -85.895 23.744 117.126 1.00 56.72 342 ARG A C 1
ATOM 2837 O O . ARG A 1 342 ? -85.132 23.911 116.183 1.00 56.72 342 ARG A O 1
ATOM 2844 N N . GLU A 1 343 ? -85.950 24.600 118.146 1.00 61.75 343 GLU A N 1
ATOM 2845 C CA . GLU A 1 343 ? -85.132 25.826 118.176 1.00 61.75 343 GLU A CA 1
ATOM 2846 C C . GLU A 1 343 ? -83.639 25.559 118.423 1.00 61.75 343 GLU A C 1
ATOM 2848 O O . GLU A 1 343 ? -82.798 26.260 117.867 1.00 61.75 343 GLU A O 1
ATOM 2853 N N . ARG A 1 344 ? -83.292 24.527 119.207 1.00 62.66 344 ARG A N 1
ATOM 2854 C CA . ARG A 1 344 ? -81.889 24.214 119.542 1.00 62.66 344 ARG A CA 1
ATOM 2855 C C . ARG A 1 344 ? -81.200 23.456 118.412 1.00 62.66 344 ARG A C 1
ATOM 2857 O O . ARG A 1 344 ? -80.138 23.866 117.955 1.00 62.66 344 ARG A O 1
ATOM 2864 N N . LEU A 1 345 ? -81.858 22.411 117.900 1.00 65.12 345 LEU A N 1
ATOM 2865 C CA . LEU A 1 345 ? -81.309 21.575 116.829 1.00 65.12 345 LEU A CA 1
ATOM 2866 C C . LEU A 1 345 ? -81.092 22.362 115.523 1.00 65.12 345 LEU A C 1
ATOM 2868 O O . LEU A 1 345 ? -80.184 22.054 114.755 1.00 65.12 345 LEU A O 1
ATOM 2872 N N . LYS A 1 346 ? -81.903 23.402 115.281 1.00 67.75 346 LYS A N 1
ATOM 2873 C CA . LYS A 1 346 ? -81.766 24.279 114.113 1.00 67.75 346 LYS A CA 1
ATOM 2874 C C . LYS A 1 346 ? -80.415 25.005 114.084 1.00 67.75 346 LYS A C 1
ATOM 2876 O O . LYS A 1 346 ? -79.769 25.007 113.041 1.00 67.75 346 LYS A O 1
ATOM 2881 N N . GLY A 1 347 ? -79.980 25.588 115.205 1.00 71.25 347 GLY A N 1
ATOM 2882 C CA . GLY A 1 347 ? -78.723 26.344 115.264 1.00 71.25 347 GLY A CA 1
ATOM 2883 C C . GLY A 1 347 ? -77.498 25.469 114.985 1.00 71.25 347 GLY A C 1
ATOM 2884 O O . GLY A 1 347 ? -76.687 25.787 114.119 1.00 71.25 347 GLY A O 1
ATOM 2885 N N . GLU A 1 348 ? -77.415 24.319 115.657 1.00 67.50 348 GLU A N 1
ATOM 2886 C CA . GLU A 1 348 ? -76.285 23.385 115.534 1.00 67.50 348 GLU A CA 1
ATOM 2887 C C . GLU A 1 348 ? -76.144 22.813 114.108 1.00 67.50 348 GLU A C 1
ATOM 2889 O O . GLU A 1 348 ? -75.029 22.635 113.610 1.00 67.50 348 GLU A O 1
ATOM 2894 N N . LEU A 1 349 ? -77.265 22.571 113.416 1.00 67.62 349 LEU A N 1
ATOM 2895 C CA . LEU A 1 349 ? -77.268 22.099 112.028 1.00 67.62 349 LEU A CA 1
ATOM 2896 C C . LEU A 1 349 ? -76.932 23.210 111.019 1.00 67.62 349 LEU A C 1
ATOM 2898 O O . LEU A 1 349 ? -76.214 22.949 110.051 1.00 67.62 349 LEU A O 1
ATOM 2902 N N . GLU A 1 350 ? -77.396 24.446 111.232 1.00 71.38 350 GLU A N 1
ATOM 2903 C CA . GLU A 1 350 ? -77.082 25.581 110.350 1.00 71.38 350 GLU A CA 1
ATOM 2904 C C . GLU A 1 350 ? -75.577 25.926 110.369 1.00 71.38 350 GLU A C 1
ATOM 2906 O O . GLU A 1 350 ? -74.994 26.183 109.309 1.00 71.38 350 GLU A O 1
ATOM 2911 N N . GLU A 1 351 ? -74.907 25.834 111.525 1.00 73.69 351 GLU A N 1
ATOM 2912 C CA . GLU A 1 351 ? -73.455 26.046 111.628 1.00 73.69 351 GLU A CA 1
ATOM 2913 C C . GLU A 1 351 ? -72.636 24.961 110.909 1.00 73.69 351 GLU A C 1
ATOM 2915 O O . GLU A 1 351 ? -71.766 25.278 110.087 1.00 73.69 351 GLU A O 1
ATOM 2920 N N . GLN A 1 352 ? -72.923 23.677 111.158 1.00 69.94 352 GLN A N 1
ATOM 2921 C CA . GLN A 1 352 ? -72.188 22.564 110.536 1.00 69.94 352 GLN A CA 1
ATOM 2922 C C . GLN A 1 352 ? -72.304 22.584 109.005 1.00 69.94 352 GLN A C 1
ATOM 2924 O O . GLN A 1 352 ? -71.314 22.384 108.291 1.00 69.94 352 GLN A O 1
ATOM 2929 N N . LEU A 1 353 ? -73.495 22.895 108.488 1.00 73.06 353 LEU A N 1
ATOM 2930 C CA . LEU A 1 353 ? -73.777 22.951 107.054 1.00 73.06 353 LEU A CA 1
ATOM 2931 C C . LEU A 1 353 ? -73.044 24.133 106.383 1.00 73.06 353 LEU A C 1
ATOM 2933 O O . LEU A 1 353 ? -72.544 24.003 105.260 1.00 73.06 353 LEU A O 1
ATOM 2937 N N . MET A 1 354 ? -72.874 25.258 107.087 1.00 72.38 354 MET A N 1
ATOM 2938 C CA . MET A 1 354 ? -72.055 26.388 106.626 1.00 72.38 354 MET A CA 1
ATOM 2939 C C . MET A 1 354 ? -70.549 26.074 106.623 1.00 72.38 354 MET A C 1
ATOM 2941 O O . MET A 1 354 ? -69.856 26.449 105.673 1.00 72.38 354 MET A O 1
ATOM 2945 N N . VAL A 1 355 ? -70.032 25.347 107.621 1.00 76.25 355 VAL A N 1
ATOM 2946 C CA . VAL A 1 355 ? -68.621 24.906 107.653 1.00 76.25 355 VAL A CA 1
ATOM 2947 C C . VAL A 1 355 ? -68.321 23.906 106.530 1.00 76.25 355 VAL A C 1
ATOM 2949 O O . VAL A 1 355 ? -67.310 24.048 105.836 1.00 76.25 355 VAL A O 1
ATOM 2952 N N . ALA A 1 356 ? -69.211 22.937 106.292 1.00 73.38 356 ALA A N 1
ATOM 2953 C CA . ALA A 1 356 ? -69.070 21.970 105.203 1.00 73.38 356 ALA A CA 1
ATOM 2954 C C . ALA A 1 356 ? -69.067 22.651 103.821 1.00 73.38 356 ALA A C 1
ATOM 2956 O O . ALA A 1 356 ? -68.191 22.380 102.996 1.00 73.38 356 ALA A O 1
ATOM 2957 N N . ARG A 1 357 ? -69.989 23.599 103.585 1.00 75.06 357 ARG A N 1
ATOM 2958 C CA . ARG A 1 357 ? -70.051 24.374 102.332 1.00 75.06 357 ARG A CA 1
ATOM 2959 C C . ARG A 1 357 ? -68.778 25.184 102.066 1.00 75.06 357 ARG A C 1
ATOM 2961 O O . ARG A 1 357 ? -68.340 25.225 100.919 1.00 75.06 357 ARG A O 1
ATOM 2968 N N . ARG A 1 358 ? -68.160 25.786 103.093 1.00 76.62 358 ARG A N 1
ATOM 2969 C CA . ARG A 1 358 ? -66.885 26.520 102.941 1.00 76.62 358 ARG A CA 1
ATOM 2970 C C . ARG A 1 358 ? -65.748 25.597 102.499 1.00 76.62 358 ARG A C 1
ATOM 2972 O O . ARG A 1 358 ? -65.141 25.864 101.467 1.00 76.62 358 ARG A O 1
ATOM 2979 N N . ARG A 1 359 ? -65.542 24.468 103.188 1.00 74.69 359 ARG A N 1
ATOM 2980 C CA . ARG A 1 359 ? -64.474 23.503 102.851 1.00 74.69 359 ARG A CA 1
ATOM 2981 C C . ARG A 1 359 ? -64.606 22.940 101.433 1.00 74.69 359 ARG A C 1
ATOM 2983 O O . ARG A 1 359 ? -63.613 22.868 100.715 1.00 74.69 359 ARG A O 1
ATOM 2990 N N . MET A 1 360 ? -65.823 22.602 100.999 1.00 74.25 360 MET A N 1
ATOM 2991 C CA . MET A 1 360 ? -66.063 22.130 99.626 1.00 74.25 360 MET A CA 1
ATOM 2992 C C . MET A 1 360 ? -65.796 23.224 98.578 1.00 74.25 360 MET A C 1
ATOM 2994 O O . MET A 1 360 ? -65.223 22.940 97.527 1.00 74.25 360 MET A O 1
ATOM 2998 N N . ALA A 1 361 ? -66.160 24.480 98.859 1.00 77.75 361 ALA A N 1
ATOM 2999 C CA . ALA A 1 361 ? -65.871 25.607 97.970 1.00 77.75 361 ALA A CA 1
ATOM 3000 C C . ALA A 1 361 ? -64.365 25.933 97.897 1.00 77.75 361 ALA A C 1
ATOM 3002 O O . ALA A 1 361 ? -63.867 26.294 96.833 1.00 77.75 361 ALA A O 1
ATOM 3003 N N . GLU A 1 362 ? -63.631 25.784 99.001 1.00 77.06 362 GLU A N 1
ATOM 3004 C CA . GLU A 1 362 ? -62.175 25.963 99.064 1.00 77.06 362 GLU A CA 1
ATOM 3005 C C . GLU A 1 362 ? -61.436 24.866 98.283 1.00 77.06 362 GLU A C 1
ATOM 3007 O O . GLU A 1 362 ? -60.607 25.183 97.431 1.00 77.06 362 GLU A O 1
ATOM 3012 N N . GLN A 1 363 ? -61.798 23.593 98.477 1.00 74.19 363 GLN A N 1
ATOM 3013 C CA . GLN A 1 363 ? -61.228 22.474 97.714 1.00 74.19 363 GLN A CA 1
ATOM 3014 C C . GLN A 1 363 ? -61.544 22.574 96.214 1.00 74.19 363 GLN A C 1
ATOM 3016 O O . GLN A 1 363 ? -60.657 22.376 95.386 1.00 74.19 363 GLN A O 1
ATOM 3021 N N . SER A 1 364 ? -62.774 22.955 95.850 1.00 76.00 364 SER A N 1
ATOM 3022 C CA . SER A 1 364 ? -63.161 23.179 94.451 1.00 76.00 364 SER A CA 1
ATOM 3023 C C . SER A 1 364 ? -62.367 24.322 93.802 1.00 76.00 364 SER A C 1
ATOM 3025 O O . SER A 1 364 ? -61.945 24.195 92.653 1.00 76.00 364 SER A O 1
ATOM 3027 N N . ARG A 1 365 ? -62.089 25.411 94.538 1.00 78.50 365 ARG A N 1
ATOM 3028 C CA . ARG A 1 365 ? -61.216 26.501 94.065 1.00 78.50 365 ARG A CA 1
ATOM 3029 C C . ARG A 1 365 ? -59.779 26.030 93.852 1.00 78.50 365 ARG A C 1
ATOM 3031 O O . ARG A 1 365 ? -59.230 26.288 92.788 1.00 78.50 365 ARG A O 1
ATOM 3038 N N . GLN A 1 366 ? -59.206 25.300 94.810 1.00 79.38 366 GLN A N 1
ATOM 3039 C CA . GLN A 1 366 ? -57.844 24.759 94.705 1.00 79.38 366 GLN A CA 1
ATOM 3040 C C . GLN A 1 366 ? -57.702 23.784 93.524 1.00 79.38 366 GLN A C 1
ATOM 3042 O O . GLN A 1 366 ? -56.735 23.866 92.772 1.00 79.38 366 GLN A O 1
ATOM 3047 N N . GLN A 1 367 ? -58.687 22.907 93.303 1.00 76.12 367 GLN A N 1
ATOM 3048 C CA . GLN A 1 367 ? -58.709 22.007 92.144 1.00 76.12 367 GLN A CA 1
ATOM 3049 C C . GLN A 1 367 ? -58.822 22.777 90.821 1.00 76.12 367 GLN A C 1
ATOM 3051 O O . GLN A 1 367 ? -58.058 22.507 89.897 1.00 76.12 367 GLN A O 1
ATOM 3056 N N . ALA A 1 368 ? -59.704 23.780 90.736 1.00 78.88 368 ALA A N 1
ATOM 3057 C CA . ALA A 1 368 ? -59.842 24.620 89.544 1.00 78.88 368 ALA A CA 1
ATOM 3058 C C . ALA A 1 368 ? -58.584 25.464 89.246 1.00 78.88 368 ALA A C 1
ATOM 3060 O O . ALA A 1 368 ? -58.287 25.741 88.082 1.00 78.88 368 ALA A O 1
ATOM 3061 N N . GLU A 1 369 ? -57.836 25.861 90.278 1.00 81.81 369 GLU A N 1
ATOM 3062 C CA . GLU A 1 369 ? -56.563 26.576 90.161 1.00 81.81 369 GLU A CA 1
ATOM 3063 C C . GLU A 1 369 ? -55.433 25.653 89.678 1.00 81.81 369 GLU A C 1
ATOM 3065 O O . GLU A 1 369 ? -54.757 25.981 88.702 1.00 81.81 369 GLU A O 1
ATOM 3070 N N . VAL A 1 370 ? -55.298 24.452 90.255 1.00 81.94 370 VAL A N 1
ATOM 3071 C CA . VAL A 1 370 ? -54.348 23.425 89.786 1.00 81.94 370 VAL A CA 1
ATOM 3072 C C . VAL A 1 370 ? -54.662 22.987 88.352 1.00 81.94 370 VAL A C 1
ATOM 3074 O O . VAL A 1 370 ? -53.754 22.910 87.526 1.00 81.94 370 VAL A O 1
ATOM 3077 N N . GLU A 1 371 ? -55.935 22.778 88.002 1.00 81.00 371 GLU A N 1
ATOM 3078 C CA . GLU A 1 371 ? -56.338 22.513 86.616 1.00 81.00 371 GLU A CA 1
ATOM 3079 C C . GLU A 1 371 ? -55.966 23.657 85.667 1.00 81.00 371 GLU A C 1
ATOM 3081 O O . GLU A 1 371 ? -55.583 23.398 84.526 1.00 81.00 371 GLU A O 1
ATOM 3086 N N . ARG A 1 372 ? -56.077 24.918 86.105 1.00 81.38 372 ARG A N 1
ATOM 3087 C CA . ARG A 1 372 ? -55.658 26.080 85.309 1.00 81.38 372 ARG A CA 1
ATOM 3088 C C . ARG A 1 372 ? -54.153 26.084 85.072 1.00 81.38 372 ARG A C 1
ATOM 3090 O O . ARG A 1 372 ? -53.738 26.269 83.934 1.00 81.38 372 ARG A O 1
ATOM 3097 N N . LEU A 1 373 ? -53.357 25.841 86.112 1.00 83.94 373 LEU A N 1
ATOM 3098 C CA . LEU A 1 373 ? -51.898 25.779 86.008 1.00 83.94 373 LEU A CA 1
ATOM 3099 C C . LEU A 1 373 ? -51.445 24.632 85.091 1.00 83.94 373 LEU A C 1
ATOM 3101 O O . LEU A 1 373 ? -50.581 24.839 84.244 1.00 83.94 373 LEU A O 1
ATOM 3105 N N . LEU A 1 374 ? -52.078 23.457 85.181 1.00 83.19 374 LEU A N 1
ATOM 3106 C CA . LEU A 1 374 ? -51.806 22.327 84.283 1.00 83.19 374 LEU A CA 1
ATOM 3107 C C . LEU A 1 374 ? -52.219 22.611 82.829 1.00 83.19 374 LEU A C 1
ATOM 3109 O O . LEU A 1 374 ? -51.511 22.208 81.909 1.00 83.19 374 LEU A O 1
ATOM 3113 N N . LYS A 1 375 ? -53.331 23.324 82.599 1.00 82.56 375 LYS A N 1
ATOM 3114 C CA . LYS A 1 375 ? -53.744 23.754 81.250 1.00 82.56 375 LYS A CA 1
ATOM 3115 C C . LYS A 1 375 ? -52.740 24.741 80.651 1.00 82.56 375 LYS A C 1
ATOM 3117 O O . LYS A 1 375 ? -52.288 24.508 79.537 1.00 82.56 375 LYS A O 1
ATOM 3122 N N . VAL A 1 376 ? -52.309 25.753 81.410 1.00 84.38 376 VAL A N 1
ATOM 3123 C CA . VAL A 1 376 ? -51.274 26.711 80.973 1.00 84.38 376 VAL A CA 1
ATOM 3124 C C . VAL A 1 376 ? -49.943 26.009 80.681 1.00 84.38 376 VAL A C 1
ATOM 3126 O O . VAL A 1 376 ? -49.372 26.228 79.618 1.00 84.38 376 VAL A O 1
ATOM 3129 N N . ALA A 1 377 ? -49.473 25.113 81.557 1.00 82.69 377 ALA A N 1
ATOM 3130 C CA . ALA A 1 377 ? -48.233 24.366 81.330 1.00 82.69 377 ALA A CA 1
ATOM 3131 C C . ALA A 1 377 ? -48.297 23.496 80.058 1.00 82.69 377 ALA A C 1
ATOM 3133 O O . ALA A 1 377 ? -47.378 23.520 79.241 1.00 82.69 377 ALA A O 1
ATOM 3134 N N . ASN A 1 378 ? -49.410 22.786 79.842 1.00 85.69 378 ASN A N 1
ATOM 3135 C CA . ASN A 1 378 ? -49.620 21.996 78.626 1.00 85.69 378 ASN A CA 1
ATOM 3136 C C . ASN A 1 378 ? -49.723 22.876 77.366 1.00 85.69 378 ASN A C 1
ATOM 3138 O O . ASN A 1 378 ? -49.249 22.475 76.307 1.00 85.69 378 ASN A O 1
ATOM 3142 N N . GLU A 1 379 ? -50.321 24.067 77.458 1.00 85.00 379 GLU A N 1
ATOM 3143 C CA . GLU A 1 379 ? -50.377 25.035 76.356 1.00 85.00 379 GLU A CA 1
ATOM 3144 C C . GLU A 1 379 ? -48.992 25.621 76.026 1.00 85.00 379 GLU A C 1
ATOM 3146 O O . GLU A 1 379 ? -48.690 25.828 74.849 1.00 85.00 379 GLU A O 1
ATOM 3151 N N . GLU A 1 380 ? -48.125 25.828 77.024 1.00 84.44 380 GLU A N 1
ATOM 3152 C CA . GLU A 1 380 ? -46.738 26.262 76.821 1.00 84.44 380 GLU A CA 1
ATOM 3153 C C . GLU A 1 380 ? -45.860 25.176 76.185 1.00 84.44 380 GLU A C 1
ATOM 3155 O O . GLU A 1 380 ? -45.175 25.471 75.203 1.00 84.44 380 GLU A O 1
ATOM 3160 N N . GLU A 1 381 ? -45.897 23.930 76.671 1.00 82.69 381 GLU A N 1
ATOM 3161 C CA . GLU A 1 381 ? -45.162 22.819 76.040 1.00 82.69 381 GLU A CA 1
ATOM 3162 C C . GLU A 1 381 ? -45.663 22.561 74.613 1.00 82.69 381 GLU A C 1
ATOM 3164 O O . GLU A 1 381 ? -44.869 22.518 73.674 1.00 82.69 381 GLU A O 1
ATOM 3169 N N . LEU A 1 382 ? -46.984 22.537 74.400 1.00 86.00 382 LEU A N 1
ATOM 3170 C CA . LEU A 1 382 ? -47.573 22.410 73.064 1.00 86.00 382 LEU A CA 1
ATOM 3171 C C . LEU A 1 382 ? -47.192 23.583 72.139 1.00 86.00 382 LEU A C 1
ATOM 3173 O O . LEU A 1 382 ? -47.189 23.425 70.915 1.00 86.00 382 LEU A O 1
ATOM 3177 N N . ARG A 1 383 ? -46.870 24.768 72.681 1.00 86.31 383 ARG A N 1
ATOM 3178 C CA . ARG A 1 383 ? -46.312 25.873 71.887 1.00 86.31 383 ARG A CA 1
ATOM 3179 C C . ARG A 1 383 ? -44.846 25.622 71.536 1.00 86.31 383 ARG A C 1
ATOM 3181 O O . ARG A 1 383 ? -44.495 25.806 70.374 1.00 86.31 383 ARG A O 1
ATOM 3188 N N . LYS A 1 384 ? -44.020 25.161 72.483 1.00 86.62 384 LYS A N 1
ATOM 3189 C CA . LYS A 1 384 ? -42.610 24.795 72.239 1.00 86.62 384 LYS A CA 1
ATOM 3190 C C . LYS A 1 384 ? -42.499 23.704 71.174 1.00 86.62 384 LYS A C 1
ATOM 3192 O O . LYS A 1 384 ? -41.801 23.914 70.188 1.00 86.62 384 LYS A O 1
ATOM 3197 N N . GLU A 1 385 ? -43.267 22.619 71.291 1.00 82.88 385 GLU A N 1
ATOM 3198 C CA . GLU A 1 385 ? -43.319 21.546 70.287 1.00 82.88 385 GLU A CA 1
ATOM 3199 C C . GLU A 1 385 ? -43.685 22.082 68.895 1.00 82.88 385 GLU A C 1
ATOM 3201 O O . GLU A 1 385 ? -43.014 21.782 67.909 1.00 82.88 385 GLU A O 1
ATOM 3206 N N . LYS A 1 386 ? -44.718 22.932 68.792 1.00 86.25 386 LYS A N 1
ATOM 3207 C CA . LYS A 1 386 ? -45.114 23.558 67.516 1.00 86.25 386 LYS A CA 1
ATOM 3208 C C . LYS A 1 386 ? -44.028 24.473 66.955 1.00 86.25 386 LYS A C 1
ATOM 3210 O O . LYS A 1 386 ? -43.805 24.472 65.745 1.00 86.25 386 LYS A O 1
ATOM 3215 N N . GLU A 1 387 ? -43.350 25.240 67.804 1.00 89.00 387 GLU A N 1
ATOM 3216 C CA . GLU A 1 387 ? -42.224 26.076 67.400 1.00 89.00 387 GLU A CA 1
ATOM 3217 C C . GLU A 1 387 ? -41.022 25.237 66.926 1.00 89.00 387 GLU A C 1
ATOM 3219 O O . GLU A 1 387 ? -40.378 25.610 65.949 1.00 89.00 387 GLU A O 1
ATOM 3224 N N . GLU A 1 388 ? -40.712 24.112 67.572 1.00 87.62 388 GLU A N 1
ATOM 3225 C CA . GLU A 1 388 ? -39.630 23.203 67.163 1.00 87.62 388 GLU A CA 1
ATOM 3226 C C . GLU A 1 388 ? -39.964 22.444 65.876 1.00 87.62 388 GLU A C 1
ATOM 3228 O O . GLU A 1 388 ? -39.133 22.378 64.972 1.00 87.62 388 GLU A O 1
ATOM 3233 N N . ILE A 1 389 ? -41.201 21.967 65.717 1.00 87.19 389 ILE A N 1
ATOM 3234 C CA . ILE A 1 389 ? -41.693 21.385 64.459 1.00 87.19 389 ILE A CA 1
ATOM 3235 C C . ILE A 1 389 ? -41.635 22.425 63.326 1.00 87.19 389 ILE A C 1
ATOM 3237 O O . ILE A 1 389 ? -41.217 22.104 62.209 1.00 87.19 389 ILE A O 1
ATOM 3241 N N . ALA A 1 390 ? -41.982 23.689 63.591 1.00 88.44 390 ALA A N 1
ATOM 3242 C CA . ALA A 1 390 ? -41.830 24.770 62.617 1.00 88.44 390 ALA A CA 1
ATOM 3243 C C . ALA A 1 390 ? -40.351 24.997 62.243 1.00 88.44 390 ALA A C 1
ATOM 3245 O O . ALA A 1 390 ? -40.011 24.963 61.059 1.00 88.44 390 ALA A O 1
ATOM 3246 N N . LYS A 1 391 ? -39.456 25.135 63.232 1.00 88.75 391 LYS A N 1
ATOM 3247 C CA . LYS A 1 391 ? -38.004 25.313 63.027 1.00 88.75 391 LYS A CA 1
ATOM 3248 C C . LYS A 1 391 ? -37.395 24.139 62.238 1.00 88.75 391 LYS A C 1
ATOM 3250 O O . LYS A 1 391 ? -36.663 24.370 61.276 1.00 88.75 391 LYS A O 1
ATOM 3255 N N . ASN A 1 392 ? -37.766 22.899 62.561 1.00 89.62 392 ASN A N 1
ATOM 3256 C CA . ASN A 1 392 ? -37.289 21.692 61.879 1.00 89.62 392 ASN A CA 1
ATOM 3257 C C . ASN A 1 392 ? -37.838 21.561 60.448 1.00 89.62 392 ASN A C 1
ATOM 3259 O O . ASN A 1 392 ? -37.086 21.230 59.533 1.00 89.62 392 ASN A O 1
ATOM 3263 N N . THR A 1 393 ? -39.117 21.877 60.206 1.00 87.94 393 THR A N 1
ATOM 3264 C CA . THR A 1 393 ? -39.664 21.881 58.832 1.00 87.94 393 THR A CA 1
ATOM 3265 C C . THR A 1 393 ? -39.101 23.019 57.980 1.00 87.94 393 THR A C 1
ATOM 3267 O O . THR A 1 393 ? -38.934 22.849 56.773 1.00 87.94 393 THR A O 1
ATOM 3270 N N . GLU A 1 394 ? -38.745 24.162 58.571 1.00 91.12 394 GLU A N 1
ATOM 3271 C CA . GLU A 1 394 ? -37.966 25.197 57.889 1.00 91.12 394 GLU A CA 1
ATOM 3272 C C . GLU A 1 394 ? -36.536 24.756 57.565 1.00 91.12 394 GLU A C 1
ATOM 3274 O O . GLU A 1 394 ? -36.059 25.043 56.468 1.00 91.12 394 GLU A O 1
ATOM 3279 N N . TYR A 1 395 ? -35.850 24.083 58.492 1.00 92.19 395 TYR A N 1
ATOM 3280 C CA . TYR A 1 395 ? -34.497 23.567 58.273 1.00 92.19 395 TYR A CA 1
ATOM 3281 C C . TYR A 1 395 ? -34.482 22.550 57.125 1.00 92.19 395 TYR A C 1
ATOM 3283 O O . TYR A 1 395 ? -33.784 22.759 56.136 1.00 92.19 395 TYR A O 1
ATOM 3291 N N . LEU A 1 396 ? -35.371 21.553 57.172 1.00 91.00 396 LEU A N 1
ATOM 3292 C CA . LEU A 1 396 ? -35.524 20.549 56.117 1.00 91.00 396 LEU A CA 1
ATOM 3293 C C . LEU A 1 396 ? -35.880 21.172 54.753 1.00 91.00 396 LEU A C 1
ATOM 3295 O O . LEU A 1 396 ? -35.390 20.726 53.718 1.00 91.00 396 LEU A O 1
ATOM 3299 N N . ARG A 1 397 ? -36.692 22.242 54.722 1.00 91.44 397 ARG A N 1
ATOM 3300 C CA . ARG A 1 397 ? -36.949 23.014 53.489 1.00 91.44 397 ARG A CA 1
ATOM 3301 C C . ARG A 1 397 ? -35.693 23.727 52.980 1.00 91.44 397 ARG A C 1
ATOM 3303 O O . ARG A 1 397 ? -35.480 23.759 51.771 1.00 91.44 397 ARG A O 1
ATOM 3310 N N . LYS A 1 398 ? -34.867 24.295 53.864 1.00 92.62 398 LYS A N 1
ATOM 3311 C CA . LYS A 1 398 ? -33.606 24.967 53.496 1.00 92.62 398 LYS A CA 1
ATOM 3312 C C . LYS A 1 398 ? -32.595 23.957 52.938 1.00 92.62 398 LYS A C 1
ATOM 3314 O O . LYS A 1 398 ? -32.013 24.229 51.891 1.00 92.62 398 LYS A O 1
ATOM 3319 N N . GLU A 1 399 ? -32.467 22.780 53.549 1.00 91.94 399 GLU A N 1
ATOM 3320 C CA . GLU A 1 399 ? -31.643 21.675 53.035 1.00 91.94 399 GLU A CA 1
ATOM 3321 C C . GLU A 1 399 ? -32.149 21.148 51.686 1.00 91.94 399 GLU A C 1
ATOM 3323 O O . GLU A 1 399 ? -31.372 21.051 50.739 1.00 91.94 399 GLU A O 1
ATOM 3328 N N . MET A 1 400 ? -33.455 20.892 51.551 1.00 92.31 400 MET A N 1
ATOM 3329 C CA . MET A 1 400 ? -34.063 20.444 50.291 1.00 92.31 400 MET A CA 1
ATOM 3330 C C . MET A 1 400 ? -33.814 21.446 49.151 1.00 92.31 400 MET A C 1
ATOM 3332 O O . MET A 1 400 ? -33.443 21.057 48.047 1.00 92.31 400 MET A O 1
ATOM 3336 N N . MET A 1 401 ? -33.955 22.749 49.417 1.00 92.50 401 MET A N 1
ATOM 3337 C CA . MET A 1 401 ? -33.671 23.799 48.430 1.00 92.50 401 MET A CA 1
ATOM 3338 C C . MET A 1 401 ? -32.171 23.934 48.119 1.00 92.50 401 MET A C 1
ATOM 3340 O O . MET A 1 401 ? -31.819 24.291 46.997 1.00 92.50 401 MET A O 1
ATOM 3344 N N . ALA A 1 402 ? -31.278 23.636 49.069 1.00 93.00 402 ALA A N 1
ATOM 3345 C CA . ALA A 1 402 ? -29.836 23.581 48.821 1.00 93.00 402 ALA A CA 1
ATOM 3346 C C . ALA A 1 402 ? -29.444 22.359 47.968 1.00 93.00 402 ALA A C 1
ATOM 3348 O O . ALA A 1 402 ? -28.630 22.490 47.057 1.00 93.00 402 ALA A O 1
ATOM 3349 N N . TYR A 1 403 ? -30.069 21.202 48.206 1.00 93.19 403 TYR A N 1
ATOM 3350 C CA . TYR A 1 403 ? -29.885 19.988 47.409 1.00 93.19 403 TYR A CA 1
ATOM 3351 C C . TYR A 1 403 ? -30.422 20.141 45.977 1.00 93.19 403 TYR A C 1
ATOM 3353 O O . TYR A 1 403 ? -29.755 19.759 45.019 1.00 93.19 403 TYR A O 1
ATOM 3361 N N . MET A 1 404 ? -31.585 20.777 45.801 1.00 92.69 404 MET A N 1
ATOM 3362 C CA . MET A 1 404 ? -32.101 21.099 44.465 1.00 92.69 404 MET A CA 1
ATOM 3363 C C . MET A 1 404 ? -31.138 22.005 43.683 1.00 92.69 404 MET A C 1
ATOM 3365 O O . MET A 1 404 ? -30.851 21.720 42.523 1.00 92.69 404 MET A O 1
ATOM 3369 N N . ARG A 1 405 ? -30.567 23.031 44.330 1.00 93.62 405 ARG A N 1
ATOM 3370 C CA . ARG A 1 405 ? -29.553 23.902 43.711 1.00 93.62 405 ARG A CA 1
ATOM 3371 C C . ARG A 1 405 ? -28.275 23.152 43.347 1.00 93.62 405 ARG A C 1
ATOM 3373 O O . ARG A 1 405 ? -27.778 23.340 42.246 1.00 93.62 405 ARG A O 1
ATOM 3380 N N . SER A 1 406 ? -27.762 22.268 44.206 1.00 92.62 406 SER A N 1
ATOM 3381 C CA . SER A 1 406 ? -26.546 21.515 43.869 1.00 92.62 406 SER A CA 1
ATOM 3382 C C . SER A 1 406 ? -26.764 20.521 42.720 1.00 92.62 406 SER A C 1
ATOM 3384 O O . SER A 1 406 ? -25.848 20.305 41.930 1.00 92.62 406 SER A O 1
ATOM 3386 N N . LEU A 1 407 ? -27.979 19.984 42.545 1.00 93.25 407 LEU A N 1
ATOM 3387 C CA . LEU A 1 407 ? -28.357 19.232 41.340 1.00 93.25 407 LEU A CA 1
ATOM 3388 C C . LEU A 1 407 ? -28.452 20.119 40.083 1.00 93.25 407 LEU A C 1
ATOM 3390 O O . LEU A 1 407 ? -28.102 19.667 38.993 1.00 93.25 407 LEU A O 1
ATOM 3394 N N . GLU A 1 408 ? -28.913 21.364 40.207 1.00 93.81 408 GLU A N 1
ATOM 3395 C CA . GLU A 1 408 ? -28.933 22.342 39.107 1.00 93.81 408 GLU A CA 1
ATOM 3396 C C . GLU A 1 408 ? -27.511 22.774 38.705 1.00 93.81 408 GLU A C 1
ATOM 3398 O O . GLU A 1 408 ? -27.186 22.765 37.516 1.00 93.81 408 GLU A O 1
ATOM 3403 N N . ASP A 1 409 ? -26.638 23.045 39.679 1.00 93.50 409 ASP A N 1
ATOM 3404 C CA . ASP A 1 409 ? -25.218 23.350 39.465 1.00 93.50 409 ASP A CA 1
ATOM 3405 C C . ASP A 1 409 ? -24.471 22.171 38.821 1.00 93.50 409 ASP A C 1
ATOM 3407 O O . ASP A 1 409 ? -23.703 22.368 37.876 1.00 93.50 409 ASP A O 1
ATOM 3411 N N . LEU A 1 410 ? -24.721 20.932 39.270 1.00 93.62 410 LEU A N 1
ATOM 3412 C CA . LEU A 1 410 ? -24.144 19.727 38.662 1.00 93.62 410 LEU A CA 1
ATOM 3413 C C . LEU A 1 410 ? -24.550 19.591 37.190 1.00 93.62 410 LEU A C 1
ATOM 3415 O O . LEU A 1 410 ? -23.673 19.450 36.339 1.00 93.62 410 LEU A O 1
ATOM 3419 N N . ARG A 1 411 ? -25.842 19.744 36.866 1.00 93.31 411 ARG A N 1
ATOM 3420 C CA . ARG A 1 411 ? -26.326 19.747 35.473 1.00 93.31 411 ARG A CA 1
ATOM 3421 C C . ARG A 1 411 ? -25.686 20.863 34.646 1.00 93.31 411 ARG A C 1
ATOM 3423 O O . ARG A 1 411 ? -25.328 20.645 33.491 1.00 93.31 411 ARG A O 1
ATOM 3430 N N . ALA A 1 412 ? -25.506 22.054 35.218 1.00 94.44 412 ALA A N 1
ATOM 3431 C CA . ALA A 1 412 ? -24.840 23.165 34.539 1.00 94.44 412 ALA A CA 1
ATOM 3432 C C . ALA A 1 412 ? -23.345 22.888 34.275 1.00 94.44 412 ALA A C 1
ATOM 3434 O O . ALA A 1 412 ? -22.814 23.321 33.250 1.00 94.44 412 ALA A O 1
ATOM 3435 N N . VAL A 1 413 ? -22.666 22.152 35.160 1.00 93.81 413 VAL A N 1
ATOM 3436 C CA . VAL A 1 413 ? -21.281 21.686 34.966 1.00 93.81 413 VAL A CA 1
ATOM 3437 C C . VAL A 1 413 ? -21.204 20.558 33.933 1.00 93.81 413 VAL A C 1
ATOM 3439 O O . VAL A 1 413 ? -20.301 20.569 33.097 1.00 93.81 413 VAL A O 1
ATOM 3442 N N . GLU A 1 414 ? -22.148 19.617 33.938 1.00 90.88 414 GLU A N 1
ATOM 3443 C CA . GLU A 1 414 ? -22.243 18.542 32.941 1.00 90.88 414 GLU A CA 1
ATOM 3444 C C . GLU A 1 414 ? -22.468 19.109 31.534 1.00 90.88 414 GLU A C 1
ATOM 3446 O O . GLU A 1 414 ? -21.670 18.833 30.643 1.00 90.88 414 GLU A O 1
ATOM 3451 N N . MET A 1 415 ? -23.438 20.013 31.356 1.00 93.31 415 MET A N 1
ATOM 3452 C CA . MET A 1 415 ? -23.690 20.698 30.077 1.00 93.31 415 MET A CA 1
ATOM 3453 C C . MET A 1 415 ? -22.461 21.459 29.542 1.00 93.31 415 MET A C 1
ATOM 3455 O O . MET A 1 415 ? -22.241 21.503 28.331 1.00 93.31 415 MET A O 1
ATOM 3459 N N . ARG A 1 416 ? -21.635 22.051 30.421 1.00 94.31 416 ARG A N 1
ATOM 3460 C CA . ARG A 1 416 ? -20.370 22.703 30.019 1.00 94.31 416 ARG A CA 1
ATOM 3461 C C . ARG A 1 416 ? -19.331 21.682 29.559 1.00 94.31 416 ARG A C 1
ATOM 3463 O O . ARG A 1 416 ? -18.755 21.857 28.491 1.00 94.31 416 ARG A O 1
ATOM 3470 N N . ARG A 1 417 ? -19.148 20.591 30.309 1.00 91.00 417 ARG A N 1
ATOM 3471 C CA . ARG A 1 417 ? -18.235 19.495 29.940 1.00 91.00 417 ARG A CA 1
ATOM 3472 C C . ARG A 1 417 ? -18.647 18.822 28.633 1.00 91.00 417 ARG A C 1
ATOM 3474 O O . ARG A 1 417 ? -17.786 18.509 27.819 1.00 91.00 417 ARG A O 1
ATOM 3481 N N . GLU A 1 418 ? -19.943 18.632 28.396 1.00 91.62 418 GLU A N 1
ATOM 3482 C CA . GLU A 1 418 ? -20.448 18.128 27.116 1.00 91.62 418 GLU A CA 1
ATOM 3483 C C . GLU A 1 418 ? -20.158 19.103 25.970 1.00 91.62 418 GLU A C 1
ATOM 3485 O O . GLU A 1 418 ? -19.715 18.670 24.907 1.00 91.62 418 GLU A O 1
ATOM 3490 N N . ALA A 1 419 ? -20.331 20.414 26.169 1.00 94.12 419 ALA A N 1
ATOM 3491 C CA . ALA A 1 419 ? -19.969 21.420 25.169 1.00 94.12 419 ALA A CA 1
ATOM 3492 C C . ALA A 1 419 ? -18.455 21.435 24.868 1.00 94.12 419 ALA A C 1
ATOM 3494 O O . ALA A 1 419 ? -18.066 21.464 23.700 1.00 94.12 419 ALA A O 1
ATOM 3495 N N . GLU A 1 420 ? -17.602 21.344 25.892 1.00 93.69 420 GLU A N 1
ATOM 3496 C CA . GLU A 1 420 ? -16.139 21.239 25.758 1.00 93.69 420 GLU A CA 1
ATOM 3497 C C . GLU A 1 420 ? -15.726 19.967 24.995 1.00 93.69 420 GLU A C 1
ATOM 3499 O O . GLU A 1 420 ? -14.955 20.032 24.035 1.00 93.69 420 GLU A O 1
ATOM 3504 N N . VAL A 1 421 ? -16.285 18.808 25.361 1.00 94.56 421 VAL A N 1
ATOM 3505 C CA . VAL A 1 421 ? -16.034 17.527 24.681 1.00 94.56 421 VAL A CA 1
ATOM 3506 C C . VAL A 1 421 ? -16.517 17.564 23.229 1.00 94.56 421 VAL A C 1
ATOM 3508 O O . VAL A 1 421 ? -15.796 17.114 22.338 1.00 94.56 421 VAL A O 1
ATOM 3511 N N . ASN A 1 422 ? -17.691 18.141 22.958 1.00 93.69 422 ASN A N 1
ATOM 3512 C CA . ASN A 1 422 ? -18.202 18.296 21.597 1.00 93.69 422 ASN A CA 1
ATOM 3513 C C . ASN A 1 422 ? -17.320 19.234 20.756 1.00 93.69 422 ASN A C 1
ATOM 3515 O O . ASN A 1 422 ? -17.017 18.898 19.612 1.00 93.69 422 ASN A O 1
ATOM 3519 N N . ALA A 1 423 ? -16.817 20.339 21.317 1.00 94.75 423 ALA A N 1
ATOM 3520 C CA . ALA A 1 423 ? -15.883 21.231 20.625 1.00 94.75 423 ALA A CA 1
ATOM 3521 C C . ALA A 1 423 ? -14.566 20.522 20.243 1.00 94.75 423 ALA A C 1
ATOM 3523 O O . ALA A 1 423 ? -14.086 20.674 19.116 1.00 94.75 423 ALA A O 1
ATOM 3524 N N . ILE A 1 424 ? -14.021 19.685 21.137 1.00 94.00 424 ILE A N 1
ATOM 3525 C CA . ILE A 1 424 ? -12.837 18.847 20.869 1.00 94.00 424 ILE A CA 1
ATOM 3526 C C . ILE A 1 424 ? -13.137 17.800 19.781 1.00 94.00 424 ILE A C 1
ATOM 3528 O O . ILE A 1 424 ? -12.313 17.564 18.891 1.00 94.00 424 ILE A O 1
ATOM 3532 N N . ILE A 1 425 ? -14.325 17.184 19.804 1.00 92.31 425 ILE A N 1
ATOM 3533 C CA . ILE A 1 425 ? -14.763 16.238 18.767 1.00 92.31 425 ILE A CA 1
ATOM 3534 C C . ILE A 1 425 ? -14.865 16.943 17.408 1.00 92.31 425 ILE A C 1
ATOM 3536 O O . ILE A 1 425 ? -14.310 16.438 16.429 1.00 92.31 425 ILE A O 1
ATOM 3540 N N . GLU A 1 426 ? -15.499 18.115 17.335 1.00 94.94 426 GLU A N 1
ATOM 3541 C CA . GLU A 1 426 ? -15.598 18.914 16.109 1.00 94.94 426 GLU A CA 1
ATOM 3542 C C . GLU A 1 426 ? -14.233 19.350 15.575 1.00 94.94 426 GLU A C 1
ATOM 3544 O O . GLU A 1 426 ? -14.003 19.302 14.367 1.00 94.94 426 GLU A O 1
ATOM 3549 N N . GLU A 1 427 ? -13.308 19.744 16.449 1.00 94.56 427 GLU A N 1
ATOM 3550 C CA . GLU A 1 427 ? -11.940 20.075 16.057 1.00 94.56 427 GLU A CA 1
ATOM 3551 C C . GLU A 1 427 ? -11.209 18.862 15.486 1.00 94.56 427 GLU A C 1
ATOM 3553 O O . GLU A 1 427 ? -10.684 18.931 14.374 1.00 94.56 427 GLU A O 1
ATOM 3558 N N . SER A 1 428 ? -11.274 17.711 16.160 1.00 88.69 428 SER A N 1
ATOM 3559 C CA . SER A 1 428 ? -10.698 16.465 15.642 1.00 88.69 428 SER A CA 1
ATOM 3560 C C . SER A 1 428 ? -11.319 16.037 14.301 1.00 88.69 428 SER A C 1
ATOM 3562 O O . SER A 1 428 ? -10.628 15.489 13.436 1.00 88.69 428 SER A O 1
ATOM 3564 N N . ALA A 1 429 ? -12.607 16.330 14.083 1.00 92.00 429 ALA A N 1
ATOM 3565 C CA . ALA A 1 429 ? -13.313 16.059 12.836 1.00 92.00 429 ALA A CA 1
ATOM 3566 C C . ALA A 1 429 ? -12.897 17.021 11.710 1.00 92.00 429 ALA A C 1
ATOM 3568 O O . ALA A 1 429 ? -12.665 16.562 10.586 1.00 92.00 429 ALA A O 1
ATOM 3569 N N . ARG A 1 430 ? -12.736 18.320 12.010 1.00 95.56 430 ARG A N 1
ATOM 3570 C CA . ARG A 1 430 ? -12.163 19.334 11.104 1.00 95.56 430 ARG A CA 1
ATOM 3571 C C . ARG A 1 430 ? -10.747 18.940 10.681 1.00 95.56 430 ARG A C 1
ATOM 3573 O O . ARG A 1 430 ? -10.454 18.902 9.486 1.00 95.56 430 ARG A O 1
ATOM 3580 N N . ASP A 1 431 ? -9.909 18.544 11.635 1.00 93.56 431 ASP A N 1
ATOM 3581 C CA . ASP A 1 431 ? -8.518 18.148 11.400 1.00 93.56 431 ASP A CA 1
ATOM 3582 C C . ASP A 1 431 ? -8.419 16.855 10.564 1.00 93.56 431 ASP A C 1
ATOM 3584 O O . ASP A 1 431 ? -7.660 16.763 9.593 1.00 93.56 431 ASP A O 1
ATOM 3588 N N . ALA A 1 432 ? -9.270 15.865 10.857 1.00 90.50 432 ALA A N 1
ATOM 3589 C CA . ALA A 1 432 ? -9.406 14.658 10.044 1.00 90.50 432 ALA A CA 1
ATOM 3590 C C . ALA A 1 432 ? -9.949 14.948 8.629 1.00 90.50 432 ALA A C 1
ATOM 3592 O O . ALA A 1 432 ? -9.601 14.236 7.685 1.00 90.50 432 ALA A O 1
ATOM 3593 N N . GLY A 1 433 ? -10.786 15.976 8.461 1.00 93.12 433 GLY A N 1
ATOM 3594 C CA . GLY A 1 433 ? -11.207 16.505 7.161 1.00 93.12 433 GLY A CA 1
ATOM 3595 C C . GLY A 1 433 ? -10.028 17.083 6.380 1.00 93.12 433 GLY A C 1
ATOM 3596 O O . GLY A 1 433 ? -9.683 16.566 5.317 1.00 93.12 433 GLY A O 1
ATOM 3597 N N . ALA A 1 434 ? -9.330 18.065 6.956 1.00 95.00 434 ALA A N 1
ATOM 3598 C CA . ALA A 1 434 ? -8.182 18.729 6.339 1.00 95.00 434 ALA A CA 1
ATOM 3599 C C . ALA A 1 434 ? -7.077 17.743 5.907 1.00 95.00 434 ALA A C 1
ATOM 3601 O O . ALA A 1 434 ? -6.520 17.865 4.813 1.00 95.00 434 ALA A O 1
ATOM 3602 N N . ARG A 1 435 ? -6.803 16.706 6.714 1.00 92.75 435 ARG A N 1
ATOM 3603 C CA . ARG A 1 435 ? -5.852 15.631 6.369 1.00 92.75 435 ARG A CA 1
ATOM 3604 C C . ARG A 1 435 ? -6.311 14.794 5.164 1.00 92.75 435 ARG A C 1
ATOM 3606 O O . ARG A 1 435 ? -5.482 14.463 4.314 1.00 92.75 435 ARG A O 1
ATOM 3613 N N . ARG A 1 436 ? -7.610 14.479 5.045 1.00 89.69 436 ARG A N 1
ATOM 3614 C CA . ARG A 1 436 ? -8.180 13.790 3.864 1.00 89.69 436 ARG A CA 1
ATOM 3615 C C . ARG A 1 436 ? -8.118 14.672 2.618 1.00 89.69 436 ARG A C 1
ATOM 3617 O O . ARG A 1 436 ? -7.744 14.181 1.554 1.00 89.69 436 ARG A O 1
ATOM 3624 N N . ASP A 1 437 ? -8.418 15.960 2.746 1.00 94.00 437 ASP A N 1
ATOM 3625 C CA . ASP A 1 437 ? -8.380 16.900 1.623 1.00 94.00 437 ASP A CA 1
ATOM 3626 C C . ASP A 1 437 ? -6.956 17.152 1.126 1.00 94.00 437 ASP A C 1
ATOM 3628 O O . ASP A 1 437 ? -6.726 17.176 -0.084 1.00 94.00 437 ASP A O 1
ATOM 3632 N N . LEU A 1 438 ? -5.974 17.254 2.027 1.00 94.50 438 LEU A N 1
ATOM 3633 C CA . LEU A 1 438 ? -4.559 17.335 1.661 1.00 94.50 438 LEU A CA 1
ATOM 3634 C C . LEU A 1 438 ? -4.089 16.068 0.927 1.00 94.50 438 LEU A C 1
ATOM 3636 O O . LEU A 1 438 ? -3.392 16.168 -0.083 1.00 94.50 438 LEU A O 1
ATOM 3640 N N . ALA A 1 439 ? -4.505 14.881 1.380 1.00 91.56 439 ALA A N 1
ATOM 3641 C CA . ALA A 1 439 ? -4.229 13.627 0.678 1.00 91.56 439 ALA A CA 1
ATOM 3642 C C . ALA A 1 439 ? -4.914 13.574 -0.704 1.00 91.56 439 ALA A C 1
ATOM 3644 O O . ALA A 1 439 ? -4.293 13.166 -1.685 1.00 91.56 439 ALA A O 1
ATOM 3645 N N . SER A 1 440 ? -6.159 14.052 -0.809 1.00 93.81 440 SER A N 1
ATOM 3646 C CA . SER A 1 440 ? -6.913 14.148 -2.067 1.00 93.81 440 SER A CA 1
ATOM 3647 C C . SER A 1 440 ? -6.263 15.116 -3.064 1.00 93.81 440 SER A C 1
ATOM 3649 O O . SER A 1 440 ? -6.154 14.793 -4.248 1.00 93.81 440 SER A O 1
ATOM 3651 N N . LYS A 1 441 ? -5.766 16.271 -2.597 1.00 94.75 441 LYS A N 1
ATOM 3652 C CA . LYS A 1 441 ? -4.985 17.230 -3.399 1.00 94.75 441 LYS A CA 1
ATOM 3653 C C . LYS A 1 441 ? -3.690 16.594 -3.911 1.00 94.75 441 LYS A C 1
ATOM 3655 O O . LYS A 1 441 ? -3.526 16.486 -5.123 1.00 94.75 441 LYS A O 1
ATOM 3660 N N . ARG A 1 442 ? -2.865 16.025 -3.021 1.00 92.94 442 ARG A N 1
ATOM 3661 C CA . ARG A 1 442 ? -1.620 15.318 -3.390 1.00 92.94 442 ARG A CA 1
ATOM 3662 C C . ARG A 1 442 ? -1.850 14.172 -4.383 1.00 92.94 442 ARG A C 1
ATOM 3664 O O . ARG A 1 442 ? -1.059 13.999 -5.304 1.00 92.94 442 ARG A O 1
ATOM 3671 N N . TYR A 1 443 ? -2.938 13.412 -4.244 1.00 92.88 443 TYR A N 1
ATOM 3672 C CA . TYR A 1 443 ? -3.297 12.356 -5.198 1.00 92.88 443 TYR A CA 1
ATOM 3673 C C . TYR A 1 443 ? -3.692 12.919 -6.576 1.00 92.88 443 TYR A C 1
ATOM 3675 O O . TYR A 1 443 ? -3.250 12.405 -7.604 1.00 92.88 443 TYR A O 1
ATOM 3683 N N . LYS A 1 444 ? -4.480 14.002 -6.617 1.00 94.75 444 LYS A N 1
ATOM 3684 C CA . LYS A 1 444 ? -4.843 14.699 -7.865 1.00 94.75 444 LYS A CA 1
ATOM 3685 C C . LYS A 1 444 ? -3.616 15.315 -8.549 1.00 94.75 444 LYS A C 1
ATOM 3687 O O . LYS A 1 444 ? -3.494 15.202 -9.763 1.00 94.75 444 LYS A O 1
ATOM 3692 N N . GLU A 1 445 ? -2.704 15.910 -7.785 1.00 94.56 445 GLU A N 1
ATOM 3693 C CA . GLU A 1 445 ? -1.421 16.448 -8.260 1.00 94.56 445 GLU A CA 1
ATOM 3694 C C . GLU A 1 445 ? -0.505 15.343 -8.804 1.00 94.56 445 GLU A C 1
ATOM 3696 O O . GLU A 1 445 ? 0.027 15.477 -9.901 1.00 94.56 445 GLU A O 1
ATOM 3701 N N . GLY A 1 446 ? -0.373 14.217 -8.094 1.00 93.38 446 GLY A N 1
ATOM 3702 C CA . GLY A 1 446 ? 0.379 13.055 -8.574 1.00 93.38 446 GLY A CA 1
ATOM 3703 C C . GLY A 1 446 ? -0.190 12.494 -9.879 1.00 93.38 446 GLY A C 1
ATOM 3704 O O . GLY A 1 446 ? 0.557 12.258 -10.826 1.00 93.38 446 GLY A O 1
ATOM 3705 N N . ARG A 1 447 ? -1.521 12.361 -9.977 1.00 93.81 447 ARG A N 1
ATOM 3706 C CA . ARG A 1 447 ? -2.195 11.934 -11.215 1.00 93.81 447 ARG A CA 1
ATOM 3707 C C . ARG A 1 447 ? -1.997 12.927 -12.366 1.00 93.81 447 ARG A C 1
ATOM 3709 O O . ARG A 1 447 ? -1.855 12.482 -13.501 1.00 93.81 447 ARG A O 1
ATOM 3716 N N . LYS A 1 448 ? -1.982 14.237 -12.090 1.00 95.00 448 LYS A N 1
ATOM 3717 C CA . LYS A 1 448 ? -1.656 15.271 -13.084 1.00 95.00 448 LYS A CA 1
ATOM 3718 C C . LYS A 1 448 ? -0.233 15.104 -13.612 1.00 95.00 448 LYS A C 1
ATOM 3720 O O . LYS A 1 448 ? -0.085 14.922 -14.810 1.00 95.00 448 LYS A O 1
ATOM 3725 N N . ARG A 1 449 ? 0.772 15.021 -12.733 1.00 94.75 449 ARG A N 1
ATOM 3726 C CA . ARG A 1 449 ? 2.182 14.830 -13.127 1.00 94.75 449 ARG A CA 1
ATOM 3727 C C . ARG A 1 449 ? 2.406 13.564 -13.953 1.00 94.75 449 ARG A C 1
ATOM 3729 O O . ARG A 1 449 ? 3.144 13.593 -14.924 1.00 94.75 449 ARG A O 1
ATOM 3736 N N . ILE A 1 450 ? 1.742 12.458 -13.607 1.00 93.75 450 ILE A N 1
ATOM 3737 C CA . ILE A 1 450 ? 1.817 11.213 -14.393 1.00 93.75 450 ILE A CA 1
ATOM 3738 C C . ILE A 1 450 ? 1.220 11.404 -15.799 1.00 93.75 450 ILE A C 1
ATOM 3740 O O . ILE A 1 450 ? 1.774 10.893 -16.767 1.00 93.75 450 ILE A O 1
ATOM 3744 N N . LEU A 1 451 ? 0.119 12.152 -15.929 1.00 95.19 451 LEU A N 1
ATOM 3745 C CA . LEU A 1 451 ? -0.479 12.472 -17.229 1.00 95.19 451 LEU A CA 1
ATOM 3746 C C . LEU A 1 451 ? 0.384 13.459 -18.034 1.00 95.19 451 LEU A C 1
ATOM 3748 O O . LEU A 1 451 ? 0.552 13.270 -19.232 1.00 95.19 451 LEU A O 1
ATOM 3752 N N . GLU A 1 452 ? 0.942 14.478 -17.382 1.00 95.38 452 GLU A N 1
ATOM 3753 C CA . GLU A 1 452 ? 1.856 15.463 -17.972 1.00 95.38 452 GLU A CA 1
ATOM 3754 C C . GLU A 1 452 ? 3.116 14.768 -18.521 1.00 95.38 452 GLU A C 1
ATOM 3756 O O . GLU A 1 452 ? 3.429 14.927 -19.700 1.00 95.38 452 GLU A O 1
ATOM 3761 N N . ASN A 1 453 ? 3.757 13.901 -17.728 1.00 93.94 453 ASN A N 1
ATOM 3762 C CA . ASN A 1 453 ? 4.882 13.073 -18.173 1.00 93.94 453 ASN A CA 1
ATOM 3763 C C . ASN A 1 453 ? 4.502 12.167 -19.354 1.00 93.94 453 ASN A C 1
ATOM 3765 O O . ASN A 1 453 ? 5.222 12.134 -20.344 1.00 93.94 453 ASN A O 1
ATOM 3769 N N . PHE A 1 454 ? 3.358 11.473 -19.291 1.00 95.62 454 PHE A N 1
ATOM 3770 C CA . PHE A 1 454 ? 2.900 10.604 -20.381 1.00 95.62 454 PHE A CA 1
ATOM 3771 C C . PHE A 1 454 ? 2.677 11.371 -21.695 1.00 95.62 454 PHE A C 1
ATOM 3773 O O . PHE A 1 454 ? 2.973 10.846 -22.767 1.00 95.62 454 PHE A O 1
ATOM 3780 N N . MET A 1 455 ? 2.180 12.612 -21.633 1.00 94.88 455 MET A N 1
ATOM 3781 C CA . MET A 1 455 ? 2.054 13.466 -22.819 1.00 94.88 455 MET A CA 1
ATOM 3782 C C . MET A 1 455 ? 3.431 13.852 -23.378 1.00 94.88 455 MET A C 1
ATOM 3784 O O . MET A 1 455 ? 3.640 13.717 -24.579 1.00 94.88 455 MET A O 1
ATOM 3788 N N . VAL A 1 456 ? 4.389 14.232 -22.523 1.00 96.25 456 VAL A N 1
ATOM 3789 C CA . VAL A 1 456 ? 5.771 14.541 -22.941 1.00 96.25 456 VAL A CA 1
ATOM 3790 C C . VAL A 1 456 ? 6.454 13.321 -23.569 1.00 96.25 456 VAL A C 1
ATOM 3792 O O . VAL A 1 456 ? 6.946 13.418 -24.689 1.00 96.25 456 VAL A O 1
ATOM 3795 N N . GLU A 1 457 ? 6.410 12.152 -22.924 1.00 94.12 457 GLU A N 1
ATOM 3796 C CA . GLU A 1 457 ? 6.943 10.888 -23.465 1.00 94.12 457 GLU A CA 1
ATOM 3797 C C . GLU A 1 457 ? 6.304 10.531 -24.820 1.00 94.12 457 GLU A C 1
ATOM 3799 O O . GLU A 1 457 ? 6.966 10.028 -25.735 1.00 94.12 457 GLU A O 1
ATOM 3804 N N . ARG A 1 458 ? 5.002 10.804 -24.979 1.00 94.56 458 ARG A N 1
ATOM 3805 C CA . ARG A 1 458 ? 4.266 10.555 -26.222 1.00 94.56 458 ARG A CA 1
ATOM 3806 C C . ARG A 1 458 ? 4.670 11.524 -27.334 1.00 94.56 458 ARG A C 1
ATOM 3808 O O . ARG A 1 458 ? 4.812 11.077 -28.475 1.00 94.56 458 ARG A O 1
ATOM 3815 N N . ASP A 1 459 ? 4.875 12.799 -27.020 1.00 94.25 459 ASP A N 1
ATOM 3816 C CA . ASP A 1 459 ? 5.322 13.817 -27.973 1.00 94.25 459 ASP A CA 1
ATOM 3817 C C . ASP A 1 459 ? 6.795 13.624 -28.362 1.00 94.25 459 ASP A C 1
ATOM 3819 O O . ASP A 1 459 ? 7.120 13.703 -29.547 1.00 94.25 459 ASP A O 1
ATOM 3823 N N . GLU A 1 460 ? 7.671 13.241 -27.427 1.00 94.31 460 GLU A N 1
ATOM 3824 C CA . GLU A 1 460 ? 9.045 12.813 -27.722 1.00 94.31 460 GLU A CA 1
ATOM 3825 C C . GLU A 1 460 ? 9.070 11.586 -28.640 1.00 94.31 460 GLU A C 1
ATOM 3827 O O . GLU A 1 460 ? 9.779 11.580 -29.647 1.00 94.31 460 GLU A O 1
ATOM 3832 N N . GLN A 1 461 ? 8.241 10.571 -28.371 1.00 92.88 461 GLN A N 1
ATOM 3833 C CA . GLN A 1 461 ? 8.111 9.410 -29.255 1.00 92.88 461 GLN A CA 1
ATOM 3834 C C . GLN A 1 461 ? 7.615 9.808 -30.659 1.00 92.88 461 GLN A C 1
ATOM 3836 O O . GLN A 1 461 ? 8.027 9.206 -31.653 1.00 92.88 461 GLN A O 1
ATOM 3841 N N . MET A 1 462 ? 6.730 10.804 -30.771 1.00 92.88 462 MET A N 1
ATOM 3842 C CA . MET A 1 462 ? 6.281 11.320 -32.069 1.00 92.88 462 MET A CA 1
ATOM 3843 C C . MET A 1 462 ? 7.348 12.176 -32.764 1.00 92.88 462 MET A C 1
ATOM 3845 O O . MET A 1 462 ? 7.453 12.095 -33.987 1.00 92.88 462 MET A O 1
ATOM 3849 N N . ARG A 1 463 ? 8.168 12.933 -32.022 1.00 95.81 463 ARG A N 1
ATOM 3850 C CA . ARG A 1 463 ? 9.333 13.663 -32.547 1.00 95.81 463 ARG A CA 1
ATOM 3851 C C . ARG A 1 463 ? 10.371 12.697 -33.114 1.00 95.81 463 ARG A C 1
ATOM 3853 O O . ARG A 1 463 ? 10.676 12.783 -34.298 1.00 95.81 463 ARG A O 1
ATOM 3860 N N . LEU A 1 464 ? 10.804 11.710 -32.328 1.00 94.00 464 LEU A N 1
ATOM 3861 C CA . LEU A 1 464 ? 11.772 10.692 -32.754 1.00 94.00 464 LEU A CA 1
ATOM 3862 C C . LEU A 1 464 ? 11.286 9.902 -33.981 1.00 94.00 464 LEU A C 1
ATOM 3864 O O . LEU A 1 464 ? 12.080 9.560 -34.852 1.00 94.00 464 LEU A O 1
ATOM 3868 N N . LYS A 1 465 ? 9.973 9.649 -34.104 1.00 93.75 465 LYS A N 1
ATOM 3869 C CA . LYS A 1 465 ? 9.390 9.029 -35.308 1.00 93.75 465 LYS A CA 1
ATOM 3870 C C . LYS A 1 465 ? 9.432 9.927 -36.549 1.00 93.75 465 LYS A C 1
ATOM 3872 O O . LYS A 1 465 ? 9.565 9.388 -37.644 1.00 93.75 465 LYS A O 1
ATOM 3877 N N . ARG A 1 466 ? 9.322 11.254 -36.404 1.00 93.50 466 ARG A N 1
ATOM 3878 C CA . ARG A 1 466 ? 9.511 12.205 -37.516 1.00 93.50 466 ARG A CA 1
ATOM 3879 C C . ARG A 1 466 ? 10.981 12.274 -37.912 1.00 93.50 466 ARG A C 1
ATOM 3881 O O . ARG A 1 466 ? 11.287 12.042 -39.070 1.00 93.50 466 ARG A O 1
ATOM 3888 N N . GLU A 1 467 ? 11.874 12.467 -36.945 1.00 93.88 467 GLU A N 1
ATOM 3889 C CA . GLU A 1 467 ? 13.326 12.534 -37.161 1.00 93.88 467 GLU A CA 1
ATOM 3890 C C . GLU A 1 467 ? 13.865 11.258 -37.825 1.00 93.88 467 GLU A C 1
ATOM 3892 O O . GLU A 1 467 ? 14.644 11.335 -38.773 1.00 93.88 467 GLU A O 1
ATOM 3897 N N . TYR A 1 468 ? 13.380 10.081 -37.411 1.00 93.06 468 TYR A N 1
ATOM 3898 C CA . TYR A 1 468 ? 13.699 8.817 -38.076 1.00 93.06 468 TYR A CA 1
ATOM 3899 C C . TYR A 1 468 ? 13.151 8.753 -39.512 1.00 93.06 468 TYR A C 1
ATOM 3901 O O . TYR A 1 468 ? 13.892 8.416 -40.429 1.00 93.06 468 TYR A O 1
ATOM 3909 N N . ALA A 1 469 ? 11.887 9.126 -39.743 1.00 93.25 469 ALA A N 1
ATOM 3910 C CA . ALA A 1 469 ? 11.298 9.129 -41.086 1.00 93.25 469 ALA A CA 1
ATOM 3911 C C . ALA A 1 469 ? 11.952 10.155 -42.036 1.00 93.25 469 ALA A C 1
ATOM 3913 O O . ALA A 1 469 ? 12.053 9.906 -43.236 1.00 93.25 469 ALA A O 1
ATOM 3914 N N . GLU A 1 470 ? 12.419 11.288 -41.513 1.00 93.00 470 GLU A N 1
ATOM 3915 C CA . GLU A 1 470 ? 13.202 12.283 -42.249 1.00 93.00 470 GLU A CA 1
ATOM 3916 C C . GLU A 1 470 ? 14.619 11.778 -42.546 1.00 93.00 470 GLU A C 1
ATOM 3918 O O . GLU A 1 470 ? 15.100 11.961 -43.662 1.00 93.00 470 GLU A O 1
ATOM 3923 N N . GLY A 1 471 ? 15.265 11.086 -41.601 1.00 92.19 471 GLY A N 1
ATOM 3924 C CA . GLY A 1 471 ? 16.559 10.433 -41.813 1.00 92.19 471 GLY A CA 1
ATOM 3925 C C . GLY A 1 471 ? 16.505 9.336 -42.881 1.00 92.19 471 GLY A C 1
ATOM 3926 O O . GLY A 1 471 ? 17.320 9.335 -43.801 1.00 92.19 471 GLY A O 1
ATOM 3927 N N . GLU A 1 472 ? 15.510 8.446 -42.821 1.00 90.38 472 GLU A N 1
ATOM 3928 C CA . GLU A 1 472 ? 15.286 7.424 -43.855 1.00 90.38 472 GLU A CA 1
ATOM 3929 C C . GLU A 1 472 ? 14.913 8.049 -45.211 1.00 90.38 472 GLU A C 1
ATOM 3931 O O . GLU A 1 472 ? 15.341 7.555 -46.253 1.00 90.38 472 GLU A O 1
ATOM 3936 N N . ARG A 1 473 ? 14.187 9.179 -45.231 1.00 90.69 473 ARG A N 1
ATOM 3937 C CA . ARG A 1 473 ? 13.959 9.940 -46.471 1.00 90.69 473 ARG A CA 1
ATOM 3938 C C . ARG A 1 473 ? 15.248 10.497 -47.067 1.00 90.69 473 ARG A C 1
ATOM 3940 O O . ARG A 1 473 ? 15.438 10.341 -48.269 1.00 90.69 473 ARG A O 1
ATOM 3947 N N . ARG A 1 474 ? 16.122 11.109 -46.260 1.00 92.31 474 ARG A N 1
ATOM 3948 C CA . ARG A 1 474 ? 17.419 11.634 -46.728 1.00 92.31 474 ARG A CA 1
ATOM 3949 C C . ARG A 1 474 ? 18.279 10.514 -47.307 1.00 92.31 474 ARG A C 1
ATOM 3951 O O . ARG A 1 474 ? 18.700 10.633 -48.450 1.00 92.31 474 ARG A O 1
ATOM 3958 N N . ARG A 1 475 ? 18.397 9.378 -46.607 1.00 89.75 475 ARG A N 1
ATOM 3959 C CA . ARG A 1 475 ? 19.074 8.173 -47.123 1.00 89.75 475 ARG A CA 1
ATOM 3960 C C . ARG A 1 475 ? 18.494 7.698 -48.451 1.00 89.75 475 ARG A C 1
ATOM 3962 O O . ARG A 1 475 ? 19.242 7.473 -49.389 1.00 89.75 475 ARG A O 1
ATOM 3969 N N . LEU A 1 476 ? 17.170 7.594 -48.569 1.00 92.75 476 LEU A N 1
ATOM 3970 C CA . LEU A 1 476 ? 16.531 7.167 -49.816 1.00 92.75 476 LEU A CA 1
ATOM 3971 C C . LEU A 1 476 ? 16.738 8.185 -50.955 1.00 92.75 476 LEU A C 1
ATOM 3973 O O . LEU A 1 476 ? 16.801 7.811 -52.124 1.00 92.75 476 LEU A O 1
ATOM 3977 N N . GLU A 1 477 ? 16.831 9.476 -50.640 1.00 91.06 477 GLU A N 1
ATOM 3978 C CA . GLU A 1 477 ? 17.132 10.548 -51.596 1.00 91.06 477 GLU A CA 1
ATOM 3979 C C . GLU A 1 477 ? 18.621 10.526 -52.019 1.00 91.06 477 GLU A C 1
ATOM 3981 O O . GLU A 1 477 ? 18.912 10.673 -53.209 1.00 91.06 477 GLU A O 1
ATOM 3986 N N . GLU A 1 478 ? 19.540 10.210 -51.100 1.00 91.19 478 GLU A N 1
ATOM 3987 C CA . GLU A 1 478 ? 20.970 9.951 -51.339 1.00 91.19 478 GLU A CA 1
ATOM 3988 C C . GLU A 1 478 ? 21.196 8.685 -52.188 1.00 91.19 478 GLU A C 1
ATOM 3990 O O . GLU A 1 478 ? 21.854 8.755 -53.225 1.00 91.19 478 GLU A O 1
ATOM 3995 N N . GLU A 1 479 ? 20.590 7.548 -51.828 1.00 89.94 479 GLU A N 1
ATOM 3996 C CA . GLU A 1 479 ? 20.622 6.286 -52.588 1.00 89.94 479 GLU A CA 1
ATOM 3997 C C . GLU A 1 479 ? 20.104 6.479 -54.019 1.00 89.94 479 GLU A C 1
ATOM 3999 O O . GLU A 1 479 ? 20.725 6.029 -54.983 1.00 89.94 479 GLU A O 1
ATOM 4004 N N . ARG A 1 480 ? 18.992 7.208 -54.189 1.00 89.69 480 ARG A N 1
ATOM 4005 C CA . ARG A 1 480 ? 18.457 7.561 -55.515 1.00 89.69 480 ARG A CA 1
ATOM 4006 C C . ARG A 1 480 ? 19.407 8.447 -56.314 1.00 89.69 480 ARG A C 1
ATOM 4008 O O . ARG A 1 480 ? 19.420 8.356 -57.539 1.00 89.69 480 ARG A O 1
ATOM 4015 N N . HIS A 1 481 ? 20.166 9.320 -55.660 1.00 89.38 481 HIS A N 1
ATOM 4016 C CA . HIS A 1 481 ? 21.140 10.188 -56.316 1.00 89.38 481 HIS A CA 1
ATOM 4017 C C . HIS A 1 481 ? 22.421 9.428 -56.703 1.00 89.38 481 HIS A C 1
ATOM 4019 O O . HIS A 1 481 ? 22.932 9.630 -57.804 1.00 89.38 481 HIS A O 1
ATOM 4025 N N . LEU A 1 482 ? 22.884 8.493 -55.867 1.00 89.75 482 LEU A N 1
ATOM 4026 C CA . LEU A 1 482 ? 23.973 7.566 -56.196 1.00 89.75 482 LEU A CA 1
ATOM 4027 C C . LEU A 1 482 ? 23.585 6.647 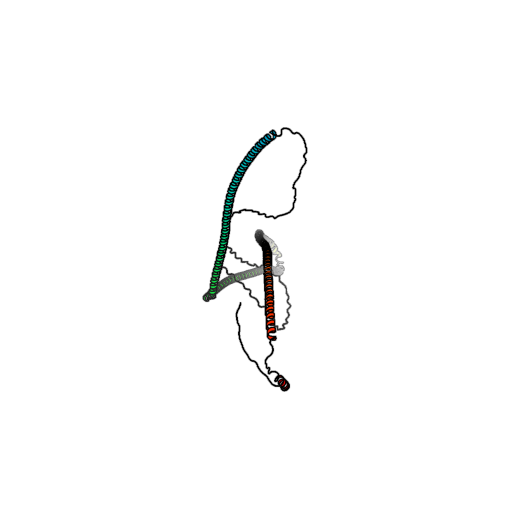-57.362 1.00 89.75 482 LEU A C 1
ATOM 4029 O O . LEU A 1 482 ? 24.274 6.641 -58.376 1.00 89.75 482 LEU A O 1
ATOM 4033 N N . CYS A 1 483 ? 22.430 5.982 -57.285 1.00 89.75 483 CYS A N 1
ATOM 4034 C CA . CYS A 1 483 ? 21.919 5.101 -58.339 1.00 89.75 483 CYS A CA 1
ATOM 4035 C C . CYS A 1 483 ? 21.723 5.835 -59.685 1.00 89.75 483 CYS A C 1
ATOM 4037 O O . CYS A 1 483 ? 22.000 5.277 -60.747 1.00 89.75 483 CYS A O 1
ATOM 4039 N N . LYS A 1 484 ? 21.330 7.121 -59.670 1.00 89.38 484 LYS A N 1
ATOM 4040 C CA . LYS A 1 484 ? 21.332 7.967 -60.880 1.00 89.38 484 LYS A CA 1
ATOM 4041 C C . LYS A 1 484 ? 22.734 8.155 -61.459 1.00 89.38 484 LYS A C 1
ATOM 4043 O O . LYS A 1 484 ? 22.914 7.919 -62.648 1.00 89.38 484 LYS A O 1
ATOM 4048 N N . ARG A 1 485 ? 23.724 8.523 -60.637 1.00 88.00 485 ARG A N 1
ATOM 4049 C CA . ARG A 1 485 ? 25.122 8.676 -61.082 1.00 88.00 485 ARG A CA 1
ATOM 4050 C C . ARG A 1 485 ? 25.698 7.363 -61.616 1.00 88.00 485 ARG A C 1
ATOM 4052 O O . ARG A 1 485 ? 26.386 7.370 -62.630 1.00 88.00 485 ARG A O 1
ATOM 4059 N N . GLU A 1 486 ? 25.390 6.237 -60.979 1.00 87.88 486 GLU A N 1
ATOM 4060 C CA . GLU A 1 486 ? 25.775 4.902 -61.450 1.00 87.88 486 GLU A CA 1
ATOM 4061 C C . GLU A 1 486 ? 25.126 4.563 -62.799 1.00 87.88 486 GLU A C 1
ATOM 4063 O O . GLU A 1 486 ? 25.804 4.056 -63.691 1.00 87.88 486 GLU A O 1
ATOM 4068 N N . ALA A 1 487 ? 23.848 4.902 -62.995 1.00 85.62 487 ALA A N 1
ATOM 4069 C CA . ALA A 1 487 ? 23.161 4.732 -64.274 1.00 85.62 487 ALA A CA 1
ATOM 4070 C C . ALA A 1 487 ? 23.718 5.657 -65.376 1.00 85.62 487 ALA A C 1
ATOM 4072 O O . ALA A 1 487 ? 23.868 5.222 -66.516 1.00 85.62 487 ALA A O 1
ATOM 4073 N N . GLU A 1 488 ? 24.071 6.903 -65.050 1.00 88.12 488 GLU A N 1
ATOM 4074 C CA . GLU A 1 488 ? 24.710 7.861 -65.964 1.00 88.12 488 GLU A CA 1
ATOM 4075 C C . GLU A 1 488 ? 26.109 7.384 -66.395 1.00 88.12 488 GLU A C 1
ATOM 4077 O O . GLU A 1 488 ? 26.411 7.333 -67.590 1.00 88.12 488 GLU A O 1
ATOM 4082 N N . VAL A 1 489 ? 26.943 6.948 -65.442 1.00 88.00 489 VAL A N 1
ATOM 4083 C CA . VAL A 1 489 ? 28.273 6.372 -65.711 1.00 88.00 489 VAL A CA 1
ATOM 4084 C C . VAL A 1 489 ? 28.159 5.049 -66.476 1.00 88.00 489 VAL A C 1
ATOM 4086 O O . VAL A 1 489 ? 28.905 4.828 -67.431 1.00 88.00 489 VAL A O 1
ATOM 4089 N N . GLY A 1 490 ? 27.201 4.191 -66.121 1.00 85.88 490 GLY A N 1
ATOM 4090 C CA . GLY A 1 490 ? 26.925 2.934 -66.817 1.00 85.88 490 GLY A CA 1
ATOM 4091 C C . GLY A 1 490 ? 26.451 3.144 -68.258 1.00 85.88 490 GLY A C 1
ATOM 4092 O O . GLY A 1 490 ? 26.902 2.438 -69.160 1.00 85.88 490 GLY A O 1
ATOM 4093 N N . ALA A 1 491 ? 25.613 4.154 -68.507 1.00 85.06 491 ALA A N 1
ATOM 4094 C CA . ALA A 1 491 ? 25.187 4.537 -69.851 1.00 85.06 491 ALA A CA 1
ATOM 4095 C C . ALA A 1 491 ? 26.351 5.105 -70.682 1.00 85.06 491 ALA A C 1
ATOM 4097 O O . ALA A 1 491 ? 26.513 4.727 -71.844 1.00 85.06 491 ALA A O 1
ATOM 4098 N N . ALA A 1 492 ? 27.203 5.949 -70.088 1.00 85.06 492 ALA A N 1
ATOM 4099 C CA . ALA A 1 492 ? 28.407 6.462 -70.742 1.00 85.06 492 ALA A CA 1
ATOM 4100 C C . ALA A 1 492 ? 29.401 5.336 -71.088 1.00 85.06 492 ALA A C 1
ATOM 4102 O O . ALA A 1 492 ? 29.913 5.286 -72.209 1.00 85.06 492 ALA A O 1
ATOM 4103 N N . TYR A 1 493 ? 29.621 4.389 -70.168 1.00 84.25 493 TYR A N 1
ATOM 4104 C CA . TYR A 1 493 ? 30.452 3.207 -70.408 1.00 84.25 493 TYR A CA 1
ATOM 4105 C C . TYR A 1 493 ? 29.860 2.318 -71.508 1.00 84.25 493 TYR A C 1
ATOM 4107 O O . TYR A 1 493 ? 30.569 1.954 -72.443 1.00 84.25 493 TYR A O 1
ATOM 4115 N N . GLY A 1 494 ? 28.557 2.024 -71.454 1.00 84.31 494 GLY A N 1
ATOM 4116 C CA . GLY A 1 494 ? 27.862 1.232 -72.471 1.00 84.31 494 GLY A CA 1
ATOM 4117 C C . GLY A 1 494 ? 27.905 1.872 -73.862 1.00 84.31 494 GLY A C 1
ATOM 4118 O O . GLY A 1 494 ? 28.113 1.172 -74.852 1.00 84.31 494 GLY A O 1
ATOM 4119 N N . HIS A 1 495 ? 27.798 3.202 -73.954 1.00 84.81 495 HIS A N 1
ATOM 4120 C CA . HIS A 1 495 ? 27.980 3.933 -75.210 1.00 84.81 495 HIS A CA 1
ATOM 4121 C C . HIS A 1 495 ? 29.428 3.837 -75.722 1.00 84.81 495 HIS A C 1
ATOM 4123 O O . HIS A 1 495 ? 29.651 3.584 -76.907 1.00 84.81 495 HIS A O 1
ATOM 4129 N N . ALA A 1 496 ? 30.424 4.008 -74.848 1.00 85.06 496 ALA A N 1
ATOM 4130 C CA . ALA A 1 496 ? 31.835 3.871 -75.213 1.00 85.06 496 ALA A CA 1
ATOM 4131 C C . ALA A 1 496 ? 32.180 2.437 -75.661 1.00 85.06 496 ALA A C 1
ATOM 4133 O O . ALA A 1 496 ? 32.915 2.249 -76.632 1.00 85.06 496 ALA A O 1
ATOM 4134 N N . GLU A 1 497 ? 31.616 1.419 -75.009 1.00 85.06 497 GLU A N 1
ATOM 4135 C CA . GLU A 1 497 ? 31.801 0.023 -75.401 1.00 85.06 497 GLU A CA 1
ATOM 4136 C C . GLU A 1 497 ? 31.096 -0.295 -76.729 1.00 85.06 497 GLU A C 1
ATOM 4138 O O . GLU A 1 497 ? 31.680 -0.948 -77.592 1.00 85.06 497 GLU A O 1
ATOM 4143 N N . ALA A 1 498 ? 29.880 0.217 -76.948 1.00 86.31 498 ALA A N 1
ATOM 4144 C CA . ALA A 1 498 ? 29.165 0.074 -78.215 1.00 86.31 498 ALA A CA 1
ATOM 4145 C C . ALA A 1 498 ? 29.925 0.718 -79.389 1.00 86.31 498 ALA A C 1
ATOM 4147 O O . ALA A 1 498 ? 29.987 0.129 -80.470 1.00 86.31 498 ALA A O 1
ATOM 4148 N N . MET A 1 499 ? 30.556 1.879 -79.172 1.00 86.00 499 MET A N 1
ATOM 4149 C CA . MET A 1 499 ? 31.442 2.509 -80.159 1.00 86.00 499 MET A CA 1
ATOM 4150 C C . MET A 1 499 ? 32.666 1.635 -80.460 1.00 86.00 499 MET A C 1
ATOM 4152 O O . MET A 1 499 ? 32.883 1.305 -81.623 1.00 86.00 499 MET A O 1
ATOM 4156 N N . ARG A 1 500 ? 33.380 1.137 -79.440 1.00 86.56 500 ARG A N 1
ATOM 4157 C CA . ARG A 1 500 ? 34.514 0.209 -79.634 1.00 86.56 500 ARG A CA 1
ATOM 4158 C C . ARG A 1 500 ? 34.113 -1.070 -80.372 1.00 86.56 500 ARG A C 1
ATOM 4160 O O . ARG A 1 500 ? 34.817 -1.513 -81.275 1.00 86.56 500 ARG A O 1
ATOM 4167 N N . ARG A 1 501 ? 32.965 -1.669 -80.030 1.00 85.44 501 ARG A N 1
ATOM 4168 C CA . ARG A 1 501 ? 32.424 -2.849 -80.732 1.00 85.44 501 ARG A CA 1
ATOM 4169 C C . ARG A 1 501 ? 32.113 -2.535 -82.201 1.00 85.44 501 ARG A C 1
ATOM 4171 O O . ARG A 1 501 ? 32.382 -3.368 -83.062 1.00 85.44 501 ARG A O 1
ATOM 4178 N N . ARG A 1 502 ? 31.598 -1.337 -82.502 1.00 88.31 502 ARG A N 1
ATOM 4179 C CA . ARG A 1 502 ? 31.352 -0.863 -83.874 1.00 88.31 502 ARG A CA 1
ATOM 4180 C C . ARG A 1 502 ? 32.653 -0.632 -84.648 1.00 88.31 502 ARG A C 1
ATOM 4182 O O . ARG A 1 502 ? 32.725 -1.014 -85.809 1.00 88.31 502 ARG A O 1
ATOM 4189 N N . GLU A 1 503 ? 33.670 -0.055 -84.016 1.00 87.19 503 GLU A N 1
ATOM 4190 C CA . GLU A 1 503 ? 35.004 0.153 -84.597 1.00 87.19 503 GLU A CA 1
ATOM 4191 C C . GLU A 1 503 ? 35.685 -1.184 -84.923 1.00 87.19 503 GLU A C 1
ATOM 4193 O O . GLU A 1 503 ? 36.119 -1.387 -86.055 1.00 87.19 503 GLU A O 1
ATOM 4198 N N . MET A 1 504 ? 35.680 -2.143 -83.988 1.00 86.19 504 MET A N 1
ATOM 4199 C CA . MET A 1 504 ? 36.196 -3.499 -84.226 1.00 86.19 504 MET A CA 1
ATOM 4200 C C . MET A 1 504 ? 35.429 -4.226 -85.342 1.00 86.19 504 MET A C 1
ATOM 4202 O O . MET A 1 504 ? 36.046 -4.861 -86.194 1.00 86.19 504 MET A O 1
ATOM 4206 N N . ALA A 1 505 ? 34.097 -4.100 -85.393 1.00 85.38 505 ALA A N 1
ATOM 4207 C CA . ALA A 1 505 ? 33.289 -4.689 -86.463 1.00 85.38 505 ALA A CA 1
ATOM 4208 C C . ALA A 1 505 ? 33.562 -4.055 -87.843 1.00 85.38 505 ALA A C 1
ATOM 4210 O O . ALA A 1 505 ? 33.515 -4.754 -88.855 1.00 85.38 505 ALA A O 1
ATOM 4211 N N . LEU A 1 506 ? 33.874 -2.755 -87.896 1.00 86.94 506 LEU A N 1
ATOM 4212 C CA . LEU A 1 506 ? 34.298 -2.077 -89.126 1.00 86.94 506 LEU A CA 1
ATOM 4213 C C . LEU A 1 506 ? 35.695 -2.533 -89.571 1.00 86.94 506 LEU A C 1
ATOM 4215 O O . LEU A 1 506 ? 35.871 -2.824 -90.752 1.00 86.94 506 LEU A O 1
ATOM 4219 N N . HIS A 1 507 ? 36.652 -2.654 -88.645 1.00 85.06 507 HIS A N 1
ATOM 4220 C CA . HIS A 1 507 ? 38.006 -3.144 -88.935 1.00 85.06 507 HIS A CA 1
ATOM 4221 C C . HIS A 1 507 ? 37.972 -4.582 -89.476 1.00 85.06 507 HIS A C 1
ATOM 4223 O O . HIS A 1 507 ? 38.477 -4.854 -90.563 1.00 85.06 507 HIS A O 1
ATOM 4229 N N . TYR A 1 508 ? 37.258 -5.477 -88.789 1.00 85.81 508 TYR A N 1
ATOM 4230 C CA . TYR A 1 508 ? 37.053 -6.861 -89.226 1.00 85.81 508 TYR A CA 1
ATOM 4231 C C . TYR A 1 508 ? 36.316 -6.955 -90.576 1.00 85.81 508 TYR A C 1
ATOM 4233 O O . TYR A 1 508 ? 36.627 -7.800 -91.414 1.00 85.81 508 TYR A O 1
ATOM 4241 N N . GLY A 1 509 ? 35.365 -6.049 -90.836 1.00 85.75 509 GLY A N 1
ATOM 4242 C CA . GLY A 1 509 ? 34.708 -5.933 -92.140 1.00 85.75 509 GLY A CA 1
ATOM 4243 C C . GLY A 1 509 ? 35.669 -5.541 -93.270 1.00 85.75 509 GLY A C 1
ATOM 4244 O O . GLY A 1 509 ? 35.573 -6.091 -94.368 1.00 85.75 509 GLY A O 1
ATOM 4245 N N . GLN A 1 510 ? 36.616 -4.636 -93.000 1.00 87.94 510 GLN A N 1
ATOM 4246 C CA . GLN A 1 510 ? 37.657 -4.225 -93.950 1.00 87.94 510 GLN A CA 1
ATOM 4247 C C . GLN A 1 510 ? 38.674 -5.348 -94.202 1.00 87.94 510 GLN A C 1
ATOM 4249 O O . GLN A 1 510 ? 38.985 -5.630 -95.359 1.00 87.94 510 GLN A O 1
ATOM 4254 N N . GLU A 1 511 ? 39.126 -6.044 -93.154 1.00 86.56 511 GLU A N 1
ATOM 4255 C CA . GLU A 1 511 ? 39.985 -7.235 -93.257 1.00 86.56 511 GLU A CA 1
ATOM 4256 C C . GLU A 1 511 ? 39.338 -8.320 -94.130 1.00 86.56 511 GLU A C 1
ATOM 4258 O O . GLU A 1 511 ? 39.946 -8.803 -95.087 1.00 86.56 511 GLU A O 1
ATOM 4263 N N . LEU A 1 512 ? 38.070 -8.651 -93.863 1.00 87.25 512 LEU A N 1
ATOM 4264 C CA . LEU A 1 512 ? 37.322 -9.655 -94.619 1.00 87.25 512 LEU A CA 1
ATOM 4265 C C . LEU A 1 512 ? 37.096 -9.232 -96.083 1.00 87.25 512 LEU A C 1
ATOM 4267 O O . LEU A 1 512 ? 37.077 -10.079 -96.979 1.00 87.25 512 LEU A O 1
ATOM 4271 N N . GLN A 1 513 ? 36.943 -7.932 -96.353 1.00 86.44 513 GLN A N 1
ATOM 4272 C CA . GLN A 1 513 ? 36.843 -7.404 -97.715 1.00 86.44 513 GLN A CA 1
ATOM 4273 C C . GLN A 1 513 ? 38.185 -7.485 -98.460 1.00 86.44 513 GLN A C 1
ATOM 4275 O O . GLN A 1 513 ? 38.203 -7.909 -99.618 1.00 86.44 513 GLN A O 1
ATOM 4280 N N . ALA A 1 514 ? 39.301 -7.158 -97.803 1.00 85.44 514 ALA A N 1
ATOM 4281 C CA . ALA A 1 514 ? 40.643 -7.306 -98.366 1.00 85.44 514 ALA A CA 1
ATOM 4282 C C . ALA A 1 514 ? 40.982 -8.782 -98.648 1.00 85.44 514 ALA A C 1
ATOM 4284 O O . ALA A 1 514 ? 41.502 -9.106 -99.716 1.00 85.44 514 ALA A O 1
ATOM 4285 N N . GLN A 1 515 ? 40.607 -9.697 -97.746 1.00 85.00 515 GLN A N 1
ATOM 4286 C CA . GLN A 1 515 ? 40.782 -11.138 -97.944 1.00 85.00 515 GLN A CA 1
ATOM 4287 C C . GLN A 1 515 ? 39.986 -11.651 -99.156 1.00 85.00 515 GLN A C 1
ATOM 4289 O O . GLN A 1 515 ? 40.529 -12.384 -99.981 1.00 85.00 515 GLN A O 1
ATOM 4294 N N . ARG A 1 516 ? 38.730 -11.210 -99.332 1.00 83.50 516 ARG A N 1
ATOM 4295 C CA . ARG A 1 516 ? 37.936 -11.536 -100.534 1.00 83.50 516 ARG A CA 1
ATOM 4296 C C . ARG A 1 516 ? 38.580 -11.016 -101.818 1.00 83.50 516 ARG A C 1
ATOM 4298 O O . ARG A 1 516 ? 38.623 -11.750 -102.799 1.00 83.50 516 ARG A O 1
ATOM 4305 N N . GLN A 1 517 ? 39.096 -9.786 -101.813 1.00 85.88 517 GLN A N 1
ATOM 4306 C CA . GLN A 1 517 ? 39.794 -9.216 -102.972 1.00 85.88 517 GLN A CA 1
ATOM 4307 C C . GLN A 1 517 ? 41.055 -10.018 -103.323 1.00 85.88 517 GLN A C 1
ATOM 4309 O O . GLN A 1 517 ? 41.277 -10.310 -104.497 1.00 85.88 517 GLN A O 1
ATOM 4314 N N . TYR A 1 518 ? 41.828 -10.443 -102.320 1.00 87.56 518 TYR A N 1
ATOM 4315 C CA . TYR A 1 518 ? 42.987 -11.318 -102.506 1.00 87.56 518 TYR A CA 1
ATOM 4316 C C . TYR A 1 518 ? 42.598 -12.683 -103.099 1.00 87.56 518 TYR A C 1
ATOM 4318 O O . TYR A 1 518 ? 43.220 -13.132 -104.061 1.00 87.56 518 TYR A O 1
ATOM 4326 N N . ASP A 1 519 ? 41.543 -13.325 -102.586 1.00 84.06 519 ASP A N 1
ATOM 4327 C CA . ASP A 1 519 ? 41.059 -14.613 -103.102 1.00 84.06 519 ASP A CA 1
ATOM 4328 C C . ASP A 1 519 ? 40.458 -14.504 -104.515 1.00 84.06 519 ASP A C 1
ATOM 4330 O O . ASP A 1 519 ? 40.619 -15.415 -105.330 1.00 84.06 519 ASP A O 1
ATOM 4334 N N . GLU A 1 520 ? 39.786 -13.398 -104.845 1.00 85.38 520 GLU A N 1
ATOM 4335 C CA . GLU A 1 520 ? 39.328 -13.112 -106.209 1.00 85.38 520 GLU A CA 1
ATOM 4336 C C . GLU A 1 520 ? 40.500 -12.882 -107.169 1.00 85.38 520 GLU A C 1
ATOM 4338 O O . GLU A 1 520 ? 40.494 -13.412 -108.281 1.00 85.38 520 GLU A O 1
ATOM 4343 N N . GLU A 1 521 ? 41.525 -12.130 -106.760 1.00 86.12 521 GLU A N 1
ATOM 4344 C CA . GLU A 1 521 ? 42.706 -11.898 -107.592 1.00 86.12 521 GLU A CA 1
ATOM 4345 C C . GLU A 1 521 ? 43.520 -13.187 -107.785 1.00 86.12 521 GLU A C 1
ATOM 4347 O O . GLU A 1 521 ? 43.957 -13.491 -108.898 1.00 86.12 521 GLU A O 1
ATOM 4352 N N . LYS A 1 522 ? 43.653 -14.002 -106.732 1.00 85.38 522 LYS A N 1
ATOM 4353 C CA . LYS A 1 522 ? 44.239 -15.344 -106.798 1.00 85.38 522 LYS A CA 1
ATOM 4354 C C . LYS A 1 522 ? 43.490 -16.227 -107.801 1.00 85.38 522 LYS A C 1
ATOM 4356 O O . LYS A 1 522 ? 44.130 -16.777 -108.692 1.00 85.38 522 LYS A O 1
ATOM 4361 N N . LYS A 1 523 ? 42.154 -16.283 -107.735 1.00 82.38 523 LYS A N 1
ATOM 4362 C CA . LYS A 1 523 ? 41.323 -17.039 -108.691 1.00 82.38 523 LYS A CA 1
ATOM 4363 C C . LYS A 1 523 ? 41.471 -16.548 -110.131 1.00 82.38 523 LYS A C 1
ATOM 4365 O O . LYS A 1 523 ? 41.495 -17.369 -111.041 1.00 82.38 523 LYS A O 1
ATOM 4370 N N . ARG A 1 524 ? 41.616 -15.236 -110.365 1.00 82.56 524 ARG A N 1
ATOM 4371 C CA . ARG A 1 524 ? 41.922 -14.701 -111.710 1.00 82.56 524 ARG A CA 1
ATOM 4372 C C . ARG A 1 524 ? 43.277 -15.207 -112.211 1.00 82.56 524 ARG A C 1
ATOM 4374 O O . ARG A 1 524 ? 43.356 -15.715 -113.323 1.00 82.56 524 ARG A O 1
ATOM 4381 N N . ARG A 1 525 ? 44.317 -15.144 -111.370 1.00 81.56 525 ARG A N 1
ATOM 4382 C CA . ARG A 1 525 ? 45.663 -15.659 -111.690 1.00 81.56 525 ARG A CA 1
ATOM 4383 C C . ARG A 1 525 ? 45.677 -17.178 -111.911 1.00 81.56 525 ARG A C 1
ATOM 4385 O O . ARG A 1 525 ? 46.490 -17.651 -112.694 1.00 81.56 525 ARG A O 1
ATOM 4392 N N . GLU A 1 526 ? 44.810 -17.935 -111.240 1.00 78.38 526 GLU A N 1
ATOM 4393 C CA . GLU A 1 526 ? 44.622 -19.375 -111.470 1.00 78.38 526 GLU A CA 1
ATOM 4394 C C . GLU A 1 526 ? 43.931 -19.626 -112.822 1.00 78.38 526 GLU A C 1
ATOM 4396 O O . GLU A 1 526 ? 44.518 -20.283 -113.675 1.00 78.38 526 GLU A O 1
ATOM 4401 N N . VAL A 1 527 ? 42.794 -18.977 -113.102 1.00 82.75 527 VAL A N 1
ATOM 4402 C CA . VAL A 1 527 ? 42.094 -19.079 -114.402 1.00 82.75 527 VAL A CA 1
ATOM 4403 C C . VAL A 1 527 ? 42.977 -18.668 -115.587 1.00 82.75 527 VAL A C 1
ATOM 4405 O O . VAL A 1 527 ? 42.911 -19.290 -116.647 1.00 82.75 527 VAL A O 1
ATOM 4408 N N . ASP A 1 528 ? 43.823 -17.645 -115.444 1.00 80.88 528 ASP A N 1
ATOM 4409 C CA . ASP A 1 528 ? 44.738 -17.239 -116.517 1.00 80.88 528 ASP A CA 1
ATOM 4410 C C . ASP A 1 528 ? 45.938 -18.192 -116.686 1.00 80.88 528 ASP A C 1
ATOM 4412 O O . ASP A 1 528 ? 46.438 -18.318 -117.804 1.00 80.88 528 ASP A O 1
ATOM 4416 N N . ARG A 1 529 ? 46.347 -18.946 -115.650 1.00 77.44 529 ARG A N 1
ATOM 4417 C CA . ARG A 1 529 ? 47.273 -20.088 -115.809 1.00 77.44 529 ARG A CA 1
ATOM 4418 C C . ARG A 1 529 ? 46.592 -21.250 -116.519 1.00 77.44 529 ARG A C 1
ATOM 4420 O O . ARG A 1 529 ? 47.156 -21.770 -117.477 1.00 77.44 529 ARG A O 1
ATOM 4427 N N . ASP A 1 530 ? 45.376 -21.607 -116.114 1.00 76.75 530 ASP A N 1
ATOM 4428 C CA . ASP A 1 530 ? 44.603 -22.690 -116.734 1.00 76.75 530 ASP A CA 1
ATOM 4429 C C . ASP A 1 530 ? 44.353 -22.405 -118.225 1.00 76.75 530 ASP A C 1
ATOM 4431 O O . ASP A 1 530 ? 44.431 -23.300 -119.062 1.00 76.75 530 ASP A O 1
ATOM 4435 N N . ARG A 1 531 ? 44.148 -21.132 -118.590 1.00 80.19 531 ARG A N 1
ATOM 4436 C CA . ARG A 1 531 ? 44.070 -20.664 -119.986 1.00 80.19 531 ARG A CA 1
ATOM 4437 C C . ARG A 1 531 ? 45.379 -20.778 -120.766 1.00 80.19 531 ARG A C 1
ATOM 4439 O O . ARG A 1 531 ? 45.312 -20.909 -121.986 1.00 80.19 531 ARG A O 1
ATOM 4446 N N . VAL A 1 532 ? 46.540 -20.686 -120.117 1.00 79.88 532 VAL A N 1
ATOM 4447 C CA . VAL A 1 532 ? 47.840 -20.953 -120.758 1.00 79.88 532 VAL A CA 1
ATOM 4448 C C . VAL A 1 532 ? 48.000 -22.458 -120.954 1.00 79.88 532 VAL A C 1
ATOM 4450 O O . VAL A 1 532 ? 48.124 -22.893 -122.093 1.00 79.88 532 VAL A O 1
ATOM 4453 N N . VAL A 1 533 ? 47.835 -23.251 -119.890 1.00 79.69 533 VAL A N 1
ATOM 4454 C CA . VAL A 1 533 ? 47.904 -24.723 -119.941 1.00 79.69 533 VAL A CA 1
ATOM 4455 C C . VAL A 1 533 ? 46.950 -25.297 -120.995 1.00 79.69 533 VAL A C 1
ATOM 4457 O O . VAL A 1 533 ? 47.342 -26.167 -121.762 1.00 79.69 533 VAL A O 1
ATOM 4460 N N . TYR A 1 534 ? 45.728 -24.768 -121.114 1.00 79.81 534 TYR A N 1
ATOM 4461 C CA . TYR A 1 534 ? 44.767 -25.191 -122.137 1.00 79.81 534 TYR A CA 1
ATOM 4462 C C . TYR A 1 534 ? 45.221 -24.880 -123.575 1.00 79.81 534 TYR A C 1
ATOM 4464 O O . TYR A 1 534 ? 44.970 -25.679 -124.472 1.00 79.81 534 TYR A O 1
ATOM 4472 N N . ARG A 1 535 ? 45.906 -23.751 -123.821 1.00 79.00 535 ARG A N 1
ATOM 4473 C CA . ARG A 1 535 ? 46.493 -23.440 -125.145 1.00 79.00 535 ARG A CA 1
ATOM 4474 C C . ARG A 1 535 ? 47.700 -24.317 -125.459 1.00 79.00 535 ARG A C 1
ATOM 4476 O O . ARG A 1 535 ? 47.958 -24.588 -126.628 1.00 79.00 535 ARG A O 1
ATOM 4483 N N . ASP A 1 536 ? 48.440 -24.724 -124.438 1.00 79.19 536 ASP A N 1
ATOM 4484 C CA . ASP A 1 536 ? 49.620 -25.569 -124.591 1.00 79.19 536 ASP A CA 1
ATOM 4485 C C . ASP A 1 536 ? 49.189 -27.010 -124.900 1.00 79.19 536 ASP A C 1
ATOM 4487 O O . ASP A 1 536 ? 49.594 -27.553 -125.925 1.00 79.19 536 ASP A O 1
ATOM 4491 N N . ALA A 1 537 ? 48.224 -27.552 -124.147 1.00 73.62 537 ALA A N 1
ATOM 4492 C CA . ALA A 1 537 ? 47.570 -28.827 -124.456 1.00 73.62 537 ALA A CA 1
ATOM 4493 C C . ALA A 1 537 ? 46.849 -28.830 -125.821 1.00 73.62 537 ALA A C 1
ATOM 4495 O O . ALA A 1 537 ? 46.798 -29.868 -126.479 1.00 73.62 537 ALA A O 1
ATOM 4496 N N . LEU A 1 538 ? 46.308 -27.691 -126.286 1.00 79.62 538 LEU A N 1
ATOM 4497 C CA . LEU A 1 538 ? 45.750 -27.608 -127.643 1.00 79.62 538 LEU A CA 1
ATOM 4498 C C . LEU A 1 538 ? 46.835 -27.809 -128.712 1.00 79.62 538 LEU A C 1
ATOM 4500 O O . LEU A 1 538 ? 46.609 -28.540 -129.671 1.00 79.62 538 LEU A O 1
ATOM 4504 N N . ARG A 1 539 ? 48.013 -27.196 -128.527 1.00 76.69 539 ARG A N 1
ATOM 4505 C CA . ARG A 1 539 ? 49.149 -27.318 -129.454 1.00 76.69 539 ARG A CA 1
ATOM 4506 C C . ARG A 1 539 ? 49.736 -28.726 -129.462 1.00 76.69 539 ARG A C 1
ATOM 4508 O O . ARG A 1 539 ? 49.940 -29.271 -130.541 1.00 76.69 539 ARG A O 1
ATOM 4515 N N . GLU A 1 540 ? 49.909 -29.348 -128.296 1.00 76.62 540 GLU A N 1
ATOM 4516 C CA . GLU A 1 540 ? 50.308 -30.761 -128.215 1.00 76.62 540 GLU A CA 1
ATOM 4517 C C . GLU A 1 540 ? 49.309 -31.665 -128.960 1.00 76.62 540 GLU A C 1
ATOM 4519 O O . GLU A 1 540 ? 49.711 -32.559 -129.701 1.00 76.62 540 GLU A O 1
ATOM 4524 N N . ASN A 1 541 ? 48.002 -31.407 -128.843 1.00 75.44 541 ASN A N 1
ATOM 4525 C CA . ASN A 1 541 ? 46.975 -32.180 -129.545 1.00 75.44 541 ASN A CA 1
ATOM 4526 C C . ASN A 1 541 ? 46.979 -31.942 -131.074 1.00 75.44 541 ASN A C 1
ATOM 4528 O O . ASN A 1 541 ? 46.749 -32.875 -131.841 1.00 75.44 541 ASN A O 1
ATOM 4532 N N . GLU A 1 542 ? 47.290 -30.728 -131.543 1.00 78.94 542 GLU A N 1
ATOM 4533 C CA . GLU A 1 542 ? 47.520 -30.437 -132.970 1.00 78.94 542 GLU A CA 1
ATOM 4534 C C . GLU A 1 542 ? 48.777 -31.140 -133.524 1.00 78.94 542 GLU A C 1
ATOM 4536 O O . GLU A 1 542 ? 48.811 -31.514 -134.698 1.00 78.94 542 GLU A O 1
ATOM 4541 N N . GLU A 1 543 ? 49.806 -31.345 -132.699 1.00 75.75 543 GLU A N 1
ATOM 4542 C CA . GLU A 1 543 ? 51.008 -32.111 -133.055 1.00 75.75 543 GLU A CA 1
ATOM 4543 C C . GLU A 1 543 ? 50.735 -33.628 -133.070 1.00 75.75 543 GLU A C 1
ATOM 4545 O O . GLU A 1 543 ? 51.102 -34.305 -134.033 1.00 75.75 543 GLU A O 1
ATOM 4550 N N . TYR A 1 544 ? 49.989 -34.154 -132.091 1.00 72.69 544 TYR A N 1
ATOM 4551 C CA . TYR A 1 544 ? 49.514 -35.546 -132.088 1.00 72.69 544 TYR A CA 1
ATOM 4552 C C . TYR A 1 544 ? 48.593 -35.868 -133.276 1.00 72.69 544 TYR A C 1
ATOM 4554 O O . TYR A 1 544 ? 48.689 -36.959 -133.845 1.00 72.69 544 TYR A O 1
ATOM 4562 N N . MET A 1 545 ? 47.724 -34.936 -133.685 1.00 72.31 545 MET A N 1
ATOM 4563 C CA . MET A 1 545 ? 46.880 -35.110 -134.873 1.00 72.31 545 MET A CA 1
ATOM 4564 C C . MET A 1 545 ? 47.718 -35.260 -136.147 1.00 72.31 545 MET A C 1
ATOM 4566 O O . MET A 1 545 ? 47.500 -36.215 -136.887 1.00 72.31 545 MET A O 1
ATOM 4570 N N . LYS A 1 546 ? 48.730 -34.406 -136.363 1.00 72.69 546 LYS A N 1
ATOM 4571 C CA . LYS A 1 546 ? 49.644 -34.518 -137.520 1.00 72.69 546 LYS A CA 1
ATOM 4572 C C . LYS A 1 546 ? 50.385 -35.852 -137.537 1.00 72.69 546 LYS A C 1
ATOM 4574 O O . LYS A 1 546 ? 50.395 -36.527 -138.560 1.00 72.69 546 LYS A O 1
ATOM 4579 N N . LEU A 1 547 ? 50.928 -36.275 -136.392 1.00 70.50 547 LEU A N 1
ATOM 4580 C CA . LEU A 1 547 ? 51.593 -37.576 -136.265 1.00 70.50 547 LEU A CA 1
ATOM 4581 C C . LEU A 1 547 ? 50.633 -38.740 -136.584 1.00 70.50 547 LEU A C 1
ATOM 4583 O O . LEU A 1 547 ? 51.030 -39.741 -137.177 1.00 70.50 547 LEU A O 1
ATOM 4587 N N . THR A 1 548 ? 49.350 -38.598 -136.241 1.00 64.06 548 THR A N 1
ATOM 4588 C CA . THR A 1 548 ? 48.311 -39.589 -136.562 1.00 64.06 548 THR A CA 1
ATOM 4589 C C . THR A 1 548 ? 47.955 -39.581 -138.054 1.00 64.06 548 THR A C 1
ATOM 4591 O O . THR A 1 548 ? 47.818 -40.650 -138.646 1.00 64.06 548 THR A O 1
ATOM 4594 N N . GLU A 1 549 ? 47.860 -38.412 -138.694 1.00 66.75 549 GLU A N 1
ATOM 4595 C CA . GLU A 1 549 ? 47.667 -38.292 -140.147 1.00 66.75 549 GLU A CA 1
ATOM 4596 C C . GLU A 1 549 ? 48.857 -38.872 -140.933 1.00 66.75 549 GLU A C 1
ATOM 4598 O O . GLU A 1 549 ? 48.654 -39.546 -141.945 1.00 66.75 549 GLU A O 1
ATOM 4603 N N . GLU A 1 550 ? 50.090 -38.711 -140.446 1.00 62.19 550 GLU A N 1
ATOM 4604 C CA . GLU A 1 550 ? 51.279 -39.356 -141.018 1.00 62.19 550 GLU A CA 1
ATOM 4605 C C . GLU A 1 550 ? 51.211 -40.891 -140.911 1.00 62.19 550 GLU A C 1
ATOM 4607 O O . GLU A 1 550 ? 51.495 -41.585 -141.889 1.00 62.19 550 GLU A O 1
ATOM 4612 N N . MET A 1 551 ? 50.749 -41.444 -139.780 1.00 57.78 551 MET A N 1
ATOM 4613 C CA . MET A 1 551 ? 50.560 -42.897 -139.630 1.00 57.78 551 MET A CA 1
ATOM 4614 C C . MET A 1 551 ? 49.403 -43.469 -140.469 1.00 57.78 551 MET A C 1
ATOM 4616 O O . MET A 1 551 ? 49.439 -44.648 -140.822 1.00 57.78 551 MET A O 1
ATOM 4620 N N . VAL A 1 552 ? 48.390 -42.666 -140.812 1.00 61.78 552 VAL A N 1
ATOM 4621 C CA . VAL A 1 552 ? 47.233 -43.093 -141.628 1.00 61.78 552 VAL A CA 1
ATOM 4622 C C . VAL A 1 552 ? 47.547 -43.132 -143.133 1.00 61.78 552 VAL A C 1
ATOM 4624 O O . VAL A 1 552 ? 46.868 -43.837 -143.877 1.00 61.78 552 VAL A O 1
ATOM 4627 N N . ASN A 1 553 ? 48.595 -42.443 -143.597 1.00 55.22 553 ASN A N 1
ATOM 4628 C CA . ASN A 1 553 ? 48.970 -42.384 -145.018 1.00 55.22 553 ASN A CA 1
ATOM 4629 C C . ASN A 1 553 ? 49.973 -43.475 -145.472 1.00 55.22 553 ASN A C 1
ATOM 4631 O O . ASN A 1 553 ? 50.462 -43.432 -146.603 1.00 55.22 553 ASN A O 1
ATOM 4635 N N . ALA A 1 554 ? 50.271 -44.475 -144.633 1.00 49.12 554 ALA A N 1
ATOM 4636 C CA . ALA A 1 554 ? 51.111 -45.621 -144.997 1.00 49.12 554 ALA A CA 1
ATOM 4637 C C . ALA A 1 554 ? 50.279 -46.763 -145.646 1.00 49.12 554 ALA A C 1
ATOM 4639 O O . ALA A 1 554 ? 49.310 -47.218 -145.038 1.00 49.12 554 ALA A O 1
ATOM 4640 N N . PRO A 1 555 ? 50.625 -47.257 -146.856 1.00 46.38 555 PRO A N 1
ATOM 4641 C CA . PRO A 1 555 ? 49.796 -48.220 -147.594 1.00 46.38 555 PRO A CA 1
ATOM 4642 C C . PRO A 1 555 ? 49.805 -49.660 -147.035 1.00 46.38 555 PRO A C 1
ATOM 4644 O O . PRO A 1 555 ? 50.772 -50.124 -146.433 1.00 46.38 555 PRO A O 1
ATOM 4647 N N . GLU A 1 556 ? 48.703 -50.377 -147.278 1.00 42.09 556 GLU A N 1
ATOM 4648 C CA . GLU A 1 556 ? 48.301 -51.627 -146.611 1.00 42.09 556 GLU A CA 1
ATOM 4649 C C . GLU A 1 556 ? 49.120 -52.887 -146.973 1.00 42.09 556 GLU A C 1
ATOM 4651 O O . GLU A 1 556 ? 49.175 -53.273 -148.141 1.00 42.09 556 GLU A O 1
ATOM 4656 N N . ILE A 1 557 ? 49.600 -53.639 -145.966 1.00 41.53 557 ILE A N 1
ATOM 4657 C CA . ILE A 1 557 ? 49.956 -55.073 -146.079 1.00 41.53 557 ILE A CA 1
ATOM 4658 C C . ILE A 1 557 ? 49.609 -55.824 -144.766 1.00 41.53 557 ILE A C 1
ATOM 4660 O O . ILE A 1 557 ? 50.253 -55.588 -143.754 1.00 41.53 557 ILE A O 1
ATOM 4664 N N . ILE A 1 558 ? 48.662 -56.785 -144.828 1.00 45.06 558 ILE A N 1
ATOM 4665 C CA . ILE A 1 558 ? 48.397 -57.909 -143.873 1.00 45.06 558 ILE A CA 1
ATOM 4666 C C . ILE A 1 558 ? 48.042 -57.490 -142.410 1.00 45.06 558 ILE A C 1
ATOM 4668 O O . ILE A 1 558 ? 48.892 -57.010 -141.677 1.00 45.06 558 ILE A O 1
ATOM 4672 N N . ALA A 1 559 ? 46.801 -57.564 -141.889 1.00 36.03 559 ALA A N 1
ATOM 4673 C CA . ALA A 1 559 ? 45.833 -58.682 -141.721 1.00 36.03 559 ALA A CA 1
ATOM 4674 C C . ALA A 1 559 ? 46.239 -59.758 -140.667 1.00 36.03 559 ALA A C 1
ATOM 4676 O O . ALA A 1 559 ? 47.433 -59.959 -140.473 1.00 36.03 559 ALA A O 1
ATOM 4677 N N . PRO A 1 560 ? 45.310 -60.509 -140.010 1.00 50.44 560 PRO A N 1
ATOM 4678 C CA . PRO A 1 560 ? 43.841 -60.537 -140.141 1.00 50.44 560 PRO A CA 1
ATOM 4679 C C . PRO A 1 560 ? 43.045 -60.335 -138.816 1.00 50.44 560 PRO A C 1
ATOM 4681 O O . PRO A 1 560 ? 43.590 -60.396 -137.719 1.00 50.44 560 PRO A O 1
ATOM 4684 N N . SER A 1 561 ? 41.711 -60.184 -138.904 1.00 43.66 561 SER A N 1
ATOM 4685 C CA . SER A 1 561 ? 40.795 -60.120 -137.742 1.00 43.66 561 SER A CA 1
ATOM 4686 C C . SER A 1 561 ? 39.797 -61.287 -137.710 1.00 43.66 561 SER A C 1
ATOM 4688 O O . SER A 1 561 ? 39.056 -61.511 -138.667 1.00 43.66 561 SER A O 1
ATOM 4690 N N . ALA A 1 562 ? 39.735 -62.008 -136.584 1.00 49.28 562 ALA A N 1
ATOM 4691 C CA . ALA A 1 562 ? 38.918 -63.217 -136.413 1.00 49.28 562 ALA A CA 1
ATOM 4692 C C . ALA A 1 562 ? 37.446 -62.964 -136.003 1.00 49.28 562 ALA A C 1
ATOM 4694 O O . ALA A 1 562 ? 36.643 -63.896 -135.939 1.00 49.28 562 ALA A O 1
ATOM 4695 N N . PHE A 1 563 ? 37.052 -61.718 -135.714 1.00 52.16 563 PHE A N 1
ATOM 4696 C CA . PHE A 1 563 ? 35.797 -61.436 -134.995 1.00 52.16 563 PHE A CA 1
ATOM 4697 C C . PHE A 1 563 ? 34.506 -61.579 -135.834 1.00 52.16 563 PHE A C 1
ATOM 4699 O O . PHE A 1 563 ? 33.402 -61.572 -135.290 1.00 52.16 563 PHE A O 1
ATOM 4706 N N . LYS A 1 564 ? 34.613 -61.748 -137.162 1.00 54.19 564 LYS A N 1
ATOM 4707 C CA . LYS A 1 564 ? 33.458 -61.827 -138.084 1.00 54.19 564 LYS A CA 1
ATOM 4708 C C . LYS A 1 564 ? 32.674 -63.150 -138.054 1.00 54.19 564 LYS A C 1
ATOM 4710 O O . LYS A 1 564 ? 31.607 -63.205 -138.662 1.00 54.19 564 LYS A O 1
ATOM 4715 N N . ILE A 1 565 ? 33.159 -64.187 -137.362 1.00 55.81 565 ILE A N 1
ATOM 4716 C CA . ILE A 1 565 ? 32.484 -65.498 -137.286 1.00 55.81 565 ILE A CA 1
ATOM 4717 C C . ILE A 1 565 ? 31.590 -65.600 -136.037 1.00 55.81 565 ILE A C 1
ATOM 4719 O O . ILE A 1 565 ? 30.383 -65.804 -136.163 1.00 55.81 565 ILE A O 1
ATOM 4723 N N . MET A 1 566 ? 32.134 -65.382 -134.831 1.00 56.41 566 MET A N 1
ATOM 4724 C CA . MET A 1 566 ? 31.401 -65.656 -133.578 1.00 56.41 566 MET A CA 1
ATOM 4725 C C . MET A 1 566 ? 30.166 -64.768 -133.340 1.00 56.41 566 MET A C 1
ATOM 4727 O O . MET A 1 566 ? 29.216 -65.202 -132.686 1.00 56.41 566 MET A O 1
ATOM 4731 N N . LEU A 1 567 ? 30.135 -63.547 -133.888 1.00 58.38 567 LEU A N 1
ATOM 4732 C CA . LEU A 1 567 ? 29.011 -62.619 -133.698 1.00 58.38 567 LEU A CA 1
ATOM 4733 C C . LEU A 1 567 ? 27.676 -63.124 -134.276 1.00 58.38 567 LEU A C 1
ATOM 4735 O O . LEU A 1 567 ? 26.627 -62.700 -133.797 1.00 58.38 567 LEU A O 1
ATOM 4739 N N . LYS A 1 568 ? 27.688 -64.030 -135.266 1.00 58.34 568 LYS A N 1
ATOM 4740 C CA . LYS A 1 568 ? 26.448 -64.577 -135.846 1.00 58.34 568 LYS A CA 1
ATOM 4741 C C . LYS A 1 568 ? 25.859 -65.745 -135.054 1.00 58.34 568 LYS A C 1
ATOM 4743 O O . LYS A 1 568 ? 24.641 -65.879 -135.017 1.00 58.34 568 LYS A O 1
ATOM 4748 N N . GLU A 1 569 ? 26.680 -66.554 -134.386 1.00 56.34 569 GLU A N 1
ATOM 4749 C CA . GLU A 1 569 ? 26.178 -67.688 -133.595 1.00 56.34 569 GLU A CA 1
ATOM 4750 C C . GLU A 1 569 ? 25.648 -67.266 -132.220 1.00 56.34 569 GLU A C 1
ATOM 4752 O O . GLU A 1 569 ? 24.672 -67.835 -131.731 1.00 56.34 569 GLU A O 1
ATOM 4757 N N . TYR A 1 570 ? 26.249 -66.250 -131.587 1.00 57.50 570 TYR A N 1
ATOM 4758 C CA . TYR A 1 570 ? 25.860 -65.881 -130.223 1.00 57.50 570 TYR A CA 1
ATOM 4759 C C . TYR A 1 570 ? 24.454 -65.265 -130.143 1.00 57.50 570 TYR A C 1
ATOM 4761 O O . TYR A 1 570 ? 23.734 -65.496 -129.171 1.00 57.50 570 TYR A O 1
ATOM 4769 N N . MET A 1 571 ? 24.017 -64.537 -131.179 1.00 60.22 571 MET A N 1
ATOM 4770 C CA . MET A 1 571 ? 22.659 -63.976 -131.211 1.00 60.22 571 MET A CA 1
ATOM 4771 C C . MET A 1 571 ? 21.576 -65.064 -131.284 1.00 60.22 571 MET A C 1
ATOM 4773 O O . MET A 1 571 ? 20.513 -64.879 -130.705 1.00 60.22 571 MET A O 1
ATOM 4777 N N . ALA A 1 572 ? 21.867 -66.234 -131.866 1.00 57.06 572 ALA A N 1
ATOM 4778 C CA . ALA A 1 572 ? 20.937 -67.366 -131.906 1.00 57.06 572 ALA A CA 1
ATOM 4779 C C . ALA A 1 572 ? 20.804 -68.125 -130.566 1.00 57.06 572 ALA A C 1
ATOM 4781 O O . ALA A 1 572 ? 19.897 -68.939 -130.412 1.00 57.06 572 ALA A O 1
ATOM 4782 N N . ARG A 1 573 ? 21.689 -67.883 -129.585 1.00 55.69 573 ARG A N 1
ATOM 4783 C CA . ARG A 1 573 ? 21.635 -68.536 -128.260 1.00 55.69 573 ARG A CA 1
ATOM 4784 C C . ARG A 1 573 ? 20.923 -67.711 -127.186 1.00 55.69 573 ARG A C 1
ATOM 4786 O O . ARG A 1 573 ? 20.564 -68.267 -126.150 1.00 55.69 573 ARG A O 1
ATOM 4793 N N . ARG A 1 574 ? 20.715 -66.407 -127.403 1.00 54.25 574 ARG A N 1
ATOM 4794 C CA . ARG A 1 574 ? 20.231 -65.490 -126.355 1.00 54.25 574 ARG A CA 1
ATOM 4795 C C . ARG A 1 574 ? 18.755 -65.689 -125.993 1.00 54.25 574 ARG A C 1
ATOM 4797 O O . ARG A 1 574 ? 18.404 -65.528 -124.828 1.00 54.25 574 ARG A O 1
ATOM 4804 N N . ASP A 1 575 ? 17.931 -66.118 -126.944 1.00 51.28 575 ASP A N 1
ATOM 4805 C CA . ASP A 1 575 ? 16.485 -66.305 -126.741 1.00 51.28 575 ASP A CA 1
ATOM 4806 C C . ASP A 1 575 ? 16.128 -67.638 -126.049 1.00 51.28 575 ASP A C 1
ATOM 4808 O O . ASP A 1 575 ? 14.977 -67.869 -125.686 1.00 51.28 575 ASP A O 1
ATOM 4812 N N . ALA A 1 576 ? 17.113 -68.520 -125.829 1.00 47.34 576 ALA A N 1
ATOM 4813 C CA . ALA A 1 576 ? 16.906 -69.876 -125.312 1.00 47.34 576 ALA A CA 1
ATOM 4814 C C . ALA A 1 576 ? 17.112 -70.035 -123.790 1.00 47.34 576 ALA A C 1
ATOM 4816 O O . ALA A 1 576 ? 16.821 -71.103 -123.253 1.00 47.34 576 ALA A O 1
ATOM 4817 N N . GLN A 1 577 ? 17.621 -69.018 -123.081 1.00 50.41 577 GLN A N 1
ATOM 4818 C CA . GLN A 1 577 ? 17.950 -69.108 -121.646 1.00 50.41 577 GLN A CA 1
ATOM 4819 C C . GLN A 1 577 ? 17.176 -68.105 -120.787 1.00 50.41 577 GLN A C 1
ATOM 4821 O O . GLN A 1 577 ? 17.716 -67.278 -120.055 1.00 50.41 577 GLN A O 1
ATOM 4826 N N . GLN A 1 578 ? 15.855 -68.249 -120.843 1.00 42.50 578 GLN A N 1
ATOM 4827 C CA . GLN A 1 578 ? 14.970 -67.814 -119.770 1.00 42.50 578 GLN A CA 1
ATOM 4828 C C . GLN A 1 578 ? 15.166 -68.736 -118.541 1.00 42.50 578 GLN A C 1
ATOM 4830 O O . GLN A 1 578 ? 15.199 -69.956 -118.704 1.00 42.50 578 GLN A O 1
ATOM 4835 N N . LYS A 1 579 ? 15.166 -68.154 -117.326 1.00 39.34 579 LYS A N 1
ATOM 4836 C CA . LYS A 1 579 ? 15.262 -68.777 -115.973 1.00 39.34 579 LYS A CA 1
ATOM 4837 C C . LYS A 1 579 ? 16.672 -69.002 -115.376 1.00 39.34 579 LYS A C 1
ATOM 4839 O O . LYS A 1 579 ? 17.624 -69.310 -116.076 1.00 39.34 579 LYS A O 1
ATOM 4844 N N . ILE A 1 580 ? 16.667 -69.002 -114.029 1.00 39.34 580 ILE A N 1
ATOM 4845 C CA . ILE A 1 580 ? 17.594 -69.641 -113.061 1.00 39.34 580 ILE A CA 1
ATOM 4846 C C . ILE A 1 580 ? 18.843 -68.853 -112.586 1.00 39.34 580 ILE A C 1
ATOM 4848 O O . ILE A 1 580 ? 19.868 -68.828 -113.249 1.00 39.34 580 ILE A O 1
ATOM 4852 N N . LEU A 1 581 ? 18.724 -68.356 -111.333 1.00 37.84 581 LEU A N 1
ATOM 4853 C CA . LEU A 1 581 ? 19.751 -68.149 -110.279 1.00 37.84 581 LEU A CA 1
ATOM 4854 C C . LEU A 1 581 ? 20.946 -67.196 -110.566 1.00 37.84 581 LEU A C 1
ATOM 4856 O O . LEU A 1 581 ? 21.264 -66.897 -111.704 1.00 37.84 581 LEU A O 1
ATOM 4860 N N . CYS A 1 582 ? 21.737 -66.733 -109.584 1.00 32.06 582 CYS A N 1
ATOM 4861 C CA . CYS A 1 582 ? 21.507 -66.218 -108.214 1.00 32.06 582 CYS A CA 1
ATOM 4862 C C . CYS A 1 582 ? 22.869 -65.752 -107.640 1.00 32.06 582 CYS A C 1
ATOM 4864 O O . CYS A 1 582 ? 23.902 -66.274 -108.039 1.00 32.06 582 CYS A O 1
ATOM 4866 N N . GLY A 1 583 ? 22.863 -64.912 -106.595 1.00 27.86 583 GLY A N 1
ATOM 4867 C CA . GLY A 1 583 ? 23.836 -65.052 -105.495 1.00 27.86 583 GLY A CA 1
ATOM 4868 C C . GLY A 1 583 ? 25.070 -64.128 -105.418 1.00 27.86 583 GLY A C 1
ATOM 4869 O O . GLY A 1 583 ? 26.026 -64.265 -106.163 1.00 27.86 583 GLY A O 1
ATOM 4870 N N . HIS A 1 584 ? 25.074 -63.317 -104.351 1.00 31.30 584 HIS A N 1
ATOM 4871 C CA . HIS A 1 584 ? 26.193 -63.076 -103.413 1.00 31.30 584 HIS A CA 1
ATOM 4872 C C . HIS A 1 584 ? 27.503 -62.335 -103.813 1.00 31.30 584 HIS A C 1
ATOM 4874 O O . HIS A 1 584 ? 28.416 -62.870 -104.429 1.00 31.30 584 HIS A O 1
ATOM 4880 N N . ARG A 1 585 ? 27.633 -61.125 -103.226 1.00 37.12 585 ARG A N 1
ATOM 4881 C CA . ARG A 1 585 ? 28.739 -60.598 -102.362 1.00 37.12 585 ARG A CA 1
ATOM 4882 C C . ARG A 1 585 ? 29.749 -61.650 -101.821 1.00 37.12 585 ARG A C 1
ATOM 4884 O O . ARG A 1 585 ? 29.280 -62.752 -101.538 1.00 37.12 585 ARG A O 1
ATOM 4891 N N . PRO A 1 586 ? 31.019 -61.307 -101.445 1.00 48.09 586 PRO A N 1
ATOM 4892 C CA . PRO A 1 586 ? 31.272 -60.413 -100.274 1.00 48.09 586 PRO A CA 1
ATOM 4893 C C . PRO A 1 586 ? 32.630 -59.632 -100.134 1.00 48.09 586 PRO A C 1
ATOM 4895 O O . PRO A 1 586 ? 33.646 -60.070 -100.653 1.00 48.09 586 PRO A O 1
ATOM 4898 N N . VAL A 1 587 ? 32.650 -58.594 -99.250 1.00 38.94 587 VAL A N 1
ATOM 4899 C CA . VAL A 1 587 ? 33.828 -58.041 -98.472 1.00 38.94 587 VAL A CA 1
ATOM 4900 C C . VAL A 1 587 ? 34.952 -57.384 -99.349 1.00 38.94 587 VAL A C 1
ATOM 490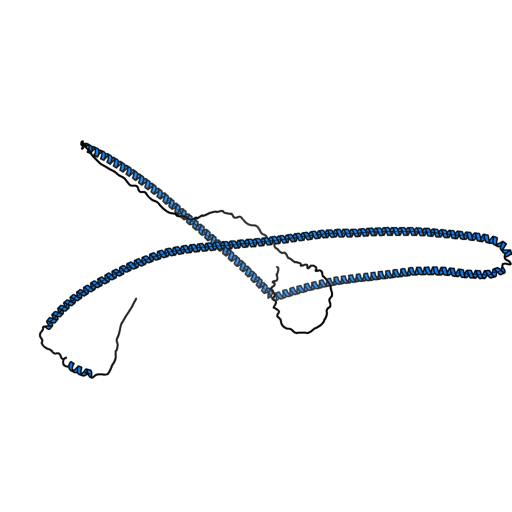2 O O . VAL A 1 587 ? 34.823 -57.456 -100.563 1.00 38.94 587 VAL A O 1
ATOM 4905 N N . SER A 1 588 ? 35.973 -56.580 -98.958 1.00 37.81 588 SER A N 1
ATOM 4906 C CA . SER A 1 588 ? 36.686 -56.041 -97.743 1.00 37.81 588 SER A CA 1
ATOM 4907 C C . SER A 1 588 ? 37.278 -54.624 -98.074 1.00 37.81 588 SER A C 1
ATOM 4909 O O . SER A 1 588 ? 37.161 -54.223 -99.225 1.00 37.81 588 SER A O 1
ATOM 4911 N N . LEU A 1 589 ? 37.999 -53.814 -97.257 1.00 36.69 589 LEU A N 1
ATOM 4912 C CA . LEU A 1 589 ? 38.134 -53.500 -95.802 1.00 36.69 589 LEU A CA 1
ATOM 4913 C C . LEU A 1 589 ? 39.019 -52.216 -95.629 1.00 36.69 589 LEU A C 1
ATOM 4915 O O . LEU A 1 589 ? 39.894 -52.003 -96.457 1.00 36.69 589 LEU A O 1
ATOM 4919 N N . SER A 1 590 ? 38.912 -51.492 -94.490 1.00 34.47 590 SER A N 1
ATOM 4920 C CA . SER A 1 590 ? 39.922 -50.533 -93.924 1.00 34.47 590 SER A CA 1
ATOM 4921 C C . SER A 1 590 ? 40.184 -49.192 -94.677 1.00 34.47 590 SER A C 1
ATOM 4923 O O . SER A 1 590 ? 39.971 -49.126 -95.878 1.00 34.47 590 SER A O 1
ATOM 4925 N N . SER A 1 591 ? 40.630 -48.057 -94.089 1.00 34.66 591 SER A N 1
ATOM 4926 C CA . SER A 1 591 ? 40.935 -47.650 -92.686 1.00 34.66 591 SER A CA 1
ATOM 4927 C C . SER A 1 591 ? 40.780 -46.116 -92.485 1.00 34.66 591 SER A C 1
ATOM 4929 O O . SER A 1 591 ? 40.873 -45.362 -93.448 1.00 34.66 591 SER A O 1
ATOM 4931 N N . ALA A 1 592 ? 40.636 -45.659 -91.231 1.00 43.72 592 ALA A N 1
ATOM 4932 C CA . ALA A 1 592 ? 40.864 -44.270 -90.749 1.00 43.72 592 ALA A CA 1
ATOM 4933 C C . ALA A 1 592 ? 42.147 -44.259 -89.848 1.00 43.72 592 ALA A C 1
ATOM 4935 O O . ALA A 1 592 ? 42.871 -45.254 -89.965 1.00 43.72 592 ALA A O 1
ATOM 4936 N N . PRO A 1 593 ? 42.467 -43.314 -88.911 1.00 63.59 593 PRO A N 1
ATOM 4937 C CA . PRO A 1 593 ? 41.882 -42.017 -88.459 1.00 63.59 593 PRO A CA 1
ATOM 4938 C C . PRO A 1 593 ? 43.018 -40.933 -88.268 1.00 63.59 593 PRO A C 1
ATOM 4940 O O . PRO A 1 593 ? 43.907 -40.961 -89.119 1.00 63.59 593 PRO A O 1
ATOM 4943 N N . PRO A 1 594 ? 43.164 -40.068 -87.210 1.00 67.62 594 PRO A N 1
ATOM 4944 C CA . PRO A 1 594 ? 42.260 -39.433 -86.206 1.00 67.62 594 PRO A CA 1
ATOM 4945 C C . PRO A 1 594 ? 42.529 -37.907 -85.896 1.00 67.62 594 PRO A C 1
ATOM 4947 O O . PRO A 1 594 ? 43.388 -37.295 -86.515 1.00 67.62 594 PRO A O 1
ATOM 4950 N N . LEU A 1 595 ? 41.882 -37.374 -84.827 1.00 42.91 595 LEU A N 1
ATOM 4951 C CA . LEU A 1 595 ? 42.211 -36.175 -83.985 1.00 42.91 595 LEU A CA 1
ATOM 4952 C C . LEU A 1 595 ? 41.989 -34.761 -84.600 1.00 42.91 595 LEU A C 1
ATOM 4954 O O . LEU A 1 595 ? 42.464 -34.476 -85.689 1.00 42.91 595 LEU A O 1
ATOM 4958 N N . GLN A 1 596 ? 41.086 -33.930 -84.037 1.00 44.50 596 GLN A N 1
ATOM 4959 C CA . GLN A 1 596 ? 41.225 -32.950 -82.915 1.00 44.50 596 GLN A CA 1
ATOM 4960 C C . GLN A 1 596 ? 41.960 -31.642 -83.297 1.00 44.50 596 GLN A C 1
ATOM 4962 O O . GLN A 1 596 ? 42.887 -31.670 -84.097 1.00 44.50 596 GLN A O 1
ATOM 4967 N N . HIS A 1 597 ? 41.600 -30.466 -82.762 1.00 42.72 597 HIS A N 1
ATOM 4968 C CA . HIS A 1 597 ? 40.680 -30.158 -81.645 1.00 42.72 597 HIS A CA 1
ATOM 4969 C C . HIS A 1 597 ? 39.267 -29.721 -82.054 1.00 42.72 597 HIS A C 1
ATOM 4971 O O . HIS A 1 597 ? 39.132 -29.054 -83.101 1.00 42.72 597 HIS A O 1
#

Foldseek 3Di:
DDDDDDDDDDDDDDDDDDDDDDDDDDDDDDDDDDDDDDDDDDDDDDDPDDDDDDDDDDDDDDDDDDDDDDDDDDDDDDDDDDDDDDDDDDDDDDDDDDDDDDDDDDDPPVVVVVVVVVVVVVVVVVVVVVVVVVVVVVVVVVVVVVVVVVVVVVVVVVVVVVVVVVVVVVVVVVVVVVVVVVVVVVVVVVVVVVVVVVVVVVVVVVVVVVVVVVVVVCLVVDVVNVVVVVVVVVVVVVVVVVVVVVVVVVVVVVVVVVVVVVVVVVVVVVVVVVVVVVVVVVVVVVVVVVVVVVVVVVVVVVVVVVVVVVVVVVVVVVVVVVVVPCVVPPPVPCVPPVVVVVVVVVVVVVVVVVVVVVVVVVVVVVVVVVVVVVVVVVVVVVVVVVVVVVVVVVVVVVVVVVVVVVVVVVVVVVVVVVVVVVVVVVVVVVVVVVVVVVVVVVVVVVVVVVVVVVVVVVVVVVVVVVVVVVVVVVVVVVVVVVVVVVVVVVVVVVVVVVVVVVVVVVVVVVVVVVVVVVVVVVVVVVVVVVVVVVVVVVVVVVVVVVVVVVVVPDDDDDDDDDPVPPVVVVVVCPVPDDDDDDDDDDDDDDDDDDDDD

Organism: NCBI:txid64838

Solvent-accessible surface area (backbone atoms only — not comparable to full-atom values): 35973 Å² total; per-residue (Å²): 141,84,87,78,87,84,84,76,84,84,81,79,83,85,89,80,90,84,85,90,83,91,79,93,82,91,79,91,85,92,85,88,81,84,89,79,94,78,86,86,76,84,84,85,79,83,82,84,79,84,87,87,79,83,88,77,91,79,83,90,87,77,86,88,83,84,89,81,89,82,87,83,82,89,76,92,76,84,86,86,88,86,85,85,85,89,80,90,84,88,88,79,88,80,90,78,93,83,89,83,89,82,87,82,88,79,76,80,62,69,59,46,57,54,48,51,52,49,47,51,52,52,48,51,54,46,50,56,49,50,52,53,48,52,51,52,48,54,51,47,52,52,51,52,52,53,49,50,54,52,49,50,56,48,47,56,51,50,51,54,49,49,54,50,50,55,48,50,52,55,48,52,52,50,49,53,52,49,50,51,54,49,55,50,51,52,52,52,51,51,53,46,53,55,52,54,47,50,50,51,52,53,49,50,52,51,50,52,50,50,54,53,48,53,51,49,53,47,51,70,66,36,60,70,49,48,52,48,53,50,50,53,52,53,50,50,52,51,52,55,52,51,51,57,48,52,58,50,51,50,50,56,46,55,52,50,55,49,52,50,50,50,50,55,49,54,50,51,51,55,51,50,50,51,52,47,53,50,50,52,48,51,51,50,51,51,51,50,48,54,54,46,52,53,50,51,51,53,48,51,57,51,50,55,53,49,62,49,60,52,52,53,62,53,50,60,50,57,57,61,60,51,62,70,55,52,62,78,66,38,67,89,55,43,78,79,56,46,75,79,47,55,68,60,57,48,55,62,50,55,52,53,54,53,54,51,52,49,54,54,52,51,52,51,48,53,51,55,49,51,53,48,53,53,50,53,52,51,53,51,52,56,44,52,54,51,51,50,53,49,53,50,54,50,47,54,50,52,51,51,55,50,51,53,49,53,53,52,51,48,50,56,51,50,57,48,52,50,51,54,52,49,52,53,50,52,48,54,48,51,53,56,45,54,54,50,52,52,51,52,48,52,50,53,52,52,54,45,52,54,50,54,48,51,51,51,57,50,50,50,54,51,47,54,54,47,55,49,53,52,51,54,46,51,49,54,54,48,52,53,51,49,54,47,52,51,49,52,52,50,50,52,49,50,51,53,49,52,49,52,54,50,51,53,52,50,52,54,51,51,53,55,49,51,50,50,53,51,54,51,51,50,50,50,59,46,54,56,46,52,56,46,53,51,53,50,54,49,50,53,50,56,50,53,48,51,56,48,55,60,66,67,73,60,84,92,77,84,88,88,80,79,71,84,58,63,67,66,59,55,65,74,53,63,85,75,66,80,83,82,90,82,85,80,86,84,91,89,80,90,85,87,89,83,84,86,135